Protein 6B5N (pdb70)

Secondary structure (DSSP, 8-state):
---TTS-TTB-/-EEEEPPPEEE-TT--EEEEEEEESS-GGGSEEEEEEE-TTS-EEEEEEEETTT--EEE-GGGTTTEEEEEETTTTEEEEEE-S--GGG-EEEEEEEEEEE-SS-EEEEE---EEEEE-SSPPBPPEEEEE---GGGEETTEEEEEEEEEEEBSS--EEEEGGGTB-TTEEEPPPEE-TTS-EEEEEEEEEEGGGTTT---EEEEEEGGGTEEEEEE----/---EEEE-SEEEEETTS-EEEEEEESS--EETTTTEE-EEEEEE-TTS--EEEEETTTEEPTT--TTEEEEEETTEEEEEESS--GGG-EEEEEEE-SSSSPEE---EEEEEE---BPPEEEEEPPPHHHHHHTEEEEEEEEEEEBSS-EEEEEEETTEEP-SSEEEEEPPPPTTT--EEEEEEEEEEHHHHTT-SEEEEEEEETT-SS-EEEEEETT-

Foldseek 3Di:
DAWAKDAAAEAAAQAKDKIKIQDDDDQLQPAKKWKWWAAPPGDIHTAKIARQNPGDIDGDPVQVPFWDWGYDNVRSMIMIMGGSDDQSPFTWMKIKRPWPDDPPDTDIYIYPTYGYGHHPDDFDAWDKDKQAWEPVQDDDQKGKIWIKTDFGDDDDKDKDKPVNPDDPQKDWDDWDQDPVRGTITMIMGMDGPVCLPPDWIWIWIADVHVRDIDIHTHHHD/DWAKAKPDQEDEEAAFAKDKIKIFIPWFQQDPVVRFRQKWKWWAAPPRDTDTAGGSQFHGDPPHDPQWGKDDGTGIIMTMRHGDALQRQTWMKMWGDSDPPTDIYPTYGYAYAYDFDFWDKDKDWADPVVVVVFKTKIKIKTPFGPDPDKDKWKDFVNHTDDDFKDKDKDRQDSHRRGIMMMIIGMDTSVVVVVTFKIKIWMDDPPDPHIDIDIGTPPD/DDDCVVPVVPD

Organism: Plasmodium falciparum (NCBI:txid5833)

GO terms:
  GO:0085017 entry into host cell by a symbiont-containing vacuole (P, IMP)

Solvent-accessible surface area: 19871 Å² total

B-factor: mean 49.29, std 22.49, range [18.29, 207.4]

Radius of gyration: 24.29 Å; Cα contacts (8 Å, |Δi|>4): 1205; chains: 3; bounding box: 52×42×78 Å

Structure (mmCIF, N/CA/C/O backbone):
data_6B5N
#
_entry.id   6B5N
#
_cell.length_a   93.068
_cell.length_b   60.419
_cell.length_c   83.307
_cell.angle_alpha   90.00
_cell.angle_beta   102.83
_cell.angle_gamma   90.00
#
_symmetry.space_group_name_H-M   'C 1 2 1'
#
loop_
_entity.id
_entity.type
_entity.pdbx_description
1 polymer 'CIS43 Fab Heavy chain'
2 polymer 'CIS43 Fab Light chain'
3 polymer 'pfCSP peptide 25: ASN-VAL-ASP-PRO-ASN-ALA-ASN-PRO-ASN-VAL-ASP'
4 water water
#
loop_
_atom_site.group_PDB
_atom_site.id
_atom_site.type_symbol
_atom_site.label_atom_id
_atom_site.label_alt_id
_atom_site.label_comp_id
_atom_site.label_asym_id
_atom_site.label_entity_id
_atom_site.label_seq_id
_atom_site.pdbx_PDB_ins_code
_atom_site.Cartn_x
_atom_site.Cartn_y
_atom_site.Cartn_z
_atom_site.occupancy
_atom_site.B_iso_or_equiv
_atom_site.auth_seq_id
_atom_site.auth_comp_id
_atom_site.auth_asym_id
_atom_site.auth_atom_id
_atom_site.pdbx_PDB_model_num
ATOM 14 N N . VAL A 1 2 ? 86.852 -22.801 108.380 1.00 88.45 2 VAL H N 1
ATOM 15 C CA . VAL A 1 2 ? 86.540 -21.484 108.941 1.00 70.73 2 VAL H CA 1
ATOM 16 C C . VAL A 1 2 ? 86.718 -20.427 107.854 1.00 56.30 2 VAL H C 1
ATOM 17 O O . VAL A 1 2 ? 87.791 -20.329 107.264 1.00 50.74 2 VAL H O 1
ATOM 30 N N . GLN A 1 3 ? 85.693 -19.625 107.580 1.00 47.03 3 GLN H N 1
ATOM 31 C CA . GLN A 1 3 ? 85.853 -18.667 106.496 1.00 43.36 3 GLN H CA 1
ATOM 32 C C . GLN A 1 3 ? 84.762 -17.609 106.543 1.00 52.09 3 GLN H C 1
ATOM 33 O O . GLN A 1 3 ? 83.712 -17.788 107.167 1.00 43.94 3 GLN H O 1
ATOM 47 N N . LEU A 1 4 ? 85.045 -16.496 105.867 1.00 40.10 4 LEU H N 1
ATOM 48 C CA . LEU A 1 4 ? 84.107 -15.398 105.674 1.00 39.52 4 LEU H CA 1
ATOM 49 C C . LEU A 1 4 ? 83.958 -15.178 104.177 1.00 44.59 4 LEU H C 1
ATOM 50 O O . LEU A 1 4 ? 84.957 -14.968 103.481 1.00 41.07 4 LEU H O 1
ATOM 66 N N . VAL A 1 5 ? 82.723 -15.238 103.683 1.00 35.06 5 VAL H N 1
ATOM 67 C CA . VAL A 1 5 ? 82.433 -15.078 102.262 1.00 41.40 5 VAL H CA 1
ATOM 68 C C . VAL A 1 5 ? 81.592 -13.820 102.099 1.00 31.25 5 VAL H C 1
ATOM 69 O O . VAL A 1 5 ? 80.507 -13.714 102.686 1.00 40.66 5 VAL H O 1
ATOM 82 N N . GLN A 1 6 ? 82.098 -12.864 101.326 1.00 34.27 6 GLN H N 1
ATOM 83 C CA . GLN A 1 6 ? 81.432 -11.587 101.117 1.00 31.93 6 GLN H CA 1
ATOM 84 C C . GLN A 1 6 ? 80.645 -11.594 99.813 1.00 34.40 6 GLN H C 1
ATOM 85 O O . GLN A 1 6 ? 80.865 -12.429 98.934 1.00 34.47 6 GLN H O 1
ATOM 99 N N . SER A 1 7 ? 79.716 -10.645 99.703 1.00 29.61 7 SER H N 1
ATOM 100 C CA . SER A 1 7 ? 78.921 -10.483 98.494 1.00 31.60 7 SER H CA 1
ATOM 101 C C . SER A 1 7 ? 79.783 -9.897 97.374 1.00 28.73 7 SER H C 1
ATOM 102 O O . SER A 1 7 ? 80.909 -9.451 97.593 1.00 32.03 7 SER H O 1
ATOM 110 N N . GLY A 1 8 ? 79.230 -9.880 96.157 1.00 29.02 8 GLY H N 1
ATOM 111 C CA . GLY A 1 8 ? 80.002 -9.538 94.979 1.00 33.60 8 GLY H CA 1
ATOM 112 C C . GLY A 1 8 ? 80.126 -8.040 94.718 1.00 33.34 8 GLY H C 1
ATOM 113 O O . GLY A 1 8 ? 79.456 -7.206 95.324 1.00 29.82 8 GLY H O 1
ATOM 117 N N . ALA A 1 9 ? 81.011 -7.711 93.776 1.00 29.03 9 ALA H N 1
ATOM 118 C CA . ALA A 1 9 ? 81.281 -6.322 93.436 1.00 28.66 9 ALA H CA 1
ATOM 119 C C . ALA A 1 9 ? 80.001 -5.623 92.998 1.00 31.41 9 ALA H C 1
ATOM 120 O O . ALA A 1 9 ? 79.111 -6.232 92.400 1.00 28.18 9 ALA H O 1
ATOM 127 N N . GLU A 1 10 ? 79.925 -4.326 93.288 1.00 28.58 10 GLU H N 1
ATOM 128 C CA . GLU A 1 10 ? 78.754 -3.527 92.963 1.00 34.07 10 GLU H CA 1
ATOM 129 C C . GLU A 1 10 ? 79.199 -2.164 92.457 1.00 32.97 10 GLU H C 1
ATOM 130 O O . GLU A 1 10 ? 80.333 -1.731 92.677 1.00 29.91 10 GLU H O 1
ATOM 142 N N . VAL A 1 11 ? 78.287 -1.501 91.757 1.00 26.45 11 VAL H N 1
ATOM 143 C CA . VAL A 1 11 ? 78.468 -0.130 91.311 1.00 28.14 11 VAL H CA 1
ATOM 144 C C . VAL A 1 11 ? 77.250 0.665 91.766 1.00 31.81 11 VAL H C 1
ATOM 145 O O . VAL A 1 11 ? 76.132 0.141 91.784 1.00 34.66 11 VAL H O 1
ATOM 158 N N . LYS A 1 12 ? 77.477 1.913 92.168 1.00 28.96 12 LYS H N 1
ATOM 159 C CA . LYS A 1 12 ? 76.436 2.781 92.697 1.00 30.84 12 LYS H CA 1
ATOM 160 C C . LYS A 1 12 ? 76.676 4.193 92.197 1.00 54.28 12 LYS H C 1
ATOM 161 O O . LYS A 1 12 ? 77.810 4.565 91.887 1.00 34.28 12 LYS H O 1
ATOM 180 N N . LYS A 1 13 ? 75.584 4.984 92.113 1.00 46.98 13 LYS H N 1
ATOM 181 C CA . LYS A 1 13 ? 75.705 6.397 91.793 1.00 37.83 13 LYS H CA 1
ATOM 182 C C . LYS A 1 13 ? 75.972 7.205 93.055 1.00 41.40 13 LYS H C 1
ATOM 183 O O . LYS A 1 13 ? 75.623 6.782 94.161 1.00 37.92 13 LYS H O 1
ATOM 202 N N . PRO A 1 14 ? 76.604 8.372 92.926 1.00 39.86 14 PRO H N 1
ATOM 203 C CA . PRO A 1 14 ? 76.792 9.236 94.100 1.00 41.03 14 PRO H CA 1
ATOM 204 C C . PRO A 1 14 ? 75.465 9.566 94.764 1.00 43.30 14 PRO H C 1
ATOM 205 O O . PRO A 1 14 ? 74.467 9.849 94.098 1.00 51.62 14 PRO H O 1
ATOM 216 N N . GLY A 1 15 ? 75.471 9.559 96.097 1.00 68.26 15 GLY H N 1
ATOM 217 C CA . GLY A 1 15 ? 74.279 9.827 96.873 1.00 75.29 15 GLY H CA 1
ATOM 218 C C . GLY A 1 15 ? 73.482 8.594 97.236 1.00 81.89 15 GLY H C 1
ATOM 219 O O . GLY A 1 15 ? 72.569 8.685 98.064 1.00 53.54 15 GLY H O 1
ATOM 223 N N . ALA A 1 16 ? 73.799 7.446 96.646 1.00 67.07 16 ALA H N 1
ATOM 224 C CA . ALA A 1 16 ? 73.071 6.216 96.898 1.00 45.13 16 ALA H CA 1
ATOM 225 C C . ALA A 1 16 ? 73.666 5.513 98.117 1.00 53.22 16 ALA H C 1
ATOM 226 O O . ALA A 1 16 ? 74.559 6.034 98.792 1.00 40.43 16 ALA H O 1
ATOM 233 N N . SER A 1 17 ? 73.174 4.308 98.404 1.00 40.92 17 SER H N 1
ATOM 234 C CA . SER A 1 17 ? 73.647 3.503 99.518 1.00 39.48 17 SER H CA 1
ATOM 235 C C . SER A 1 17 ? 74.022 2.119 99.010 1.00 35.17 17 SER H C 1
ATOM 236 O O . SER A 1 17 ? 73.481 1.640 98.011 1.00 42.35 17 SER H O 1
ATOM 244 N N . VAL A 1 18 ? 74.960 1.487 99.708 1.00 30.96 18 VAL H N 1
ATOM 245 C CA . VAL A 1 18 ? 75.385 0.130 99.401 1.00 39.14 18 VAL H CA 1
ATOM 246 C C . VAL A 1 18 ? 75.386 -0.668 100.692 1.00 40.19 18 VAL H C 1
ATOM 247 O O . VAL A 1 18 ? 75.715 -0.151 101.763 1.00 39.46 18 VAL H O 1
ATOM 260 N N . LYS A 1 19 ? 75.041 -1.946 100.578 1.00 33.58 19 LYS H N 1
ATOM 261 C CA . LYS A 1 19 ? 75.032 -2.859 101.715 1.00 46.19 19 LYS H CA 1
ATOM 262 C C . LYS A 1 19 ? 75.807 -4.116 101.332 1.00 32.83 19 LYS H C 1
ATOM 263 O O . LYS A 1 19 ? 75.396 -4.853 100.431 1.00 36.75 19 LYS H O 1
ATOM 282 N N . VAL A 1 20 ? 76.933 -4.347 102.005 1.00 33.71 20 VAL H N 1
ATOM 283 C CA . VAL A 1 20 ? 77.797 -5.501 101.765 1.00 29.33 20 VAL H CA 1
ATOM 284 C C . VAL A 1 20 ? 77.529 -6.548 102.837 1.00 39.50 20 VAL H C 1
ATOM 285 O O . VAL A 1 20 ? 77.330 -6.210 104.008 1.00 38.58 20 VAL H O 1
ATOM 298 N N . SER A 1 21 ? 77.526 -7.821 102.443 1.00 36.64 21 SER H N 1
ATOM 299 C CA . SER A 1 21 ? 77.260 -8.920 103.359 1.00 33.40 21 SER H CA 1
ATOM 300 C C . SER A 1 21 ? 78.523 -9.743 103.583 1.00 39.40 21 SER H C 1
ATOM 301 O O . SER A 1 21 ? 79.397 -9.824 102.717 1.00 34.87 21 SER H O 1
ATOM 309 N N . CYS A 1 22 ? 78.595 -10.367 104.756 1.00 34.02 22 CYS H N 1
ATOM 310 C CA . CYS A 1 22 ? 79.736 -11.190 105.157 1.00 32.85 22 CYS H CA 1
ATOM 311 C C . CYS A 1 22 ? 79.185 -12.467 105.791 1.00 32.95 22 CYS H C 1
ATOM 312 O O . CYS A 1 22 ? 78.826 -12.475 106.970 1.00 34.86 22 CYS H O 1
ATOM 319 N N . LYS A 1 23 ? 79.106 -13.535 105.002 1.00 33.22 23 LYS H N 1
ATOM 320 C CA . LYS A 1 23 ? 78.609 -14.829 105.470 1.00 32.99 23 LYS H CA 1
ATOM 321 C C . LYS A 1 23 ? 79.730 -15.566 106.205 1.00 43.91 23 LYS H C 1
ATOM 322 O O . LYS A 1 23 ? 80.759 -15.907 105.607 1.00 42.36 23 LYS H O 1
ATOM 341 N N . ALA A 1 24 ? 79.544 -15.799 107.501 1.00 37.84 24 ALA H N 1
ATOM 342 C CA . ALA A 1 24 ? 80.532 -16.510 108.298 1.00 54.19 24 ALA H CA 1
ATOM 343 C C . ALA A 1 24 ? 80.214 -18.003 108.356 1.00 62.66 24 ALA H C 1
ATOM 344 O O . ALA A 1 24 ? 79.092 -18.443 108.096 1.00 73.23 24 ALA H O 1
ATOM 351 N N . SER A 1 25 ? 81.225 -18.792 108.719 1.00 46.32 25 SER H N 1
ATOM 352 C CA . SER A 1 25 ? 81.108 -20.241 108.628 1.00 45.96 25 SER H CA 1
ATOM 353 C C . SER A 1 25 ? 82.290 -20.947 109.284 1.00 49.92 25 SER H C 1
ATOM 354 O O . SER A 1 25 ? 83.425 -20.468 109.209 1.00 69.54 25 SER H O 1
ATOM 362 N N . GLY A 1 26 ? 82.039 -22.086 109.927 1.00 48.85 26 GLY H N 1
ATOM 363 C CA . GLY A 1 26 ? 83.106 -22.908 110.461 1.00 51.10 26 GLY H CA 1
ATOM 364 C C . GLY A 1 26 ? 83.477 -22.648 111.903 1.00 51.78 26 GLY H C 1
ATOM 365 O O . GLY A 1 26 ? 84.372 -23.322 112.423 1.00 87.52 26 GLY H O 1
ATOM 369 N N . TYR A 1 27 ? 82.842 -21.684 112.560 1.00 73.78 27 TYR H N 1
ATOM 370 C CA . TYR A 1 27 ? 83.079 -21.428 113.972 1.00 59.48 27 TYR H CA 1
ATOM 371 C C . TYR A 1 27 ? 81.759 -20.979 114.580 1.00 63.23 27 TYR H C 1
ATOM 372 O O . TYR A 1 27 ? 80.766 -20.785 113.875 1.00 63.41 27 TYR H O 1
ATOM 390 N N . THR A 1 28 ? 81.752 -20.814 115.901 1.00 65.37 28 THR H N 1
ATOM 391 C CA . THR A 1 28 ? 80.558 -20.344 116.598 1.00 54.83 28 THR H CA 1
ATOM 392 C C . THR A 1 28 ? 80.413 -18.842 116.372 1.00 51.06 28 THR H C 1
ATOM 393 O O . THR A 1 28 ? 81.168 -18.045 116.939 1.00 57.65 28 THR H O 1
ATOM 404 N N . PHE A 1 29 ? 79.418 -18.461 115.565 1.00 54.53 29 PHE H N 1
ATOM 405 C CA . PHE A 1 29 ? 79.297 -17.085 115.086 1.00 49.37 29 PHE H CA 1
ATOM 406 C C . PHE A 1 29 ? 79.285 -16.080 116.234 1.00 59.30 29 PHE H C 1
ATOM 407 O O . PHE A 1 29 ? 79.978 -15.058 116.188 1.00 44.67 29 PHE H O 1
ATOM 424 N N . THR A 1 30 ? 78.510 -16.352 117.279 1.00 49.84 30 THR H N 1
ATOM 425 C CA . THR A 1 30 ? 78.296 -15.335 118.303 1.00 83.22 30 THR H CA 1
ATOM 426 C C . THR A 1 30 ? 79.517 -15.097 119.191 1.00 80.32 30 THR H C 1
ATOM 427 O O . THR A 1 30 ? 79.463 -14.216 120.058 1.00 51.36 30 THR H O 1
ATOM 438 N N . SER A 1 31 ? 80.614 -15.832 119.001 1.00 53.90 31 SER H N 1
ATOM 439 C CA . SER A 1 31 ? 81.725 -15.749 119.942 1.00 57.70 31 SER H CA 1
ATOM 440 C C . SER A 1 31 ? 82.622 -14.538 119.697 1.00 50.69 31 SER H C 1
ATOM 441 O O . SER A 1 31 ? 83.219 -14.019 120.648 1.00 49.61 31 SER H O 1
ATOM 449 N N . TYR A 1 32 ? 82.725 -14.062 118.458 1.00 49.30 32 TYR H N 1
ATOM 450 C CA . TYR A 1 32 ? 83.751 -13.094 118.091 1.00 54.15 32 TYR H CA 1
ATOM 451 C C . TYR A 1 32 ? 83.127 -11.881 117.416 1.00 64.24 32 TYR H C 1
ATOM 452 O O . TYR A 1 32 ? 82.025 -11.939 116.864 1.00 40.36 32 TYR H O 1
ATOM 470 N N . ALA A 1 33 ? 83.866 -10.774 117.459 1.00 61.12 33 ALA H N 1
ATOM 471 C CA . ALA A 1 33 ? 83.445 -9.535 116.828 1.00 41.51 33 ALA H CA 1
ATOM 472 C C . ALA A 1 33 ? 83.980 -9.456 115.407 1.00 42.90 33 ALA H C 1
ATOM 473 O O . ALA A 1 33 ? 85.129 -9.820 115.139 1.00 35.43 33 ALA H O 1
ATOM 480 N N . ILE A 1 34 ? 83.137 -8.969 114.505 1.00 44.99 34 ILE H N 1
ATOM 481 C CA . ILE A 1 34 ? 83.472 -8.830 113.096 1.00 45.18 34 ILE H CA 1
ATOM 482 C C . ILE A 1 34 ? 83.780 -7.364 112.827 1.00 38.27 34 ILE H C 1
ATOM 483 O O . ILE A 1 34 ? 82.988 -6.480 113.180 1.00 34.71 34 ILE H O 1
ATOM 499 N N . HIS A 1 35 ? 84.933 -7.106 112.221 1.00 33.86 35 HIS H N 1
ATOM 500 C CA . HIS A 1 35 ? 85.365 -5.764 111.859 1.00 29.63 35 HIS H CA 1
ATOM 501 C C . HIS A 1 35 ? 85.173 -5.537 110.369 1.00 32.56 35 HIS H C 1
ATOM 502 O O . HIS A 1 35 ? 85.187 -6.472 109.566 1.00 32.64 35 HIS H O 1
ATOM 516 N N . TRP A 1 36 ? 85.020 -4.269 110.004 1.00 33.80 36 TRP H N 1
ATOM 517 C CA . TRP A 1 36 ? 84.953 -3.863 108.607 1.00 34.60 36 TRP H CA 1
ATOM 518 C C . TRP A 1 36 ? 86.092 -2.892 108.329 1.00 26.62 36 TRP H C 1
ATOM 519 O O . TRP A 1 36 ? 86.250 -1.895 109.041 1.00 26.86 36 TRP H O 1
ATOM 540 N N . VAL A 1 37 ? 86.890 -3.204 107.311 1.00 26.59 37 VAL H N 1
ATOM 541 C CA . VAL A 1 37 ? 88.056 -2.417 106.920 1.00 34.76 37 VAL H CA 1
ATOM 542 C C . VAL A 1 37 ? 87.942 -2.131 105.434 1.00 30.15 37 VAL H C 1
ATOM 543 O O . VAL A 1 37 ? 87.596 -3.024 104.652 1.00 32.71 37 VAL H O 1
ATOM 556 N N . ARG A 1 38 ? 88.253 -0.906 105.034 1.00 29.08 38 ARG H N 1
ATOM 557 C CA . ARG A 1 38 ? 88.245 -0.568 103.620 1.00 34.65 38 ARG H CA 1
ATOM 558 C C . ARG A 1 38 ? 89.656 -0.253 103.147 1.00 27.91 38 ARG H C 1
ATOM 559 O O . ARG A 1 38 ? 90.498 0.236 103.906 1.00 30.80 38 ARG H O 1
ATOM 580 N N . GLN A 1 39 ? 89.905 -0.547 101.876 1.00 27.66 39 GLN H N 1
ATOM 581 C CA . GLN A 1 39 ? 91.200 -0.302 101.249 1.00 32.79 39 GLN H CA 1
ATOM 582 C C . GLN A 1 39 ? 90.920 0.476 99.973 1.00 31.92 39 GLN H C 1
ATOM 583 O O . GLN A 1 39 ? 90.467 -0.090 98.973 1.00 24.82 39 GLN H O 1
ATOM 597 N N . ALA A 1 40 ? 91.141 1.779 100.033 1.00 45.97 40 ALA H N 1
ATOM 598 C CA . ALA A 1 40 ? 90.989 2.596 98.852 1.00 79.86 40 ALA H CA 1
ATOM 599 C C . ALA A 1 40 ? 92.111 2.256 97.875 1.00 56.59 40 ALA H C 1
ATOM 600 O O . ALA A 1 40 ? 93.194 1.843 98.293 1.00 53.65 40 ALA H O 1
ATOM 607 N N . PRO A 1 41 ? 91.867 2.384 96.573 1.00 82.59 41 PRO H N 1
ATOM 608 C CA . PRO A 1 41 ? 92.893 2.005 95.593 1.00 100.90 41 PRO H CA 1
ATOM 609 C C . PRO A 1 41 ? 94.233 2.663 95.886 1.00 75.80 41 PRO H C 1
ATOM 610 O O . PRO A 1 41 ? 94.315 3.870 96.129 1.00 68.19 41 PRO H O 1
ATOM 621 N N . GLY A 1 42 ? 95.288 1.854 95.860 1.00 92.49 42 GLY H N 1
ATOM 622 C CA . GLY A 1 42 ? 96.638 2.350 96.088 1.00 91.36 42 GLY H CA 1
ATOM 623 C C . GLY A 1 42 ? 96.811 3.073 97.405 1.00 77.03 42 GLY H C 1
ATOM 624 O O . GLY A 1 42 ? 97.503 4.098 97.462 1.00 75.73 42 GLY H O 1
ATOM 628 N N . GLN A 1 43 ? 96.202 2.560 98.472 1.00 89.16 43 GLN H N 1
ATOM 629 C CA . GLN A 1 43 ? 96.238 3.230 99.763 1.00 85.81 43 GLN H CA 1
ATOM 630 C C . GLN A 1 43 ? 96.230 2.187 100.872 1.00 67.50 43 GLN H C 1
ATOM 631 O O . GLN A 1 43 ? 96.142 0.979 100.628 1.00 75.81 43 GLN H O 1
ATOM 645 N N . ARG A 1 44 ? 96.330 2.674 102.103 1.00 58.03 44 ARG H N 1
ATOM 646 C CA . ARG A 1 44 ? 96.432 1.803 103.257 1.00 50.92 44 ARG H CA 1
ATOM 647 C C . ARG A 1 44 ? 95.054 1.292 103.653 1.00 44.88 44 ARG H C 1
ATOM 648 O O . ARG A 1 44 ? 94.026 1.661 103.078 1.00 48.51 44 ARG H O 1
ATOM 669 N N . LEU A 1 45 ? 95.046 0.422 104.653 1.00 40.82 45 LEU H N 1
ATOM 670 C CA . LEU A 1 45 ? 93.812 -0.096 105.204 1.00 36.46 45 LEU H CA 1
ATOM 671 C C . LEU A 1 45 ? 93.226 0.926 106.165 1.00 35.73 45 LEU H C 1
ATOM 672 O O . LEU A 1 45 ? 93.952 1.584 106.912 1.00 35.78 45 LEU H O 1
ATOM 688 N N . GLU A 1 46 ? 91.906 1.069 106.123 1.00 36.96 46 GLU H N 1
ATOM 689 C CA . GLU A 1 46 ? 91.194 2.063 106.917 1.00 43.27 46 GLU H CA 1
ATOM 690 C C . GLU A 1 46 ? 90.116 1.331 107.701 1.00 35.73 46 GLU H C 1
ATOM 691 O O . GLU A 1 46 ? 89.198 0.758 107.108 1.00 35.70 46 GLU H O 1
ATOM 703 N N . TRP A 1 47 ? 90.244 1.322 109.023 1.00 34.71 47 TRP H N 1
ATOM 704 C CA . TRP A 1 47 ? 89.279 0.625 109.863 1.00 33.71 47 TRP H CA 1
ATOM 705 C C . TRP A 1 47 ? 87.987 1.424 109.938 1.00 34.74 47 TRP H C 1
ATOM 706 O O . TRP A 1 47 ? 88.011 2.644 110.125 1.00 35.07 47 TRP H O 1
ATOM 727 N N . MET A 1 48 ? 86.858 0.734 109.804 1.00 33.69 48 MET H N 1
ATOM 728 C CA . MET A 1 48 ? 85.549 1.381 109.825 1.00 32.40 48 MET H CA 1
ATOM 729 C C . MET A 1 48 ? 84.773 1.147 111.106 1.00 34.04 48 MET H C 1
ATOM 730 O O . MET A 1 48 ? 84.120 2.070 111.603 1.00 38.15 48 MET H O 1
ATOM 744 N N . GLY A 1 49 ? 84.812 -0.058 111.650 1.00 35.55 49 GLY H N 1
ATOM 745 C CA . GLY A 1 49 ? 84.009 -0.364 112.815 1.00 32.12 49 GLY H CA 1
ATOM 746 C C . GLY A 1 49 ? 83.969 -1.854 113.046 1.00 38.33 49 GLY H C 1
ATOM 747 O O . GLY A 1 49 ? 84.453 -2.651 112.238 1.00 29.02 49 GLY H O 1
ATOM 751 N N . TRP A 1 50 ? 83.381 -2.225 114.182 1.00 39.32 50 TRP H N 1
ATOM 752 C CA . TRP A 1 50 ? 83.138 -3.627 114.475 1.00 41.04 50 TRP H CA 1
ATOM 753 C C . TRP A 1 50 ? 81.761 -3.796 115.087 1.00 43.98 50 TRP H C 1
ATOM 754 O O . TRP A 1 50 ? 81.162 -2.852 115.610 1.00 37.29 50 TRP H O 1
ATOM 775 N N . ILE A 1 51 ? 81.271 -5.028 115.012 1.00 41.33 51 ILE H N 1
ATOM 776 C CA . ILE A 1 51 ? 80.051 -5.435 115.690 1.00 48.98 51 ILE H CA 1
ATOM 777 C C . ILE A 1 51 ? 80.345 -6.721 116.442 1.00 37.36 51 ILE H C 1
ATOM 778 O O . ILE A 1 51 ? 81.062 -7.593 115.939 1.00 39.98 51 ILE H O 1
ATOM 794 N N . LYS A 1 52 ? 79.812 -6.829 117.654 1.00 40.33 52 LYS H N 1
ATOM 795 C CA . LYS A 1 52 ? 79.847 -8.089 118.382 1.00 57.91 52 LYS H CA 1
ATOM 796 C C . LYS A 1 52 ? 78.726 -8.973 117.854 1.00 42.47 52 LYS H C 1
ATOM 797 O O . LYS A 1 52 ? 77.550 -8.613 117.942 1.00 43.89 52 LYS H O 1
ATOM 816 N N . ALA A 1 53 A 79.097 -10.115 117.275 1.00 42.24 52 ALA H N 1
ATOM 817 C CA . ALA A 1 53 A 78.120 -10.985 116.634 1.00 60.21 52 ALA H CA 1
ATOM 818 C C 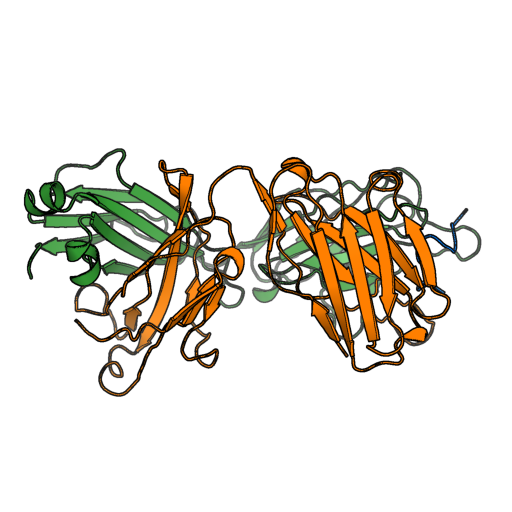. ALA A 1 53 A 77.124 -11.559 117.628 1.00 61.65 52 ALA H C 1
ATOM 819 O O . ALA A 1 53 A 76.054 -12.026 117.220 1.00 53.46 52 ALA H O 1
ATOM 826 N N . GLY A 1 54 ? 77.443 -11.529 118.919 1.00 66.41 53 GLY H N 1
ATOM 827 C CA . GLY A 1 54 ? 76.532 -12.031 119.925 1.00 79.95 53 GLY H CA 1
ATOM 828 C C . GLY A 1 54 ? 75.469 -11.022 120.302 1.00 76.63 53 GLY H C 1
ATOM 829 O O . GLY A 1 54 ? 74.300 -11.180 119.934 1.00 70.74 53 GLY H O 1
ATOM 833 N N . ASN A 1 55 ? 75.855 -9.977 121.033 1.00 54.14 54 ASN H N 1
ATOM 834 C CA . ASN A 1 55 ? 74.889 -9.005 121.527 1.00 56.40 54 ASN H CA 1
ATOM 835 C C . ASN A 1 55 ? 74.610 -7.878 120.541 1.00 62.94 54 ASN H C 1
ATOM 836 O O . ASN A 1 55 ? 73.750 -7.036 120.819 1.00 59.71 54 ASN H O 1
ATOM 847 N N . GLY A 1 56 ? 75.314 -7.833 119.411 1.00 50.10 55 GLY H N 1
ATOM 848 C CA . GLY A 1 56 ? 75.019 -6.866 118.374 1.00 48.01 55 GLY H CA 1
ATOM 849 C C . GLY A 1 56 ? 75.496 -5.455 118.633 1.00 47.83 55 GLY H C 1
ATOM 850 O O . GLY A 1 56 ? 75.181 -4.564 117.839 1.00 53.30 55 GLY H O 1
ATOM 854 N N . ASN A 1 57 ? 76.237 -5.212 119.711 1.00 62.83 56 ASN H N 1
ATOM 855 C CA . ASN A 1 57 ? 76.773 -3.881 119.961 1.00 49.54 56 ASN H CA 1
ATOM 856 C C . ASN A 1 57 ? 77.831 -3.533 118.921 1.00 45.87 56 ASN H C 1
ATOM 857 O O . ASN A 1 57 ? 78.521 -4.406 118.390 1.00 44.75 56 ASN H O 1
ATOM 868 N N . THR A 1 58 ? 77.958 -2.239 118.633 1.00 57.57 57 THR H N 1
ATOM 869 C CA . THR A 1 58 ? 78.818 -1.760 117.559 1.00 60.18 57 THR H CA 1
ATOM 870 C C . THR A 1 58 ? 79.701 -0.620 118.052 1.00 58.95 57 THR H C 1
ATOM 871 O O . THR A 1 58 ? 79.418 0.028 119.062 1.00 55.87 57 THR H O 1
ATOM 882 N N . ARG A 1 59 ? 80.786 -0.390 117.319 1.00 74.97 58 ARG H N 1
ATOM 883 C CA . ARG A 1 59 ? 81.637 0.776 117.507 1.00 42.97 58 ARG H CA 1
ATOM 884 C C . ARG A 1 59 ? 82.119 1.215 116.136 1.00 40.32 58 ARG H C 1
ATOM 885 O O . ARG A 1 59 ? 82.649 0.397 115.380 1.00 37.54 58 ARG H O 1
ATOM 906 N N . TYR A 1 60 ? 81.922 2.491 115.815 1.00 41.55 59 TYR H N 1
ATOM 907 C CA . TYR A 1 60 ? 82.239 3.033 114.500 1.00 42.83 59 TYR H CA 1
ATOM 908 C C . TYR A 1 60 ? 83.411 4.004 114.584 1.00 40.97 59 TYR H C 1
ATOM 909 O O . TYR A 1 60 ? 83.599 4.693 115.588 1.00 44.18 59 TYR H O 1
ATOM 927 N N . SER A 1 61 ? 84.198 4.062 113.512 1.00 48.92 60 SER H N 1
ATOM 928 C CA . SER A 1 61 ? 85.219 5.094 113.405 1.00 52.79 60 SER H CA 1
ATOM 929 C C . SER A 1 61 ? 84.573 6.459 113.191 1.00 57.44 60 SER H C 1
ATOM 930 O O . SER A 1 61 ? 83.604 6.593 112.438 1.00 47.31 60 SER H O 1
ATOM 938 N N . GLN A 1 62 ? 85.125 7.485 113.847 1.00 46.52 61 GLN H N 1
ATOM 939 C CA . GLN A 1 62 ? 84.587 8.831 113.686 1.00 50.81 61 GLN H CA 1
ATOM 940 C C . GLN A 1 62 ? 84.604 9.274 112.228 1.00 59.53 61 GLN H C 1
ATOM 941 O O . GLN A 1 62 ? 83.737 10.050 111.808 1.00 56.50 61 GLN H O 1
ATOM 955 N N . LYS A 1 63 ? 85.581 8.807 111.445 1.00 66.46 62 LYS H N 1
ATOM 956 C CA . LYS A 1 63 ? 85.605 9.123 110.020 1.00 65.43 62 LYS H CA 1
ATOM 957 C C . LYS A 1 63 ? 84.329 8.670 109.324 1.00 58.07 62 LYS H C 1
ATOM 958 O O . LYS A 1 63 ? 83.942 9.251 108.304 1.00 63.73 62 LYS H O 1
ATOM 977 N N . PHE A 1 64 ? 83.680 7.623 109.838 1.00 49.64 63 PHE H N 1
ATOM 978 C CA . PHE A 1 64 ? 82.509 7.046 109.191 1.00 51.49 63 PHE H CA 1
ATOM 979 C C . PHE A 1 64 ? 81.265 7.018 110.074 1.00 55.79 63 PHE H C 1
ATOM 980 O O . PHE A 1 64 ? 80.286 6.365 109.698 1.00 64.88 63 PHE H O 1
ATOM 997 N N . GLN A 1 65 ? 81.262 7.685 111.234 1.00 79.47 64 GLN H N 1
ATOM 998 C CA . GLN A 1 65 ? 80.115 7.560 112.135 1.00 79.99 64 GLN H CA 1
ATOM 999 C C . GLN A 1 65 ? 78.814 7.941 111.443 1.00 83.85 64 GLN H C 1
ATOM 1000 O O . GLN A 1 65 ? 77.790 7.270 111.617 1.00 83.39 64 GLN H O 1
ATOM 1014 N N . ASP A 1 66 ? 78.824 9.038 110.685 1.00 71.54 65 ASP H N 1
ATOM 1015 C CA . ASP A 1 66 ? 77.580 9.594 110.164 1.00 81.33 65 ASP H CA 1
ATOM 1016 C C . ASP A 1 66 ? 76.825 8.584 109.308 1.00 82.70 65 ASP H C 1
ATOM 1017 O O . ASP A 1 66 ? 75.603 8.440 109.437 1.00 87.30 65 ASP H O 1
ATOM 1026 N N . ARG A 1 67 ? 77.532 7.869 108.433 1.00 60.91 66 ARG H N 1
ATOM 1027 C CA . ARG A 1 67 ? 76.892 7.216 107.297 1.00 62.42 66 ARG H CA 1
ATOM 1028 C C . ARG A 1 67 ? 77.204 5.730 107.171 1.00 52.13 66 ARG H C 1
ATOM 1029 O O . ARG A 1 67 ? 76.946 5.147 106.112 1.00 41.64 66 ARG H O 1
ATOM 1050 N N . VAL A 1 68 ? 77.738 5.097 108.208 1.00 40.16 67 VAL H N 1
ATOM 1051 C CA . VAL A 1 68 ? 77.932 3.654 108.224 1.00 40.41 67 VAL H CA 1
ATOM 1052 C C . VAL A 1 68 ? 76.976 3.050 109.238 1.00 35.82 67 VAL H C 1
ATOM 1053 O O . VAL A 1 68 ? 76.735 3.627 110.303 1.00 43.12 67 VAL H O 1
ATOM 1066 N N . THR A 1 69 ? 76.444 1.878 108.903 1.00 42.45 68 THR H N 1
ATOM 1067 C CA . THR A 1 69 ? 75.641 1.082 109.823 1.00 40.90 68 THR H CA 1
ATOM 1068 C C . THR A 1 69 ? 76.103 -0.361 109.692 1.00 33.66 68 THR H C 1
ATOM 1069 O O . THR A 1 69 ? 76.157 -0.895 108.582 1.00 34.82 68 THR H O 1
ATOM 1080 N N . ILE A 1 70 ? 76.475 -0.972 110.812 1.00 39.60 69 ILE H N 1
ATOM 1081 C CA . ILE A 1 70 ? 76.912 -2.363 110.856 1.00 47.60 69 ILE H CA 1
ATOM 1082 C C . ILE A 1 70 ? 75.870 -3.147 111.637 1.00 42.18 69 ILE H C 1
ATOM 1083 O O . ILE A 1 70 ? 75.530 -2.775 112.765 1.00 39.81 69 ILE H O 1
ATOM 1099 N N . THR A 1 71 ? 75.379 -4.236 111.046 1.00 36.91 70 THR H N 1
ATOM 1100 C CA . THR A 1 71 ? 74.346 -5.071 111.644 1.00 49.48 70 THR H CA 1
ATOM 1101 C C . THR A 1 71 ? 74.747 -6.532 111.488 1.00 42.83 70 THR H C 1
ATOM 1102 O O . THR A 1 71 ? 75.702 -6.862 110.782 1.00 37.15 70 THR H O 1
ATOM 1113 N N . ARG A 1 72 ? 74.001 -7.415 112.144 1.00 38.33 71 ARG H N 1
ATOM 1114 C CA . ARG A 1 72 ? 74.282 -8.840 112.051 1.00 73.66 71 ARG H CA 1
ATOM 1115 C C . ARG A 1 72 ? 72.987 -9.628 112.160 1.00 68.05 71 ARG H C 1
ATOM 1116 O O . ARG A 1 72 ? 72.065 -9.248 112.890 1.00 51.36 71 ARG H O 1
ATOM 1137 N N . ASP A 1 73 ? 72.933 -10.735 111.424 1.00 43.94 72 ASP H N 1
ATOM 1138 C CA . ASP A 1 73 ? 71.801 -11.656 111.443 1.00 48.51 72 ASP H CA 1
ATOM 1139 C C . ASP A 1 73 ? 72.287 -12.961 112.059 1.00 48.94 72 ASP H C 1
ATOM 1140 O O . ASP A 1 73 ? 73.043 -13.709 111.430 1.00 56.81 72 ASP H O 1
ATOM 1149 N N . THR A 1 74 ? 71.849 -13.238 113.287 1.00 56.07 73 THR H N 1
ATOM 1150 C CA . THR A 1 74 ? 72.339 -14.413 113.997 1.00 53.99 73 THR H CA 1
ATOM 1151 C C . THR A 1 74 ? 71.859 -15.706 113.343 1.00 55.62 73 THR H C 1
ATOM 1152 O O . THR A 1 74 ? 72.579 -16.711 113.347 1.00 84.50 73 THR H O 1
ATOM 1163 N N . SER A 1 75 ? 70.650 -15.706 112.778 1.00 73.25 74 SER H N 1
ATOM 1164 C CA . SER A 1 75 ? 70.103 -16.938 112.212 1.00 83.67 74 SER H CA 1
ATOM 1165 C C . SER A 1 75 ? 70.863 -17.368 110.961 1.00 72.83 74 SER H C 1
ATOM 1166 O O . SER A 1 75 ? 70.998 -18.569 110.697 1.00 63.43 74 SER H O 1
ATOM 1174 N N . THR A 1 76 ? 71.348 -16.411 110.172 1.00 60.09 75 THR H N 1
ATOM 1175 C CA . THR A 1 76 ? 72.066 -16.705 108.936 1.00 56.18 75 THR H CA 1
ATOM 1176 C C . THR A 1 76 ? 73.577 -16.559 109.073 1.00 58.58 75 THR H C 1
ATOM 1177 O O . THR A 1 76 ? 74.285 -16.624 108.063 1.00 47.88 75 THR H O 1
ATOM 1188 N N . THR A 1 77 ? 74.088 -16.342 110.285 1.00 45.70 76 THR H N 1
ATOM 1189 C CA . THR A 1 77 ? 75.529 -16.267 110.499 1.00 43.32 76 THR H CA 1
ATOM 1190 C C . THR A 1 77 ? 76.154 -15.229 109.557 1.00 52.49 76 THR H C 1
ATOM 1191 O O . THR A 1 77 ? 77.221 -15.437 108.978 1.00 42.33 76 THR H O 1
ATOM 1202 N N . THR A 1 78 ? 75.474 -14.089 109.395 1.00 58.28 77 THR H N 1
ATOM 1203 C CA . THR A 1 78 ? 75.877 -13.070 108.428 1.00 66.45 77 THR H CA 1
ATOM 1204 C C . THR A 1 78 ? 76.006 -11.706 109.099 1.00 52.21 77 THR H C 1
ATOM 1205 O O . THR A 1 78 ? 75.184 -11.338 109.942 1.00 49.16 77 THR H O 1
ATOM 1216 N N . ALA A 1 79 ? 77.043 -10.962 108.717 1.00 41.92 78 ALA H N 1
ATOM 1217 C CA . ALA A 1 79 ? 77.214 -9.570 109.110 1.00 44.66 78 ALA H CA 1
ATOM 1218 C C . ALA A 1 79 ? 77.068 -8.669 107.889 1.00 42.69 78 ALA H C 1
ATOM 1219 O O . ALA A 1 79 ? 77.449 -9.039 106.774 1.00 34.94 78 ALA H O 1
ATOM 1226 N N . TYR A 1 80 ? 76.510 -7.477 108.109 1.00 34.58 79 TYR H N 1
ATOM 1227 C CA . TYR A 1 80 ? 76.268 -6.522 107.039 1.00 33.91 79 TYR H CA 1
ATOM 1228 C C . TYR A 1 80 ? 76.873 -5.169 107.391 1.00 34.79 79 TYR H C 1
ATOM 1229 O O . TYR A 1 80 ? 76.890 -4.760 108.554 1.00 38.72 79 TYR H O 1
ATOM 1247 N N . MET A 1 81 ? 77.349 -4.471 106.364 1.00 30.47 80 MET H N 1
ATOM 1248 C CA . MET A 1 81 ? 77.792 -3.087 106.485 1.00 37.49 80 MET H CA 1
ATOM 1249 C C . MET A 1 81 ? 77.068 -2.273 105.423 1.00 32.00 80 MET H C 1
ATOM 1250 O O . MET A 1 81 ? 77.080 -2.641 104.245 1.00 34.80 80 MET H O 1
ATOM 1264 N N . GLU A 1 82 ? 76.402 -1.198 105.836 1.00 33.41 81 GLU H N 1
ATOM 1265 C CA . GLU A 1 82 ? 75.729 -0.300 104.908 1.00 34.15 81 GLU H CA 1
ATOM 1266 C C . GLU A 1 82 ? 76.390 1.069 104.966 1.00 44.08 81 GLU H C 1
ATOM 1267 O O . GLU A 1 82 ? 76.499 1.666 106.043 1.00 44.36 81 GLU H O 1
ATOM 1279 N N . LEU A 1 83 ? 76.824 1.560 103.811 1.00 35.14 82 LEU H N 1
ATOM 1280 C CA . LEU A 1 83 ? 77.386 2.896 103.681 1.00 49.70 82 LEU H CA 1
ATOM 1281 C C . LEU A 1 83 ? 76.434 3.709 102.817 1.00 44.70 82 LEU H C 1
ATOM 1282 O O . LEU A 1 83 ? 76.097 3.298 101.701 1.00 45.58 82 LEU H O 1
ATOM 1298 N N . SER A 1 84 A 75.985 4.836 103.344 1.00 41.16 82 SER H N 1
ATOM 1299 C CA . SER A 1 84 A 75.014 5.678 102.671 1.00 38.11 82 SER H CA 1
ATOM 1300 C C . SER A 1 84 A 75.661 6.997 102.263 1.00 45.68 82 SER H C 1
ATOM 1301 O O . SER A 1 84 A 76.825 7.274 102.575 1.00 43.77 82 SER H O 1
ATOM 1309 N N . SER A 1 85 B 74.889 7.799 101.528 1.00 40.61 82 SER H N 1
ATOM 1310 C CA . SER A 1 85 B 75.358 9.073 100.981 1.00 50.65 82 SER H CA 1
ATOM 1311 C C . SER A 1 85 B 76.715 8.904 100.304 1.00 46.16 82 SER H C 1
ATOM 1312 O O . SER A 1 85 B 77.663 9.657 100.535 1.00 41.84 82 SER H O 1
ATOM 1320 N N . LEU A 1 86 C 76.789 7.904 99.434 1.00 37.55 82 LEU H N 1
ATOM 1321 C CA . LEU A 1 86 C 78.045 7.541 98.798 1.00 35.25 82 LEU H CA 1
ATOM 1322 C C . LEU A 1 86 C 78.587 8.686 97.946 1.00 42.07 82 LEU H C 1
ATOM 1323 O O . LEU A 1 86 C 77.834 9.411 97.289 1.00 39.62 82 LEU H O 1
ATOM 1339 N N . ARG A 1 87 ? 79.908 8.851 97.971 1.00 43.00 83 ARG H N 1
ATOM 1340 C CA . ARG A 1 87 ? 80.617 9.771 97.093 1.00 50.74 83 ARG H CA 1
ATOM 1341 C C . ARG A 1 87 ? 81.641 8.982 96.280 1.00 47.68 83 ARG H C 1
ATOM 1342 O O . ARG A 1 87 ? 82.041 7.878 96.663 1.00 39.04 83 ARG H O 1
ATOM 1363 N N . SER A 1 88 ? 82.072 9.555 95.147 1.00 43.31 84 SER H N 1
ATOM 1364 C CA . SER A 1 88 ? 83.068 8.881 94.307 1.00 48.96 84 SER H CA 1
ATOM 1365 C C . SER A 1 88 ? 84.313 8.510 95.100 1.00 52.91 84 SER H C 1
ATOM 1366 O O . SER A 1 88 ? 84.989 7.525 94.774 1.00 43.84 84 SER H O 1
ATOM 1374 N N . GLU A 1 89 ? 84.618 9.269 96.155 1.00 45.09 85 GLU H N 1
ATOM 1375 C CA . GLU A 1 89 ? 85.771 8.968 96.997 1.00 49.08 85 GLU H CA 1
ATOM 1376 C C . GLU A 1 89 ? 85.609 7.653 97.750 1.00 44.11 85 GLU H C 1
ATOM 1377 O O . GLU A 1 89 ? 86.601 7.122 98.259 1.00 66.18 85 GLU H O 1
ATOM 1389 N N . ASP A 1 90 ? 84.384 7.132 97.863 1.00 38.36 86 ASP H N 1
ATOM 1390 C CA . ASP A 1 90 ? 84.135 5.875 98.567 1.00 33.14 86 ASP H CA 1
ATOM 1391 C C . ASP A 1 90 ? 84.454 4.646 97.725 1.00 32.76 86 ASP H C 1
ATOM 1392 O O . ASP A 1 90 ? 84.289 3.520 98.209 1.00 33.13 86 ASP H O 1
ATOM 1401 N N . THR A 1 91 ? 84.887 4.829 96.483 1.00 32.56 87 THR H N 1
ATOM 1402 C CA . THR A 1 91 ? 85.325 3.709 95.666 1.00 24.87 87 THR H CA 1
ATOM 1403 C C . THR A 1 91 ? 86.495 3.010 96.345 1.00 31.72 87 THR H C 1
ATOM 1404 O O . THR A 1 91 ? 87.568 3.602 96.505 1.00 30.17 87 THR H O 1
ATOM 1415 N N . ALA A 1 92 ? 86.294 1.755 96.743 1.00 26.03 88 ALA H N 1
ATOM 1416 C CA . ALA A 1 92 ? 87.325 1.025 97.472 1.00 26.28 88 ALA H CA 1
ATOM 1417 C C . ALA A 1 92 ? 86.937 -0.446 97.555 1.00 29.93 88 ALA H C 1
ATOM 1418 O O . ALA A 1 92 ? 85.851 -0.856 97.134 1.00 27.23 88 ALA H O 1
ATOM 1425 N N . VAL A 1 93 ? 87.855 -1.241 98.092 1.00 29.48 89 VAL H N 1
ATOM 1426 C CA . VAL A 1 93 ? 87.584 -2.627 98.454 1.00 37.29 89 VAL H CA 1
ATOM 1427 C C . VAL A 1 93 ? 87.209 -2.656 99.927 1.00 32.76 89 VAL H C 1
ATOM 1428 O O . VAL A 1 93 ? 87.937 -2.118 100.768 1.00 30.67 89 VAL H O 1
ATOM 1441 N N . TYR A 1 94 ? 86.080 -3.279 100.241 1.00 25.97 90 TYR H N 1
ATOM 1442 C CA . TYR A 1 94 ? 85.596 -3.381 101.612 1.00 26.57 90 TYR H CA 1
ATOM 1443 C C . TYR A 1 94 ? 85.760 -4.814 102.100 1.00 25.53 90 TYR H C 1
ATOM 1444 O O . TYR A 1 94 ? 85.320 -5.755 101.433 1.00 30.26 90 TYR H O 1
ATOM 1462 N N . TYR A 1 95 ? 86.427 -4.969 103.242 1.00 30.01 91 TYR H N 1
ATOM 1463 C CA . TYR A 1 95 ? 86.727 -6.262 103.844 1.00 28.83 91 TYR H CA 1
ATOM 1464 C C . TYR A 1 95 ? 86.017 -6.401 105.181 1.00 28.39 91 TYR H C 1
ATOM 1465 O O . TYR A 1 95 ? 86.045 -5.477 105.999 1.00 35.64 91 TYR H O 1
ATOM 1483 N N . CYS A 1 96 ? 85.418 -7.567 105.421 1.00 24.06 92 CYS H N 1
ATOM 1484 C CA . CYS A 1 96 ? 85.079 -7.994 106.771 1.00 27.10 92 CYS H CA 1
ATOM 1485 C C . CYS A 1 96 ? 86.183 -8.906 107.291 1.00 35.45 92 CYS H C 1
ATOM 1486 O O . CYS A 1 96 ? 86.766 -9.682 106.529 1.00 35.12 92 CYS H O 1
ATOM 1493 N N . ALA A 1 97 ? 86.472 -8.816 108.588 1.00 33.59 93 ALA H N 1
ATOM 1494 C CA . ALA A 1 97 ? 87.557 -9.610 109.145 1.00 32.78 93 ALA H CA 1
ATOM 1495 C C . ALA A 1 97 ? 87.336 -9.833 110.633 1.00 36.10 93 ALA H C 1
ATOM 1496 O O . ALA A 1 97 ? 86.843 -8.946 111.334 1.00 30.78 93 ALA H O 1
ATOM 1503 N N . LEU A 1 98 ? 87.695 -11.030 111.096 1.00 34.63 94 LEU H N 1
ATOM 1504 C CA . LEU A 1 98 ? 87.871 -11.293 112.522 1.00 39.26 94 LEU H CA 1
ATOM 1505 C C . LEU A 1 98 ? 89.300 -10.890 112.848 1.00 40.68 94 LEU H C 1
ATOM 1506 O O . LEU A 1 98 ? 90.227 -11.697 112.778 1.00 46.13 94 LEU H O 1
ATOM 1522 N N . LEU A 1 99 ? 89.492 -9.617 113.172 1.00 38.94 95 LEU H N 1
ATOM 1523 C CA . LEU A 1 99 ? 90.834 -9.121 113.444 1.00 39.96 95 LEU H CA 1
ATOM 1524 C C . LEU A 1 99 ? 91.328 -9.641 114.788 1.00 46.57 95 LEU H C 1
ATOM 1525 O O . LEU A 1 99 ? 90.644 -9.505 115.809 1.00 41.07 95 LEU H O 1
ATOM 1541 N N . THR A 1 100 ? 92.514 -10.252 114.769 1.00 63.37 96 THR H N 1
ATOM 1542 C CA . THR A 1 100 ? 93.278 -10.605 115.962 1.00 59.96 96 THR H CA 1
ATOM 1543 C C . THR A 1 100 ? 92.409 -11.049 117.131 1.00 43.32 96 THR H C 1
ATOM 1544 O O . THR A 1 100 ? 92.206 -10.292 118.086 1.00 44.28 96 THR H O 1
ATOM 1555 N N . VAL A 1 101 ? 91.889 -12.273 117.070 1.00 43.18 97 VAL H N 1
ATOM 1556 C CA . VAL A 1 101 ? 91.344 -12.920 118.261 1.00 40.51 97 VAL H CA 1
ATOM 1557 C C . VAL A 1 101 ? 92.548 -13.479 119.014 1.00 43.05 97 VAL H C 1
ATOM 1558 O O . VAL A 1 101 ? 93.096 -14.519 118.647 1.00 48.70 97 VAL H O 1
ATOM 1571 N N . LEU A 1 102 ? 92.996 -12.759 120.041 1.00 44.78 98 LEU H N 1
ATOM 1572 C CA . LEU A 1 102 ? 94.208 -13.105 120.776 1.00 50.30 98 LEU H CA 1
ATOM 1573 C C . LEU A 1 102 ? 93.814 -13.739 122.108 1.00 60.25 98 LEU H C 1
ATOM 1574 O O . LEU A 1 102 ? 93.200 -13.087 122.959 1.00 60.47 98 LEU H O 1
ATOM 1590 N N . THR A 1 103 ? 94.165 -15.013 122.276 1.00 51.72 99 THR H N 1
ATOM 1591 C CA . THR A 1 103 ? 93.970 -15.750 123.520 1.00 53.02 99 THR H CA 1
ATOM 1592 C C . THR A 1 103 ? 95.318 -16.299 123.973 1.00 68.18 99 THR H C 1
ATOM 1593 O O . THR A 1 103 ? 96.291 -16.247 123.210 1.00 55.90 99 THR H O 1
ATOM 1604 N N . PRO A 1 104 ? 95.431 -16.828 125.195 1.00 81.82 100 PRO H N 1
ATOM 1605 C CA . PRO A 1 104 ? 96.726 -17.402 125.596 1.00 70.72 100 PRO H CA 1
ATOM 1606 C C . PRO A 1 104 ? 97.199 -18.531 124.688 1.00 85.34 100 PRO H C 1
ATOM 1607 O O . PRO A 1 104 ? 98.374 -18.544 124.296 1.00 69.11 100 PRO H O 1
ATOM 1618 N N . ASP A 1 105 A 96.323 -19.475 124.329 1.00 99.46 100 ASP H N 1
ATOM 1619 C CA . ASP A 1 105 A 96.745 -20.591 123.483 1.00 104.18 100 ASP H CA 1
ATOM 1620 C C . ASP A 1 105 A 97.022 -20.126 122.060 1.00 101.29 100 ASP H C 1
ATOM 1621 O O . ASP A 1 105 A 98.119 -20.328 121.526 1.00 112.52 100 ASP H O 1
ATOM 1630 N N . ASP A 1 106 B 96.035 -19.496 121.431 1.00 82.74 100 ASP H N 1
ATOM 1631 C CA . ASP A 1 106 B 96.011 -19.325 119.989 1.00 81.52 100 ASP H CA 1
ATOM 1632 C C . ASP A 1 106 B 95.973 -17.853 119.607 1.00 77.26 100 ASP H C 1
ATOM 1633 O O . ASP A 1 106 B 95.748 -16.961 120.430 1.00 69.43 100 ASP H O 1
ATOM 1642 N N . ALA A 1 107 C 96.221 -17.624 118.322 1.00 69.20 100 ALA H N 1
ATOM 1643 C CA . ALA A 1 107 C 95.862 -16.392 117.645 1.00 46.93 100 ALA H CA 1
ATOM 1644 C C . ALA A 1 107 C 95.038 -16.791 116.436 1.00 42.10 100 ALA H C 1
ATOM 1645 O O . ALA A 1 107 C 95.389 -17.741 115.729 1.00 45.30 100 ALA H O 1
ATOM 1652 N N . PHE A 1 108 D 93.943 -16.073 116.211 1.00 42.20 100 PHE H N 1
ATOM 1653 C CA . PHE A 1 108 D 92.944 -16.437 115.213 1.00 44.69 100 PHE H CA 1
ATOM 1654 C C . PHE A 1 108 D 92.578 -15.167 114.446 1.00 39.54 100 PHE H C 1
ATOM 1655 O O . PHE A 1 108 D 92.102 -14.195 115.039 1.00 45.51 100 PHE H O 1
ATOM 1672 N N . ASP A 1 109 ? 92.865 -15.148 113.142 1.00 37.71 101 ASP H N 1
ATOM 1673 C CA . ASP A 1 109 ? 92.686 -13.959 112.308 1.00 35.42 101 ASP H CA 1
ATOM 1674 C C . ASP A 1 109 ? 92.221 -14.409 110.931 1.00 34.26 101 ASP H C 1
ATOM 1675 O O . ASP A 1 109 ? 92.940 -15.146 110.251 1.00 40.11 101 ASP H O 1
ATOM 1684 N N . ILE A 1 110 ? 91.021 -13.987 110.531 1.00 33.49 102 ILE H N 1
ATOM 1685 C CA . ILE A 1 110 ? 90.395 -14.432 109.288 1.00 33.45 102 ILE H CA 1
ATOM 1686 C C . ILE A 1 110 ? 89.809 -13.221 108.579 1.00 31.12 102 ILE H C 1
ATOM 1687 O O . ILE A 1 110 ? 89.157 -12.381 109.206 1.00 33.60 102 ILE H O 1
ATOM 1703 N N . TRP A 1 111 ? 90.019 -13.147 107.268 1.00 37.38 103 TRP H N 1
ATOM 1704 C CA . TRP A 1 111 ? 89.490 -12.068 106.447 1.00 34.88 103 TRP H CA 1
ATOM 1705 C C . TRP A 1 111 ? 88.592 -12.629 105.351 1.00 32.92 103 TRP H C 1
ATOM 1706 O O . TRP A 1 111 ? 88.824 -13.726 104.836 1.00 33.64 103 TRP H O 1
ATOM 1727 N N . GLY A 1 112 ? 87.550 -11.866 105.000 1.00 32.76 104 GLY H N 1
ATOM 1728 C CA . GLY A 1 112 ? 86.805 -12.142 103.790 1.00 27.88 104 GLY H CA 1
ATOM 1729 C C . GLY A 1 112 ? 87.591 -11.710 102.557 1.00 29.17 104 GLY H C 1
ATOM 1730 O O . GLY A 1 112 ? 88.626 -11.052 102.652 1.00 30.55 104 GLY H O 1
ATOM 1734 N N . GLN A 1 113 ? 87.091 -12.095 101.380 1.00 35.06 105 GLN H N 1
ATOM 1735 C CA . GLN A 1 113 ? 87.859 -11.904 100.151 1.00 34.71 105 GLN H CA 1
ATOM 1736 C C . GLN A 1 113 ? 87.810 -10.474 99.629 1.00 28.60 105 GLN H C 1
ATOM 1737 O O . GLN A 1 113 ? 88.530 -10.156 98.677 1.00 28.06 105 GLN H O 1
ATOM 1751 N N . GLY A 1 114 ? 86.994 -9.618 100.220 1.00 28.58 106 GLY H N 1
ATOM 1752 C CA . GLY A 1 114 ? 86.841 -8.237 99.778 1.00 30.22 106 GLY H CA 1
ATOM 1753 C C . GLY A 1 114 ? 85.711 -8.076 98.781 1.00 30.03 106 GLY H C 1
ATOM 1754 O O . GLY A 1 114 ? 85.401 -8.973 97.993 1.00 30.50 106 GLY H O 1
ATOM 1758 N N . THR A 1 115 ? 85.072 -6.903 98.840 1.00 26.89 107 THR H N 1
ATOM 1759 C CA . THR A 1 115 ? 84.012 -6.507 97.919 1.00 31.41 107 THR H CA 1
ATOM 1760 C C . THR A 1 115 ? 84.374 -5.149 97.325 1.00 29.55 107 THR H C 1
ATOM 1761 O O . THR A 1 115 ? 84.481 -4.153 98.053 1.00 26.66 107 THR H O 1
ATOM 1772 N N . MET A 1 116 ? 84.593 -5.113 96.015 1.00 21.66 108 MET H N 1
ATOM 1773 C CA A MET A 1 116 ? 84.891 -3.862 95.327 0.50 24.35 108 MET H CA 1
ATOM 1774 C CA B MET A 1 116 ? 84.892 -3.861 95.331 0.50 24.34 108 MET H CA 1
ATOM 1775 C C . MET A 1 116 ? 83.592 -3.101 95.088 1.00 31.71 108 MET H C 1
ATOM 1776 O O . MET A 1 116 ? 82.640 -3.647 94.517 1.00 27.91 108 MET H O 1
ATOM 1801 N N . VAL A 1 117 ? 83.548 -1.848 95.533 1.00 28.86 109 VAL H N 1
ATOM 1802 C CA . VAL A 1 117 ? 82.404 -0.966 95.337 1.00 26.85 109 VAL H CA 1
ATOM 1803 C C . VAL A 1 117 ? 82.902 0.262 94.596 1.00 24.78 109 VAL H C 1
ATOM 1804 O O . VAL A 1 117 ? 83.794 0.971 95.080 1.00 25.97 109 VAL H O 1
ATOM 1817 N N . THR A 1 118 ? 82.338 0.510 93.426 1.00 21.40 110 THR H N 1
ATOM 1818 C CA . THR A 1 118 ? 82.655 1.698 92.656 1.00 27.17 110 THR H CA 1
ATOM 1819 C C . THR A 1 118 ? 81.465 2.640 92.709 1.00 32.12 110 THR H C 1
ATOM 1820 O O . THR A 1 118 ? 80.328 2.230 92.452 1.00 32.10 110 THR H O 1
ATOM 1831 N N . VAL A 1 119 ? 81.731 3.886 93.068 1.00 33.05 111 VAL H N 1
ATOM 1832 C CA . VAL A 1 119 ? 80.740 4.952 93.045 1.00 25.74 111 VAL H CA 1
ATOM 1833 C C . VAL A 1 119 ? 81.059 5.835 91.850 1.00 25.33 111 VAL H C 1
ATOM 1834 O O . VAL A 1 119 ? 82.145 6.423 91.777 1.00 27.96 111 VAL H O 1
ATOM 1847 N N . SER A 1 120 ? 80.138 5.888 90.894 1.00 27.99 112 SER H N 1
ATOM 1848 C CA . SER A 1 120 ? 80.352 6.659 89.682 1.00 36.11 112 SER H CA 1
ATOM 1849 C C . SER A 1 120 ? 79.021 7.059 89.061 1.00 34.47 112 SER H C 1
ATOM 1850 O O . SER A 1 120 ? 78.010 6.363 89.201 1.00 31.62 112 SER H O 1
ATOM 1858 N N . SER A 1 121 ? 79.052 8.194 88.357 1.00 34.62 113 SER H N 1
ATOM 1859 C CA . SER A 1 121 ? 77.957 8.629 87.499 1.00 43.38 113 SER H CA 1
ATOM 1860 C C . SER A 1 121 ? 77.978 7.960 86.129 1.00 33.45 113 SER H C 1
ATOM 1861 O O . SER A 1 121 ? 76.969 8.010 85.417 1.00 34.98 113 SER H O 1
ATOM 1869 N N . ALA A 1 122 ? 79.095 7.350 85.736 1.00 29.54 114 ALA H N 1
ATOM 1870 C CA . ALA A 1 122 ? 79.198 6.815 84.388 1.00 30.69 114 ALA H CA 1
ATOM 1871 C C . ALA A 1 122 ? 78.330 5.567 84.240 1.00 33.21 114 ALA H C 1
ATOM 1872 O O . ALA A 1 122 ? 77.955 4.913 85.217 1.00 36.13 114 ALA H O 1
ATOM 1879 N N . SER A 1 123 ? 78.011 5.245 82.989 1.00 41.56 115 SER H N 1
ATOM 1880 C CA . SER A 1 123 ? 77.138 4.120 82.680 1.00 33.71 115 SER H CA 1
ATOM 1881 C C . SER A 1 123 ? 77.882 2.791 82.797 1.00 28.76 115 SER H C 1
ATOM 1882 O O . SER A 1 123 ? 79.036 2.667 82.379 1.00 31.14 115 SER H O 1
ATOM 1890 N N . THR A 1 124 ? 77.201 1.795 83.359 1.00 28.93 116 THR H N 1
ATOM 1891 C CA . THR A 1 124 ? 77.729 0.439 83.427 1.00 30.31 116 THR H CA 1
ATOM 1892 C C . THR A 1 124 ? 77.693 -0.214 82.049 1.00 33.58 116 THR H C 1
ATOM 1893 O O . THR A 1 124 ? 76.720 -0.072 81.305 1.00 30.99 116 THR H O 1
ATOM 1904 N N . LYS A 1 125 ? 78.759 -0.941 81.708 1.00 26.41 117 LYS H N 1
ATOM 1905 C CA . LYS A 1 125 ? 78.829 -1.618 80.419 1.00 27.14 117 LYS H CA 1
ATOM 1906 C C . LYS A 1 125 ? 79.521 -2.960 80.584 1.00 27.03 117 LYS H C 1
ATOM 1907 O O . LYS A 1 125 ? 80.584 -3.043 81.206 1.00 28.54 117 LYS H O 1
ATOM 1926 N N . GLY A 1 126 ? 78.921 -4.004 80.023 1.00 26.98 118 GLY H N 1
ATOM 1927 C CA . GLY A 1 126 ? 79.487 -5.326 80.098 1.00 31.11 118 GLY H CA 1
ATOM 1928 C C . GLY A 1 126 ? 80.519 -5.525 79.006 1.00 23.40 118 GLY H C 1
ATOM 1929 O O . GLY A 1 126 ? 80.435 -4.921 77.936 1.00 25.44 118 GLY H O 1
ATOM 1933 N N . PRO A 1 127 ? 81.496 -6.392 79.239 1.00 25.48 119 PRO H N 1
ATOM 1934 C CA . PRO A 1 127 ? 82.617 -6.504 78.302 1.00 33.10 119 PRO H CA 1
ATOM 1935 C C . PRO A 1 127 ? 82.287 -7.305 77.054 1.00 39.62 119 PRO H C 1
ATOM 1936 O O . PRO A 1 127 ? 81.404 -8.167 77.044 1.00 30.21 119 PRO H O 1
ATOM 1947 N N . SER A 1 128 ? 83.034 -7.011 75.992 1.00 26.26 120 SER H N 1
ATOM 1948 C CA . SER A 1 128 ? 83.153 -7.919 74.861 1.00 29.82 120 SER H CA 1
ATOM 1949 C C . SER A 1 128 ? 84.395 -8.784 75.062 1.00 27.81 120 SER H C 1
ATOM 1950 O O . SER A 1 128 ? 85.440 -8.293 75.499 1.00 28.20 120 SER H O 1
ATOM 1958 N N . VAL A 1 129 ? 84.274 -10.078 74.773 1.00 28.52 121 VAL H N 1
ATOM 1959 C CA . VAL A 1 129 ? 85.355 -11.035 74.986 1.00 33.92 121 VAL H CA 1
ATOM 1960 C C . VAL A 1 129 ? 85.744 -11.624 73.641 1.00 35.39 121 VAL H C 1
ATOM 1961 O O . VAL A 1 129 ? 84.882 -12.116 72.903 1.00 29.71 121 VAL H O 1
ATOM 1974 N N . PHE A 1 130 ? 87.038 -11.577 73.329 1.00 26.25 122 PHE H N 1
ATOM 1975 C CA . PHE A 1 130 ? 87.575 -12.037 72.059 1.00 25.96 122 PHE H CA 1
ATOM 1976 C C . PHE A 1 130 ? 88.710 -13.023 72.294 1.00 29.68 122 PHE H C 1
ATOM 1977 O O . PHE A 1 130 ? 89.484 -12.864 73.237 1.00 27.48 122 PHE H O 1
ATOM 1994 N N . PRO A 1 131 ? 88.840 -14.044 71.450 1.00 30.98 123 PRO H N 1
ATOM 1995 C CA . PRO A 1 131 ? 89.928 -15.007 71.643 1.00 29.98 123 PRO H CA 1
ATOM 1996 C C . PRO A 1 131 ? 91.270 -14.454 71.192 1.00 27.64 123 PRO H C 1
ATOM 1997 O O . PRO A 1 131 ? 91.371 -13.716 70.209 1.00 30.44 123 PRO H O 1
ATOM 2008 N N . LEU A 1 132 ? 92.308 -14.809 71.941 1.00 25.93 124 LEU H N 1
ATOM 2009 C CA . LEU A 1 132 ? 93.694 -14.645 71.513 1.00 26.85 124 LEU H CA 1
ATOM 2010 C C . LEU A 1 132 ? 94.167 -16.057 71.177 1.00 25.02 124 LEU H C 1
ATOM 2011 O O . LEU A 1 132 ? 94.710 -16.760 72.026 1.00 22.17 124 LEU H O 1
ATOM 2027 N N . ALA A 1 133 ? 93.938 -16.467 69.943 1.00 29.63 125 ALA H N 1
ATOM 2028 C CA . ALA A 1 133 ? 94.112 -17.862 69.551 1.00 32.09 125 ALA H CA 1
ATOM 2029 C C . ALA A 1 133 ? 95.593 -18.204 69.367 1.00 27.57 125 ALA H C 1
ATOM 2030 O O . ALA A 1 133 ? 96.356 -17.415 68.801 1.00 25.83 125 ALA H O 1
ATOM 2037 N N . PRO A 1 134 ? 96.026 -19.386 69.788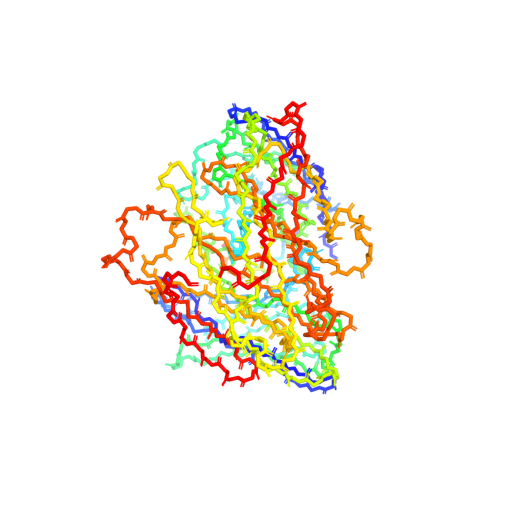 1.00 29.02 126 PRO H N 1
ATOM 2038 C CA . PRO A 1 134 ? 97.409 -19.772 69.509 1.00 26.95 126 PRO H CA 1
ATOM 2039 C C . PRO A 1 134 ? 97.610 -20.004 68.017 1.00 33.86 126 PRO H C 1
ATOM 2040 O O . PRO A 1 134 ? 96.749 -20.563 67.338 1.00 33.23 126 PRO H O 1
ATOM 2051 N N . SER A 1 135 ? 98.756 -19.552 67.510 1.00 32.87 127 SER H N 1
ATOM 2052 C CA . SER A 1 135 ? 99.149 -19.781 66.126 1.00 34.51 127 SER H CA 1
ATOM 2053 C C . SER A 1 135 ? 100.668 -19.817 66.063 1.00 26.25 127 SER H C 1
ATOM 2054 O O . SER A 1 135 ? 101.351 -19.755 67.088 1.00 30.03 127 SER H O 1
ATOM 2062 N N . SER A 1 136 ? 101.201 -19.870 64.839 1.00 33.50 128 SER H N 1
ATOM 2063 C CA . SER A 1 136 ? 102.652 -19.851 64.667 1.00 49.88 128 SER H CA 1
ATOM 2064 C C . SER A 1 136 ? 103.280 -18.607 65.282 1.00 42.50 128 SER H C 1
ATOM 2065 O O . SER A 1 136 ? 104.449 -18.639 65.684 1.00 36.63 128 SER H O 1
ATOM 2073 N N . LYS A 1 137 ? 102.535 -17.504 65.365 1.00 32.01 129 LYS H N 1
ATOM 2074 C CA . LYS A 1 137 ? 103.090 -16.257 65.883 1.00 30.95 129 LYS H CA 1
ATOM 2075 C C . LYS A 1 137 ? 103.075 -16.180 67.403 1.00 28.97 129 LYS H C 1
ATOM 2076 O O . LYS A 1 137 ? 103.627 -15.225 67.965 1.00 26.99 129 LYS H O 1
ATOM 2095 N N . SER A 1 138 ? 102.430 -17.135 68.076 1.00 27.48 130 SER H N 1
ATOM 2096 C CA . SER A 1 138 ? 102.467 -17.211 69.530 1.00 31.49 130 SER H CA 1
ATOM 2097 C C . SER A 1 138 ? 102.932 -18.586 70.010 1.00 31.01 130 SER H C 1
ATOM 2098 O O . SER A 1 138 ? 102.600 -18.981 71.128 1.00 29.67 130 SER H O 1
ATOM 2106 N N . THR A 1 139 ? 103.704 -19.314 69.193 1.00 35.39 131 THR H N 1
ATOM 2107 C CA . THR A 1 139 ? 104.293 -20.601 69.563 1.00 41.47 131 THR H CA 1
ATOM 2108 C C . THR A 1 139 ? 105.799 -20.561 69.338 1.00 40.09 131 THR H C 1
ATOM 2109 O O . THR A 1 139 ? 106.253 -20.170 68.257 1.00 49.02 131 THR H O 1
ATOM 2120 N N . SER A 1 140 ? 106.568 -21.009 70.332 1.00 42.88 132 SER H N 1
ATOM 2121 C CA . SER A 1 140 ? 108.024 -20.988 70.233 1.00 47.14 132 SER H CA 1
ATOM 2122 C C . SER A 1 140 ? 108.629 -21.948 71.247 1.00 33.58 132 SER H C 1
ATOM 2123 O O . SER A 1 140 ? 108.250 -21.933 72.421 1.00 30.42 132 SER H O 1
ATOM 2131 N N . GLY A 1 141 ? 109.588 -22.754 70.797 1.00 34.16 133 GLY H N 1
ATOM 2132 C CA . GLY A 1 141 ? 110.362 -23.589 71.704 1.00 33.84 133 GLY H CA 1
ATOM 2133 C C . GLY A 1 141 ? 109.531 -24.556 72.518 1.00 32.96 133 GLY H C 1
ATOM 2134 O O . GLY A 1 141 ? 109.885 -24.866 73.665 1.00 30.11 133 GLY H O 1
ATOM 2138 N N . GLY A 1 142 ? 108.435 -25.049 71.950 1.00 27.41 134 GLY H N 1
ATOM 2139 C CA . GLY A 1 142 ? 107.586 -25.993 72.639 1.00 30.55 134 GLY H CA 1
ATOM 2140 C C . GLY A 1 142 ? 106.495 -25.362 73.472 1.00 32.35 134 GLY H C 1
ATOM 2141 O O . GLY A 1 142 ? 105.668 -26.093 74.036 1.00 30.07 134 GLY H O 1
ATOM 2145 N N . THR A 1 143 ? 106.460 -24.036 73.556 1.00 28.22 135 THR H N 1
ATOM 2146 C CA . THR A 1 143 ? 105.473 -23.310 74.341 1.00 26.28 135 THR H CA 1
ATOM 2147 C C . THR A 1 143 ? 104.539 -22.559 73.409 1.00 26.65 135 THR H C 1
ATOM 2148 O O . THR A 1 143 ? 104.975 -21.958 72.422 1.00 28.82 135 THR H O 1
ATOM 2159 N N . ALA A 1 144 ? 103.256 -22.593 73.726 1.00 24.20 136 ALA H N 1
ATOM 2160 C CA . ALA A 1 144 ? 102.259 -21.821 73.007 1.00 23.79 136 ALA H CA 1
ATOM 2161 C C . ALA A 1 144 ? 101.572 -20.871 73.973 1.00 25.66 136 ALA H C 1
ATOM 2162 O O . ALA A 1 144 ? 101.279 -21.236 75.115 1.00 22.98 136 ALA H O 1
ATOM 2169 N N . ALA A 1 145 ? 101.300 -19.662 73.501 1.00 22.80 137 ALA H N 1
ATOM 2170 C CA . ALA A 1 145 ? 100.526 -18.685 74.248 1.00 22.22 137 ALA H CA 1
ATOM 2171 C C . ALA A 1 145 ? 99.145 -18.525 73.631 1.00 26.86 137 ALA H C 1
ATOM 2172 O O . ALA A 1 145 ? 98.980 -18.574 72.408 1.00 24.77 137 ALA H O 1
ATOM 2179 N N . LEU A 1 146 ? 98.162 -18.319 74.492 1.00 22.05 138 LEU H N 1
ATOM 2180 C CA . LEU A 1 146 ? 96.787 -18.093 74.077 1.00 21.70 138 LEU H CA 1
ATOM 2181 C C . LEU A 1 146 ? 96.141 -17.281 75.180 1.00 21.20 138 LEU H C 1
ATOM 2182 O O . LEU A 1 146 ? 96.684 -17.167 76.281 1.00 25.56 138 LEU H O 1
ATOM 2198 N N . GLY A 1 147 ? 94.982 -16.708 74.889 1.00 25.16 139 GLY H N 1
ATOM 2199 C CA . GLY A 1 147 ? 94.319 -15.915 75.905 1.00 22.64 139 GLY H CA 1
ATOM 2200 C C . GLY A 1 147 ? 92.968 -15.415 75.444 1.00 26.04 139 GLY H C 1
ATOM 2201 O O . GLY A 1 147 ? 92.416 -15.870 74.437 1.00 26.56 139 GLY H O 1
ATOM 2205 N N . CYS A 1 148 ? 92.425 -14.495 76.245 1.00 21.09 140 CYS H N 1
ATOM 2206 C CA A CYS A 1 148 ? 91.181 -13.813 75.933 0.50 24.75 140 CYS H CA 1
ATOM 2207 C CA B CYS A 1 148 ? 91.173 -13.814 75.943 0.50 25.34 140 CYS H CA 1
ATOM 2208 C C . CYS A 1 148 ? 91.371 -12.324 76.173 1.00 26.61 140 CYS H C 1
ATOM 2209 O O . CYS A 1 148 ? 91.959 -11.928 77.182 1.00 21.57 140 CYS H O 1
ATOM 2221 N N . LEU A 1 149 ? 90.887 -11.517 75.233 1.00 24.73 141 LEU H N 1
ATOM 2222 C CA . LEU A 1 149 ? 90.877 -10.065 75.353 1.00 30.73 141 LEU H CA 1
ATOM 2223 C C . LEU A 1 149 ? 89.497 -9.653 75.852 1.00 22.38 141 LEU H C 1
ATOM 2224 O O . LEU A 1 149 ? 88.487 -9.985 75.225 1.00 24.42 141 LEU H O 1
ATOM 2240 N N . VAL A 1 150 ? 89.456 -8.958 76.982 1.00 22.89 142 VAL H N 1
ATOM 2241 C CA . VAL A 1 150 ? 88.214 -8.523 77.618 1.00 21.25 142 VAL H CA 1
ATOM 2242 C C . VAL A 1 150 ? 88.151 -7.008 77.492 1.00 22.20 142 VAL H C 1
ATOM 2243 O O . VAL A 1 150 ? 88.845 -6.293 78.225 1.00 27.80 142 VAL H O 1
ATOM 2256 N N . LYS A 1 151 ? 87.305 -6.517 76.580 1.00 25.53 143 LYS H N 1
ATOM 2257 C CA . LYS A 1 151 ? 87.357 -5.145 76.084 1.00 33.38 143 LYS H CA 1
ATOM 2258 C C . LYS A 1 151 ? 86.083 -4.378 76.413 1.00 32.03 143 LYS H C 1
ATOM 2259 O O . LYS A 1 151 ? 84.976 -4.919 76.306 1.00 22.85 143 LYS H O 1
ATOM 2278 N N . ASP A 1 152 ? 86.258 -3.105 76.788 1.00 32.12 144 ASP H N 1
ATOM 2279 C CA . ASP A 1 152 ? 85.206 -2.092 76.829 1.00 26.84 144 ASP H CA 1
ATOM 2280 C C . ASP A 1 152 ? 84.155 -2.344 77.907 1.00 33.44 144 ASP H C 1
ATOM 2281 O O . ASP A 1 152 ? 82.953 -2.395 77.611 1.00 34.54 144 ASP H O 1
ATOM 2290 N N . TYR A 1 153 ? 84.577 -2.437 79.162 1.00 22.69 145 TYR H N 1
ATOM 2291 C CA . TYR A 1 153 ? 83.646 -2.611 80.265 1.00 25.87 145 TYR H CA 1
ATOM 2292 C C . TYR A 1 153 ? 83.827 -1.511 81.301 1.00 31.00 145 TYR H C 1
ATOM 2293 O O . TYR A 1 153 ? 84.851 -0.822 81.351 1.00 29.74 145 TYR H O 1
ATOM 2311 N N . PHE A 1 154 ? 82.799 -1.352 82.125 1.00 28.74 146 PHE H N 1
ATOM 2312 C CA . PHE A 1 154 ? 82.828 -0.411 83.233 1.00 24.64 146 PHE H CA 1
ATOM 2313 C C . PHE A 1 154 ? 81.759 -0.813 84.247 1.00 28.22 146 PHE H C 1
ATOM 2314 O O . PHE A 1 154 ? 80.659 -1.197 83.848 1.00 24.04 146 PHE H O 1
ATOM 2331 N N . PRO A 1 155 ? 82.077 -0.757 85.554 1.00 22.84 147 PRO H N 1
ATOM 2332 C CA . PRO A 1 155 ? 83.372 -0.453 86.166 1.00 21.27 147 PRO H CA 1
ATOM 2333 C C . PRO A 1 155 ? 84.225 -1.695 86.316 1.00 20.66 147 PRO H C 1
ATOM 2334 O O . PRO A 1 155 ? 83.878 -2.742 85.774 1.00 23.15 147 PRO H O 1
ATOM 2345 N N . GLU A 1 156 ? 85.329 -1.584 87.047 1.00 23.79 148 GLU H N 1
ATOM 2346 C CA . GLU A 1 156 ? 86.037 -2.763 87.519 1.00 26.65 148 GLU H CA 1
ATOM 2347 C C . GLU A 1 156 ? 85.181 -3.392 88.609 1.00 25.36 148 GLU H C 1
ATOM 2348 O O . GLU A 1 156 ? 84.318 -2.724 89.177 1.00 29.74 148 GLU H O 1
ATOM 2360 N N . PRO A 1 157 ? 85.393 -4.683 88.899 1.00 30.32 149 PRO H N 1
ATOM 2361 C CA . PRO A 1 157 ? 86.332 -5.608 88.267 1.00 31.82 149 PRO H CA 1
ATOM 2362 C C . PRO A 1 157 ? 85.664 -6.617 87.351 1.00 26.11 149 PRO H C 1
ATOM 2363 O O . PRO A 1 157 ? 84.471 -6.911 87.496 1.00 26.61 149 PRO H O 1
ATOM 2374 N N . VAL A 1 158 ? 86.435 -7.148 86.415 1.00 28.02 150 VAL H N 1
ATOM 2375 C CA . VAL A 1 158 ? 86.110 -8.416 85.778 1.00 29.45 150 VAL H CA 1
ATOM 2376 C C . VAL A 1 158 ? 87.005 -9.468 86.407 1.00 27.01 150 VAL H C 1
ATOM 2377 O O . VAL A 1 158 ? 88.177 -9.208 86.709 1.00 31.57 150 VAL H O 1
ATOM 2390 N N . THR A 1 159 ? 86.452 -10.647 86.620 1.00 29.17 151 THR H N 1
ATOM 2391 C CA . THR A 1 159 ? 87.228 -11.802 87.030 1.00 30.54 151 THR H CA 1
ATOM 2392 C C . THR A 1 159 ? 87.392 -12.730 85.838 1.00 27.74 151 THR H C 1
ATOM 2393 O O . THR A 1 159 ? 86.468 -12.907 85.039 1.00 27.42 151 THR H O 1
ATOM 2404 N N . VAL A 1 160 ? 88.566 -13.328 85.726 1.00 26.56 152 VAL H N 1
ATOM 2405 C CA . VAL A 1 160 ? 88.848 -14.268 84.654 1.00 29.93 152 VAL H CA 1
ATOM 2406 C C . VAL A 1 160 ? 89.347 -15.562 85.276 1.00 31.52 152 VAL H C 1
ATOM 2407 O O . VAL A 1 160 ? 90.287 -15.552 86.080 1.00 30.35 152 VAL H O 1
ATOM 2420 N N . SER A 1 161 ? 88.715 -16.669 84.914 1.00 28.72 153 SER H N 1
ATOM 2421 C CA . SER A 1 161 ? 89.243 -17.988 85.214 1.00 24.26 153 SER H CA 1
ATOM 2422 C C . SER A 1 161 ? 89.415 -18.756 83.909 1.00 27.13 153 SER H C 1
ATOM 2423 O O . SER A 1 161 ? 88.870 -18.385 82.864 1.00 26.89 153 SER H O 1
ATOM 2431 N N . TRP A 1 162 ? 90.197 -19.829 83.975 1.00 23.87 154 TRP H N 1
ATOM 2432 C CA . TRP A 1 162 ? 90.400 -20.718 82.842 1.00 21.53 154 TRP H CA 1
ATOM 2433 C C . TRP A 1 162 ? 89.936 -22.117 83.220 1.00 22.70 154 TRP H C 1
ATOM 2434 O O . TRP A 1 162 ? 90.276 -22.617 84.299 1.00 24.60 154 TRP H O 1
ATOM 2455 N N . ASN A 1 163 ? 89.155 -22.736 82.339 1.00 31.37 155 ASN H N 1
ATOM 2456 C CA . ASN A 1 163 ? 88.632 -24.089 82.562 1.00 38.32 155 ASN H CA 1
ATOM 2457 C C . ASN A 1 163 ? 87.984 -24.205 83.938 1.00 35.16 155 ASN H C 1
ATOM 2458 O O . ASN A 1 163 ? 88.249 -25.135 84.711 1.00 28.94 155 ASN H O 1
ATOM 2469 N N . SER A 1 164 ? 87.125 -23.226 84.231 1.00 24.54 156 SER H N 1
ATOM 2470 C CA . SER A 1 164 ? 86.337 -23.169 85.464 1.00 29.56 156 SER H CA 1
ATOM 2471 C C . SER A 1 164 ? 87.212 -23.294 86.703 1.00 30.14 156 SER H C 1
ATOM 2472 O O . SER A 1 164 ? 86.774 -23.796 87.739 1.00 35.27 156 SER H O 1
ATOM 2480 N N . GLY A 1 165 ? 88.453 -22.840 86.602 1.00 32.99 157 GLY H N 1
ATOM 2481 C CA . GLY A 1 165 ? 89.359 -22.797 87.728 1.00 32.54 157 GLY H CA 1
ATOM 2482 C C . GLY A 1 165 ? 90.351 -23.934 87.779 1.00 28.31 157 GLY H C 1
ATOM 2483 O O . GLY A 1 165 ? 91.243 -23.922 88.640 1.00 36.29 157 GLY H O 1
ATOM 2487 N N . ALA A 1 166 ? 90.229 -24.919 86.892 1.00 28.80 158 ALA H N 1
ATOM 2488 C CA . ALA A 1 166 ? 91.165 -26.030 86.902 1.00 24.93 158 ALA H CA 1
ATOM 2489 C C . ALA A 1 166 ? 92.513 -25.661 86.299 1.00 26.82 158 ALA H C 1
ATOM 2490 O O . ALA A 1 166 ? 93.497 -26.364 86.548 1.00 30.89 158 ALA H O 1
ATOM 2497 N N . LEU A 1 167 ? 92.588 -24.577 85.528 1.00 26.89 159 LEU H N 1
ATOM 2498 C CA . LEU A 1 167 ? 93.830 -24.137 84.900 1.00 24.90 159 LEU H CA 1
ATOM 2499 C C . LEU A 1 167 ? 94.254 -22.819 85.539 1.00 24.60 159 LEU H C 1
ATOM 2500 O O . LEU A 1 167 ? 93.609 -21.786 85.336 1.00 24.82 159 LEU H O 1
ATOM 2516 N N . THR A 1 168 ? 95.331 -22.857 86.317 1.00 24.88 160 THR H N 1
ATOM 2517 C CA . THR A 1 168 ? 95.805 -21.661 86.999 1.00 30.26 160 THR H CA 1
ATOM 2518 C C . THR A 1 168 ? 97.280 -21.448 86.713 1.00 30.58 160 THR H C 1
ATOM 2519 O O . THR A 1 168 ? 97.746 -20.308 86.671 1.00 27.95 160 THR H O 1
ATOM 2530 N N . SER A 1 169 ? 98.020 -22.534 86.516 1.00 26.89 161 SER H N 1
ATOM 2531 C CA . SER A 1 169 ? 99.454 -22.417 86.320 1.00 29.44 161 SER H CA 1
ATOM 2532 C C . SER A 1 169 ? 99.741 -21.698 85.010 1.00 26.89 161 SER H C 1
ATOM 2533 O O . SER A 1 169 ? 99.113 -21.977 83.985 1.00 27.85 161 SER H O 1
ATOM 2541 N N . GLY A 1 170 ? 100.680 -20.756 85.049 1.00 27.69 162 GLY H N 1
ATOM 2542 C CA . GLY A 1 170 ? 101.068 -20.029 83.858 1.00 30.06 162 GLY H CA 1
ATOM 2543 C C . GLY A 1 170 ? 100.078 -18.989 83.379 1.00 27.29 162 GLY H C 1
ATOM 2544 O O . GLY A 1 170 ? 100.244 -18.472 82.270 1.00 30.52 162 GLY H O 1
ATOM 2548 N N . VAL A 1 171 ? 99.047 -18.676 84.165 1.00 24.57 163 VAL H N 1
ATOM 2549 C CA . VAL A 1 171 ? 98.019 -17.717 83.764 1.00 24.98 163 VAL H CA 1
ATOM 2550 C C . VAL A 1 171 ? 98.438 -16.329 84.222 1.00 25.30 163 VAL H C 1
ATOM 2551 O O . VAL A 1 171 ? 98.837 -16.140 85.376 1.00 27.08 163 VAL H O 1
ATOM 2564 N N . HIS A 1 172 ? 98.353 -15.360 83.315 1.00 23.00 164 HIS H N 1
ATOM 2565 C CA . HIS A 1 172 ? 98.550 -13.953 83.645 1.00 27.95 164 HIS H CA 1
ATOM 2566 C C . HIS A 1 172 ? 97.314 -13.173 83.217 1.00 28.25 164 HIS H C 1
ATOM 2567 O O . HIS A 1 172 ? 97.030 -13.040 82.023 1.00 24.75 164 HIS H O 1
ATOM 2581 N N . THR A 1 173 ? 96.577 -12.684 84.193 1.00 25.00 165 THR H N 1
ATOM 2582 C CA . THR A 1 173 ? 95.483 -11.760 83.960 1.00 25.84 165 THR H CA 1
ATOM 2583 C C . THR A 1 173 ? 96.022 -10.368 84.270 1.00 26.68 165 THR H C 1
ATOM 2584 O O . THR A 1 173 ? 96.353 -10.065 85.417 1.00 29.09 165 THR H O 1
ATOM 2595 N N . PHE A 1 174 ? 96.161 -9.542 83.229 1.00 21.03 166 PHE H N 1
ATOM 2596 C CA . PHE A 1 174 ? 96.856 -8.277 83.373 1.00 23.45 166 PHE H CA 1
ATOM 2597 C C . PHE A 1 174 ? 95.974 -7.251 84.076 1.00 25.25 166 PHE H C 1
ATOM 2598 O O . PHE A 1 174 ? 94.744 -7.308 83.978 1.00 19.69 166 PHE H O 1
ATOM 2615 N N . PRO A 1 175 ? 96.579 -6.314 84.803 1.00 25.33 167 PRO H N 1
ATOM 2616 C CA . PRO A 1 175 ? 95.811 -5.157 85.280 1.00 24.22 167 PRO H CA 1
ATOM 2617 C C . PRO A 1 175 ? 95.132 -4.440 84.124 1.00 26.67 167 PRO H C 1
ATOM 2618 O O . PRO A 1 175 ? 95.716 -4.246 83.053 1.00 21.30 167 PRO H O 1
ATOM 2629 N N . ALA A 1 176 ? 93.891 -4.027 84.358 1.00 22.50 168 ALA H N 1
ATOM 2630 C CA . ALA A 1 176 ? 93.148 -3.295 83.342 1.00 26.31 168 ALA H CA 1
ATOM 2631 C C . ALA A 1 176 ? 93.833 -1.977 82.987 1.00 25.71 168 ALA H C 1
ATOM 2632 O O . ALA A 1 176 ? 94.484 -1.339 83.821 1.00 24.04 168 ALA H O 1
ATOM 2639 N N . VAL A 1 177 ? 93.665 -1.559 81.732 1.00 22.14 169 VAL H N 1
ATOM 2640 C CA . VAL A 1 177 ? 94.034 -0.218 81.299 1.00 27.99 169 VAL H CA 1
ATOM 2641 C C . VAL A 1 177 ? 92.752 0.581 81.121 1.00 31.68 169 VAL H C 1
ATOM 2642 O O . VAL A 1 177 ? 91.675 0.030 80.858 1.00 24.22 169 VAL H O 1
ATOM 2655 N N . LEU A 1 178 ? 92.876 1.893 81.277 1.00 28.34 170 LEU H N 1
ATOM 2656 C CA . LEU A 1 178 ? 91.775 2.822 81.071 1.00 25.20 170 LEU H CA 1
ATOM 2657 C C . LEU A 1 178 ? 91.865 3.362 79.653 1.00 31.21 170 LEU H C 1
ATOM 2658 O O . LEU A 1 178 ? 92.841 4.034 79.302 1.00 24.71 170 LEU H O 1
ATOM 2674 N N . GLN A 1 179 ? 90.865 3.053 78.836 1.00 26.80 171 GLN H N 1
ATOM 2675 C CA . GLN A 1 179 ? 90.875 3.539 77.467 1.00 33.04 171 GLN H CA 1
ATOM 2676 C C . GLN A 1 179 ? 90.360 4.973 77.414 1.00 34.01 171 GLN H C 1
ATOM 2677 O O . GLN A 1 179 ? 89.712 5.460 78.343 1.00 32.32 171 GLN H O 1
ATOM 2691 N N . SER A 1 180 ? 90.688 5.662 76.313 1.00 35.19 172 SER H N 1
ATOM 2692 C CA . SER A 1 180 ? 90.289 7.060 76.164 1.00 54.94 172 SER H CA 1
ATOM 2693 C C . SER A 1 180 ? 88.780 7.212 76.226 1.00 44.71 172 SER H C 1
ATOM 2694 O O . SER A 1 180 ? 88.279 8.258 76.645 1.00 40.83 172 SER H O 1
ATOM 2702 N N . SER A 1 181 ? 88.043 6.186 75.802 1.00 49.68 173 SER H N 1
ATOM 2703 C CA . SER A 1 181 ? 86.591 6.192 75.900 1.00 41.03 173 SER H CA 1
ATOM 2704 C C . SER A 1 181 ? 86.093 6.164 77.338 1.00 42.15 173 SER H C 1
ATOM 2705 O O . SER A 1 181 ? 84.879 6.251 77.550 1.00 37.56 173 SER H O 1
ATOM 2713 N N . GLY A 1 182 ? 86.978 6.013 78.323 1.00 31.22 174 GLY H N 1
ATOM 2714 C CA . GLY A 1 182 ? 86.556 5.861 79.701 1.00 27.33 174 GLY H CA 1
ATOM 2715 C C . GLY A 1 182 ? 86.200 4.444 80.105 1.00 28.85 174 GLY H C 1
ATOM 2716 O O . GLY A 1 182 ? 85.855 4.219 81.272 1.00 25.39 174 GLY H O 1
ATOM 2720 N N . LEU A 1 183 ? 86.286 3.485 79.189 1.00 27.77 175 LEU H N 1
ATOM 2721 C CA . LEU A 1 183 ? 86.029 2.084 79.482 1.00 23.61 175 LEU H CA 1
ATOM 2722 C C . LEU A 1 183 ? 87.341 1.351 79.732 1.00 27.29 175 LEU H C 1
ATOM 2723 O O . LEU A 1 183 ? 88.404 1.756 79.263 1.00 27.99 175 LEU H O 1
ATOM 2739 N N . TYR A 1 184 ? 87.250 0.246 80.463 1.00 22.92 176 TYR H N 1
ATOM 2740 C CA . TYR A 1 184 ? 88.415 -0.560 80.790 1.00 22.42 176 TYR H CA 1
ATOM 2741 C C . TYR A 1 184 ? 88.636 -1.675 79.767 1.00 24.12 176 TYR H C 1
ATOM 2742 O O . TYR A 1 184 ? 87.722 -2.099 79.053 1.00 25.76 176 TYR H O 1
ATOM 2760 N N . SER A 1 185 ? 89.870 -2.173 79.727 1.00 25.30 177 SER H N 1
ATOM 2761 C CA . SER A 1 185 ? 90.202 -3.318 78.890 1.00 23.83 177 SER H CA 1
ATOM 2762 C C . SER A 1 185 ? 91.334 -4.108 79.528 1.00 23.05 177 SER H C 1
ATOM 2763 O O . SER A 1 185 ? 92.244 -3.524 80.123 1.00 21.67 177 SER H O 1
ATOM 2771 N N . LEU A 1 186 ? 91.284 -5.437 79.397 1.00 25.22 178 LEU H N 1
ATOM 2772 C CA . LEU A 1 186 ? 92.397 -6.265 79.841 1.00 24.65 178 LEU H CA 1
ATOM 2773 C C . LEU A 1 186 ? 92.482 -7.527 78.997 1.00 22.80 178 LEU H C 1
ATOM 2774 O O . LEU A 1 186 ? 91.558 -7.875 78.257 1.00 24.97 178 LEU H O 1
ATOM 2790 N N . SER A 1 187 ? 93.625 -8.202 79.113 1.00 27.21 179 SER H N 1
ATOM 2791 C CA . SER A 1 187 ? 93.838 -9.522 78.536 1.00 29.99 179 SER H CA 1
ATOM 2792 C C . SER A 1 187 ? 94.193 -10.506 79.639 1.00 26.95 179 SER H C 1
ATOM 2793 O O . SER A 1 187 ? 94.790 -10.139 80.655 1.00 23.99 179 SER H O 1
ATOM 2801 N N . SER A 1 188 ? 93.798 -11.759 79.436 1.00 20.03 180 SER H N 1
ATOM 2802 C CA . SER A 1 188 ? 94.243 -12.876 80.251 1.00 21.05 180 SER H CA 1
ATOM 2803 C C . SER A 1 188 ? 94.904 -13.879 79.319 1.00 22.11 180 SER H C 1
ATOM 2804 O O . SER A 1 188 ? 94.333 -14.237 78.283 1.00 23.49 180 SER H O 1
ATOM 2812 N N . VAL A 1 189 ? 96.107 -14.316 79.675 1.00 22.39 181 VAL H N 1
ATOM 2813 C CA . VAL A 1 189 ? 96.895 -15.178 78.810 1.00 23.38 181 VAL H CA 1
ATOM 2814 C C . VAL A 1 189 ? 97.407 -16.350 79.627 1.00 22.38 181 VAL H C 1
ATOM 2815 O O . VAL A 1 189 ? 97.491 -16.296 80.856 1.00 27.84 181 VAL H O 1
ATOM 2828 N N . VAL A 1 190 ? 97.763 -17.415 78.917 1.00 23.87 182 VAL H N 1
ATOM 2829 C CA . VAL A 1 190 ? 98.326 -18.605 79.533 1.00 21.08 182 VAL H CA 1
ATOM 2830 C C . VAL A 1 190 ? 99.298 -19.211 78.530 1.00 24.11 182 VAL H C 1
ATOM 2831 O O . VAL A 1 190 ? 99.101 -19.111 77.315 1.00 24.85 182 VAL H O 1
ATOM 2844 N N . THR A 1 191 ? 100.375 -19.800 79.040 1.00 21.91 183 THR H N 1
ATOM 2845 C CA . THR A 1 191 ? 101.301 -20.565 78.218 1.00 22.44 183 THR H CA 1
ATOM 2846 C C . THR A 1 191 ? 101.117 -22.045 78.518 1.00 24.91 183 THR H C 1
ATOM 2847 O O . THR A 1 191 ? 100.963 -22.436 79.679 1.00 26.15 183 THR H O 1
ATOM 2858 N N . VAL A 1 192 ? 101.124 -22.854 77.464 1.00 24.15 184 VAL H N 1
ATOM 2859 C CA . VAL A 1 192 ? 100.857 -24.283 77.570 1.00 24.81 184 VAL H CA 1
ATOM 2860 C C . VAL A 1 192 ? 101.799 -24.986 76.604 1.00 24.59 184 VAL H C 1
ATOM 2861 O O . VAL A 1 192 ? 102.456 -24.325 75.784 1.00 24.49 184 VAL H O 1
ATOM 2874 N N . PRO A 1 193 ? 101.894 -26.308 76.653 1.00 25.48 185 PRO H N 1
ATOM 2875 C CA . PRO A 1 193 ? 102.695 -27.009 75.645 1.00 26.11 185 PRO H CA 1
ATOM 2876 C C . PRO A 1 193 ? 102.065 -26.817 74.275 1.00 27.94 185 PRO H C 1
ATOM 2877 O O . PRO A 1 193 ? 100.853 -26.961 74.106 1.00 25.70 185 PRO H O 1
ATOM 2888 N N . SER A 1 194 ? 102.890 -26.466 73.296 1.00 25.97 186 SER H N 1
ATOM 2889 C CA . SER A 1 194 ? 102.387 -26.385 71.935 1.00 28.22 186 SER H CA 1
ATOM 2890 C C . SER A 1 194 ? 101.998 -27.755 71.384 1.00 31.48 186 SER H C 1
ATOM 2891 O O . SER A 1 194 ? 101.149 -27.831 70.490 1.00 35.29 186 SER H O 1
ATOM 2899 N N . SER A 1 195 ? 102.565 -28.840 71.914 1.00 27.49 187 SER H N 1
ATOM 2900 C CA . SER A 1 195 ? 102.263 -30.163 71.380 1.00 38.06 187 SER H CA 1
ATOM 2901 C C . SER A 1 195 ? 100.853 -30.625 71.716 1.00 43.22 187 SER H C 1
ATOM 2902 O O . SER A 1 195 ? 100.327 -31.505 71.031 1.00 44.52 187 SER H O 1
ATOM 2910 N N . SER A 1 196 ? 100.229 -30.062 72.744 1.00 43.61 188 SER H N 1
ATOM 2911 C CA . SER A 1 196 ? 98.944 -30.554 73.215 1.00 53.71 188 SER H CA 1
ATOM 2912 C C . SER A 1 196 ? 97.782 -29.659 72.791 1.00 51.78 188 SER H C 1
ATOM 2913 O O . SER A 1 196 ? 96.665 -29.832 73.288 1.00 35.50 188 SER H O 1
ATOM 2921 N N . LEU A 1 197 ? 98.013 -28.716 71.872 1.00 32.09 189 LEU H N 1
ATOM 2922 C CA . LEU A 1 197 ? 96.922 -27.875 71.391 1.00 34.75 189 LEU H CA 1
ATOM 2923 C C . LEU A 1 197 ? 95.847 -28.703 70.698 1.00 32.54 189 LEU H C 1
ATOM 2924 O O . LEU A 1 197 ? 94.686 -28.283 70.631 1.00 36.90 189 LEU H O 1
ATOM 2940 N N . GLY A 1 198 ? 96.211 -29.872 70.176 1.00 36.05 190 GLY H N 1
ATOM 2941 C CA . GLY A 1 198 ? 95.249 -30.712 69.485 1.00 44.80 190 GLY H CA 1
ATOM 2942 C C . GLY A 1 198 ? 94.350 -31.532 70.390 1.00 56.18 190 GLY H C 1
ATOM 2943 O O . GLY A 1 198 ? 93.292 -31.987 69.941 1.00 40.04 190 GLY H O 1
ATOM 2947 N N . THR A 1 199 ? 94.747 -31.740 71.650 1.00 31.93 191 THR H N 1
ATOM 2948 C CA . THR A 1 199 ? 94.016 -32.614 72.559 1.00 30.41 191 THR H CA 1
ATOM 2949 C C . THR A 1 199 ? 93.416 -31.895 73.752 1.00 28.90 191 THR H C 1
ATOM 2950 O O . THR A 1 199 ? 92.466 -32.412 74.344 1.00 29.34 191 THR H O 1
ATOM 2961 N N . GLN A 1 200 ? 93.948 -30.742 74.134 1.00 27.89 192 GLN H N 1
ATOM 2962 C CA . GLN A 1 200 ? 93.461 -30.048 75.312 1.00 27.24 192 GLN H CA 1
ATOM 2963 C C . GLN A 1 200 ? 92.477 -28.960 74.908 1.00 26.78 192 GLN H C 1
ATOM 2964 O O . GLN A 1 200 ? 92.525 -28.427 73.797 1.00 26.82 192 GLN H O 1
ATOM 2978 N N . THR A 1 201 ? 91.581 -28.639 75.834 1.00 26.42 193 THR H N 1
ATOM 2979 C CA . THR A 1 201 ? 90.565 -27.618 75.636 1.00 28.57 193 THR H CA 1
ATOM 2980 C C . THR A 1 201 ? 90.810 -26.487 76.614 1.00 26.70 193 THR H C 1
ATOM 2981 O O . THR A 1 201 ? 90.995 -26.731 77.811 1.00 28.01 193 THR H O 1
ATOM 2992 N N . TYR A 1 202 ? 90.838 -25.261 76.093 1.00 24.42 194 TYR H N 1
ATOM 2993 C CA . TYR A 1 202 ? 91.070 -24.060 76.882 1.00 29.98 194 TYR H CA 1
ATOM 2994 C C . TYR A 1 202 ? 89.884 -23.115 76.742 1.00 31.15 194 TYR H C 1
ATOM 2995 O O . TYR A 1 202 ? 89.583 -22.655 75.636 1.00 28.22 194 TYR H O 1
ATOM 3013 N N . ILE A 1 203 ? 89.227 -22.827 77.868 1.00 27.38 195 ILE H N 1
ATOM 3014 C CA . ILE A 1 203 ? 88.055 -21.962 77.920 1.00 24.85 195 ILE H CA 1
ATOM 3015 C C . ILE A 1 203 ? 88.316 -20.883 78.962 1.00 26.88 195 ILE H C 1
ATOM 3016 O O . ILE A 1 203 ? 88.636 -21.193 80.115 1.00 26.35 195 ILE H O 1
ATOM 3032 N N . CYS A 1 204 ? 88.212 -19.623 78.550 1.00 25.48 196 CYS H N 1
ATOM 3033 C CA A CYS A 1 204 ? 88.307 -18.502 79.478 0.50 25.96 196 CYS H CA 1
ATOM 3034 C CA B CYS A 1 204 ? 88.307 -18.487 79.453 0.50 25.01 196 CYS H CA 1
ATOM 3035 C C . CYS A 1 204 ? 86.903 -18.167 79.963 1.00 27.03 196 CYS H C 1
ATOM 3036 O O . CYS A 1 204 ? 85.981 -18.009 79.159 1.00 31.84 196 CYS H O 1
ATOM 3048 N N . ASN A 1 205 ? 86.732 -18.118 81.292 1.00 27.48 197 ASN H N 1
ATOM 3049 C CA . ASN A 1 205 ? 85.439 -17.833 81.921 1.00 30.12 197 ASN H CA 1
ATOM 3050 C C . ASN A 1 205 ? 85.480 -16.402 82.445 1.00 25.06 197 ASN H C 1
ATOM 3051 O O . ASN A 1 205 ? 86.206 -16.111 83.402 1.00 24.17 197 ASN H O 1
ATOM 3062 N N . VAL A 1 206 ? 84.697 -15.512 81.837 1.00 23.60 198 VAL H N 1
ATOM 3063 C CA . VAL A 1 206 ? 84.734 -14.088 82.162 1.00 24.09 198 VAL H CA 1
ATOM 3064 C C . VAL A 1 206 ? 83.449 -13.725 82.889 1.00 26.33 198 VAL H C 1
ATOM 3065 O O . VAL A 1 206 ? 82.352 -14.089 82.443 1.00 30.63 198 VAL H O 1
ATOM 3078 N N . ASN A 1 207 ? 83.586 -13.001 84.001 1.00 24.77 199 ASN H N 1
ATOM 3079 C CA . ASN A 1 207 ? 82.445 -12.606 84.822 1.00 30.05 199 ASN H CA 1
ATOM 3080 C C . ASN A 1 207 ? 82.558 -11.128 85.176 1.00 28.42 199 ASN H C 1
ATOM 3081 O O . ASN A 1 207 ? 83.574 -10.693 85.723 1.00 30.85 199 ASN H O 1
ATOM 3092 N N . HIS A 1 208 ? 81.521 -10.360 84.855 1.00 24.99 200 HIS H N 1
ATOM 3093 C CA . HIS A 1 208 ? 81.420 -8.947 85.226 1.00 22.51 200 HIS H CA 1
ATOM 3094 C C . HIS A 1 208 ? 80.119 -8.780 86.008 1.00 28.41 200 HIS H C 1
ATOM 3095 O O . HIS A 1 208 ? 79.035 -8.720 85.418 1.00 25.88 200 HIS H O 1
ATOM 3109 N N . LYS A 1 209 ? 80.221 -8.731 87.331 1.00 25.60 201 LYS H N 1
ATOM 3110 C CA . LYS A 1 209 ? 79.032 -8.760 88.174 1.00 33.23 201 LYS H CA 1
ATOM 3111 C C . LYS A 1 209 ? 78.197 -7.490 88.028 1.00 34.62 201 LYS H C 1
ATOM 3112 O O . LYS A 1 209 ? 76.967 -7.582 87.897 1.00 29.07 201 LYS H O 1
ATOM 3131 N N . PRO A 1 210 ? 78.814 -6.298 88.016 1.00 35.46 202 PRO H N 1
ATOM 3132 C CA . PRO A 1 210 ? 78.013 -5.062 87.910 1.00 31.42 202 PRO H CA 1
ATOM 3133 C C . PRO A 1 210 ? 77.050 -5.036 86.736 1.00 31.71 202 PRO H C 1
ATOM 3134 O O . PRO A 1 210 ? 75.993 -4.412 86.839 1.00 31.81 202 PRO H O 1
ATOM 3145 N N . SER A 1 211 ? 77.400 -5.647 85.606 1.00 29.36 203 SER H N 1
ATOM 3146 C CA . SER A 1 211 ? 76.497 -5.732 84.468 1.00 25.13 203 SER H CA 1
ATOM 3147 C C . SER A 1 211 ? 75.822 -7.095 84.360 1.00 38.15 203 SER H C 1
ATOM 3148 O O . SER A 1 211 ? 75.107 -7.338 83.381 1.00 34.81 203 SER H O 1
ATOM 3156 N N . ASN A 1 212 ? 76.022 -7.972 85.346 1.00 32.73 204 ASN H N 1
ATOM 3157 C CA . ASN A 1 212 ? 75.497 -9.338 85.320 1.00 40.86 204 ASN H CA 1
ATOM 3158 C C . ASN A 1 212 ? 75.801 -10.010 83.984 1.00 37.92 204 ASN H C 1
ATOM 3159 O O . ASN A 1 212 ? 74.918 -10.523 83.292 1.00 45.46 204 ASN H O 1
ATOM 3170 N N . THR A 1 213 ? 77.072 -9.988 83.612 1.00 35.78 205 THR H N 1
ATOM 3171 C CA . THR A 1 213 ? 77.528 -10.556 82.356 1.00 39.36 205 THR H CA 1
ATOM 3172 C C . THR A 1 213 ? 78.443 -11.730 82.667 1.00 33.71 205 THR H C 1
ATOM 3173 O O . THR A 1 213 ? 79.299 -11.637 83.554 1.00 34.65 205 THR H O 1
ATOM 3184 N N . LYS A 1 214 ? 78.219 -12.844 81.977 1.00 33.49 206 LYS H N 1
ATOM 3185 C CA . LYS A 1 214 ? 79.051 -14.033 82.098 1.00 35.80 206 LYS H CA 1
ATOM 3186 C C . LYS A 1 214 ? 79.290 -14.567 80.697 1.00 54.81 206 LYS H C 1
ATOM 3187 O O . LYS A 1 214 ? 78.346 -14.703 79.910 1.00 42.64 206 LYS H O 1
ATOM 3206 N N . VAL A 1 215 ? 80.554 -14.843 80.384 1.00 42.93 207 VAL H N 1
ATOM 3207 C CA . VAL A 1 215 ? 80.949 -15.308 79.061 1.00 45.76 207 VAL H CA 1
ATOM 3208 C C . VAL A 1 215 ? 81.961 -16.432 79.233 1.00 33.99 207 VAL H C 1
ATOM 3209 O O . VAL A 1 215 ? 82.960 -16.274 79.945 1.00 34.79 207 VAL H O 1
ATOM 3222 N N . ASP A 1 216 ? 81.692 -17.565 78.596 1.00 30.53 208 ASP H N 1
ATOM 3223 C CA . ASP A 1 216 ? 82.653 -18.649 78.437 1.00 31.04 208 ASP H CA 1
ATOM 3224 C C . ASP A 1 216 ? 83.086 -18.651 76.979 1.00 48.96 208 ASP H C 1
ATOM 3225 O O . ASP A 1 216 ? 82.245 -18.791 76.085 1.00 52.98 208 ASP H O 1
ATOM 3234 N N . LYS A 1 217 ? 84.382 -18.476 76.738 1.00 35.14 209 LYS H N 1
ATOM 3235 C CA . LYS A 1 217 ? 84.922 -18.394 75.386 1.00 32.37 209 LYS H CA 1
ATOM 3236 C C . LYS A 1 217 ? 85.947 -19.501 75.195 1.00 28.45 209 LYS H C 1
ATOM 3237 O O . LYS A 1 217 ? 86.964 -19.540 75.897 1.00 26.22 209 LYS H O 1
ATOM 3256 N N . LYS A 1 218 ? 85.674 -20.399 74.253 1.00 26.00 210 LYS H N 1
ATOM 3257 C CA . LYS A 1 218 ? 86.612 -21.455 73.907 1.00 31.18 210 LYS H CA 1
ATOM 3258 C C . LYS A 1 218 ? 87.653 -20.892 72.954 1.00 29.17 210 LYS H C 1
ATOM 3259 O O . LYS A 1 218 ? 87.309 -20.284 71.938 1.00 34.74 210 LYS H O 1
ATOM 3278 N N . VAL A 1 219 ? 88.923 -21.077 73.284 1.00 28.88 211 VAL H N 1
ATOM 3279 C CA . VAL A 1 219 ? 90.015 -20.489 72.521 1.00 26.11 211 VAL H CA 1
ATOM 3280 C C . VAL A 1 219 ? 90.688 -21.622 71.764 1.00 33.29 211 VAL H C 1
ATOM 3281 O O . VAL A 1 219 ? 91.346 -22.481 72.364 1.00 27.93 211 VAL H O 1
ATOM 3294 N N . GLU A 1 220 ? 90.518 -21.620 70.454 1.00 33.41 212 GLU H N 1
ATOM 3295 C CA . 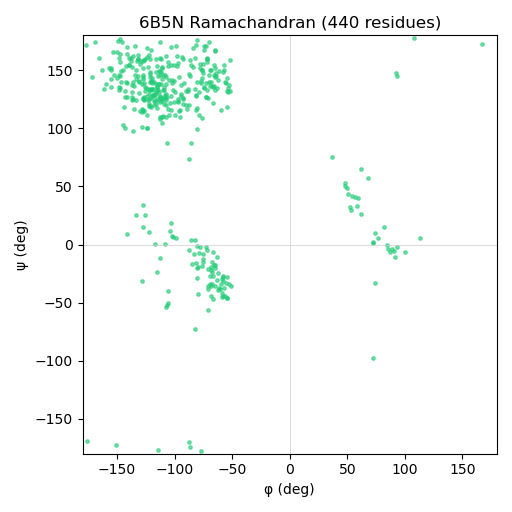GLU A 1 220 ? 90.950 -22.713 69.614 1.00 37.76 212 GLU H CA 1
ATOM 3296 C C . GLU A 1 220 ? 92.118 -22.288 68.735 1.00 30.70 212 GLU H C 1
ATOM 3297 O O . GLU A 1 220 ? 92.263 -21.106 68.415 1.00 31.89 212 GLU H O 1
ATOM 3309 N N . PRO A 1 221 ? 92.965 -23.232 68.332 1.00 33.68 213 PRO H N 1
ATOM 3310 C CA . PRO A 1 221 ? 94.123 -22.890 67.501 1.00 33.66 213 PRO H CA 1
ATOM 3311 C C . PRO A 1 221 ? 93.746 -22.180 66.209 1.00 57.05 213 PRO H C 1
ATOM 3312 O O . PRO A 1 221 ? 92.651 -22.342 65.663 1.00 53.11 213 PRO H O 1
ATOM 3323 N N . LYS A 1 222 ? 94.711 -21.410 65.709 1.00 49.61 214 LYS H N 1
ATOM 3324 C CA . LYS A 1 222 ? 94.573 -20.579 64.514 1.00 56.32 214 LYS H CA 1
ATOM 3325 C C . LYS A 1 222 ? 93.443 -19.571 64.667 1.00 82.16 214 LYS H C 1
ATOM 3326 O O . LYS A 1 222 ? 93.656 -18.365 64.512 1.00 80.74 214 LYS H O 1
ATOM 3345 N N . ASP B 2 1 ? 93.940 9.748 117.022 1.00 48.45 1 ASP L N 1
ATOM 3346 C CA . ASP B 2 1 ? 94.378 8.622 116.153 1.00 48.23 1 ASP L CA 1
ATOM 3347 C C . ASP B 2 1 ? 95.878 8.381 116.304 1.00 45.38 1 ASP L C 1
ATOM 3348 O O . ASP B 2 1 ? 96.679 9.312 116.208 1.00 55.54 1 ASP L O 1
ATOM 3359 N N . ILE B 2 2 ? 96.257 7.131 116.550 1.00 41.70 2 ILE L N 1
ATOM 3360 C CA . ILE B 2 2 ? 97.663 6.748 116.524 1.00 43.01 2 ILE L CA 1
ATOM 3361 C C . ILE B 2 2 ? 98.061 6.580 115.059 1.00 52.04 2 ILE L C 1
ATOM 3362 O O . ILE B 2 2 ? 97.577 5.676 114.374 1.00 43.03 2 ILE L O 1
ATOM 3378 N N . VAL B 2 3 ? 98.918 7.474 114.570 1.00 36.31 3 VAL L N 1
ATOM 3379 C CA . VAL B 2 3 ? 99.380 7.429 113.185 1.00 36.37 3 VAL L CA 1
ATOM 3380 C C . VAL B 2 3 ? 100.518 6.423 113.080 1.00 39.36 3 VAL L C 1
ATOM 3381 O O . VAL B 2 3 ? 101.431 6.415 113.915 1.00 34.56 3 VAL L O 1
ATOM 3394 N N . MET B 2 4 ? 100.458 5.570 112.059 1.00 31.69 4 MET L N 1
ATOM 3395 C CA . MET B 2 4 ? 101.463 4.545 111.801 1.00 31.19 4 MET L CA 1
ATOM 3396 C C . MET B 2 4 ? 102.215 4.914 110.530 1.00 33.83 4 MET L C 1
ATOM 3397 O O . MET B 2 4 ? 101.598 5.095 109.474 1.00 34.08 4 MET L O 1
ATOM 3411 N N . THR B 2 5 ? 103.538 5.026 110.628 1.00 32.41 5 THR L N 1
ATOM 3412 C CA . THR B 2 5 ? 104.373 5.443 109.507 1.00 29.91 5 THR L CA 1
ATOM 3413 C C . THR B 2 5 ? 105.407 4.366 109.213 1.00 30.66 5 THR L C 1
ATOM 3414 O O . THR B 2 5 ? 106.264 4.082 110.055 1.00 33.92 5 THR L O 1
ATOM 3425 N N . GLN B 2 6 ? 105.362 3.809 108.009 1.00 32.46 6 GLN L N 1
ATOM 3426 C CA . GLN B 2 6 ? 106.290 2.756 107.625 1.00 27.41 6 GLN L CA 1
ATOM 3427 C C . GLN B 2 6 ? 107.413 3.321 106.764 1.00 34.16 6 GLN L C 1
ATOM 3428 O O . GLN B 2 6 ? 107.257 4.344 106.092 1.00 34.51 6 GLN L O 1
ATOM 3442 N N . SER B 2 7 ? 108.552 2.641 106.798 1.00 31.97 7 SER L N 1
ATOM 3443 C CA . SER B 2 7 ? 109.711 3.023 105.994 1.00 35.33 7 SER L CA 1
ATOM 3444 C C . SER B 2 7 ? 110.480 1.758 105.613 1.00 34.04 7 SER L C 1
ATOM 3445 O O . SER B 2 7 ? 110.672 0.879 106.450 1.00 33.64 7 SER L O 1
ATOM 3453 N N . PRO B 2 8 ? 110.889 1.631 104.342 1.00 43.04 8 PRO L N 1
ATOM 3454 C CA . PRO B 2 8 ? 110.597 2.493 103.193 1.00 46.47 8 PRO L CA 1
ATOM 3455 C C . PRO B 2 8 ? 109.226 2.169 102.602 1.00 34.34 8 PRO L C 1
ATOM 3456 O O . PRO B 2 8 ? 108.610 1.179 103.006 1.00 31.38 8 PRO L O 1
ATOM 3467 N N . ASP B 2 9 ? 108.762 2.986 101.655 1.00 35.33 9 ASP L N 1
ATOM 3468 C CA . ASP B 2 9 ? 107.547 2.654 100.920 1.00 33.93 9 ASP L CA 1
ATOM 3469 C C . ASP B 2 9 ? 107.741 1.425 100.044 1.00 35.61 9 ASP L C 1
ATOM 3470 O O . ASP B 2 9 ? 106.776 0.709 99.754 1.00 32.63 9 ASP L O 1
ATOM 3479 N N . SER B 2 10 ? 108.975 1.158 99.621 1.00 33.62 10 SER L N 1
ATOM 3480 C CA . SER B 2 10 ? 109.262 0.002 98.791 1.00 30.76 10 SER L CA 1
ATOM 3481 C C . SER B 2 10 ? 110.718 -0.389 98.981 1.00 29.05 10 SER L C 1
ATOM 3482 O O . SER B 2 10 ? 111.571 0.457 99.261 1.00 33.59 10 SER L O 1
ATOM 3490 N N . LEU B 2 11 ? 110.991 -1.682 98.835 1.00 29.04 11 LEU L N 1
ATOM 3491 C CA . LEU B 2 11 ? 112.358 -2.170 98.865 1.00 36.59 11 LEU L CA 1
ATOM 3492 C C . LEU B 2 11 ? 112.472 -3.352 97.918 1.00 41.13 11 LEU L C 1
ATOM 3493 O O . LEU B 2 11 ? 111.510 -4.095 97.694 1.00 37.55 11 LEU L O 1
ATOM 3509 N N . ALA B 2 12 ? 113.662 -3.505 97.355 1.00 33.35 12 ALA 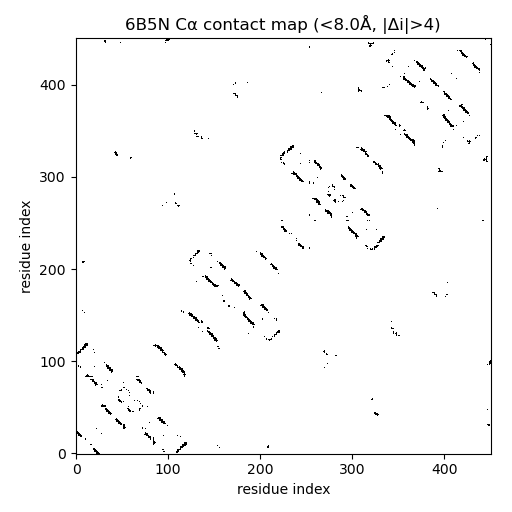L N 1
ATOM 3510 C CA . ALA B 2 12 ? 113.987 -4.629 96.493 1.00 33.95 12 ALA L CA 1
ATOM 3511 C C . ALA B 2 12 ? 115.243 -5.269 97.055 1.00 32.82 12 ALA L C 1
ATOM 3512 O O . ALA B 2 12 ? 116.246 -4.580 97.258 1.00 34.91 12 ALA L O 1
ATOM 3519 N N . VAL B 2 13 ? 115.189 -6.571 97.340 1.00 39.88 13 VAL L N 1
ATOM 3520 C CA . VAL B 2 13 ? 116.370 -7.286 97.801 1.00 50.94 13 VAL L CA 1
ATOM 3521 C C . VAL B 2 13 ? 116.428 -8.635 97.103 1.00 37.22 13 VAL L C 1
ATOM 3522 O O . VAL B 2 13 ? 115.422 -9.165 96.624 1.00 32.86 13 VAL L O 1
ATOM 3535 N N . SER B 2 14 ? 117.630 -9.189 97.061 1.00 35.28 14 SER L N 1
ATOM 3536 C CA . SER B 2 14 ? 117.860 -10.410 96.313 1.00 36.43 14 SER L CA 1
ATOM 3537 C C . SER B 2 14 ? 117.289 -11.609 97.054 1.00 36.25 14 SER L C 1
ATOM 3538 O O . SER B 2 14 ? 117.121 -11.604 98.276 1.00 32.82 14 SER L O 1
ATOM 3546 N N . LEU B 2 15 ? 116.988 -12.646 96.286 1.00 45.39 15 LEU L N 1
ATOM 3547 C CA . LEU B 2 15 ? 116.591 -13.921 96.861 1.00 49.19 15 LEU L CA 1
ATOM 3548 C C . LEU B 2 15 ? 117.651 -14.400 97.846 1.00 41.13 15 LEU L C 1
ATOM 3549 O O . LEU B 2 15 ? 118.847 -14.356 97.556 1.00 38.11 15 LEU L O 1
ATOM 3565 N N . GLY B 2 16 ? 117.208 -14.822 99.031 1.00 46.67 16 GLY L N 1
ATOM 3566 C CA . GLY B 2 16 ? 118.108 -15.312 100.056 1.00 57.10 16 GLY L CA 1
ATOM 3567 C C . GLY B 2 16 ? 118.683 -14.251 100.974 1.00 41.43 16 GLY L C 1
ATOM 3568 O O . GLY B 2 16 ? 119.371 -14.602 101.941 1.00 42.52 16 GLY L O 1
ATOM 3572 N N . GLU B 2 17 ? 118.435 -12.973 100.707 1.00 35.91 17 GLU L N 1
ATOM 3573 C CA . GLU B 2 17 ? 118.980 -11.888 101.510 1.00 49.29 17 GLU L CA 1
ATOM 3574 C C . GLU B 2 17 ? 117.948 -11.374 102.513 1.00 43.38 17 GLU L C 1
ATOM 3575 O O . GLU B 2 17 ? 116.765 -11.714 102.463 1.00 36.08 17 GLU L O 1
ATOM 3587 N N . ARG B 2 18 ? 118.418 -10.519 103.421 1.00 39.21 18 ARG L N 1
ATOM 3588 C CA . ARG B 2 18 ? 117.601 -10.004 104.512 1.00 39.16 18 ARG L CA 1
ATOM 3589 C C . ARG B 2 18 ? 116.859 -8.743 104.078 1.00 31.34 18 ARG L C 1
ATOM 3590 O O . ARG B 2 18 ? 117.452 -7.832 103.495 1.00 40.00 18 ARG L O 1
ATOM 3611 N N . ALA B 2 19 ? 115.560 -8.697 104.365 1.00 30.95 19 ALA L N 1
ATOM 3612 C CA . ALA B 2 19 ? 114.738 -7.520 104.125 1.00 32.40 19 ALA L CA 1
ATOM 3613 C C . ALA B 2 19 ? 114.230 -7.009 105.465 1.00 42.07 19 ALA L C 1
ATOM 3614 O O . ALA B 2 19 ? 113.736 -7.795 106.281 1.00 37.83 19 ALA L O 1
ATOM 3621 N N . THR B 2 20 ? 114.367 -5.703 105.698 1.00 42.01 20 THR L N 1
ATOM 3622 C CA . THR B 2 20 ? 113.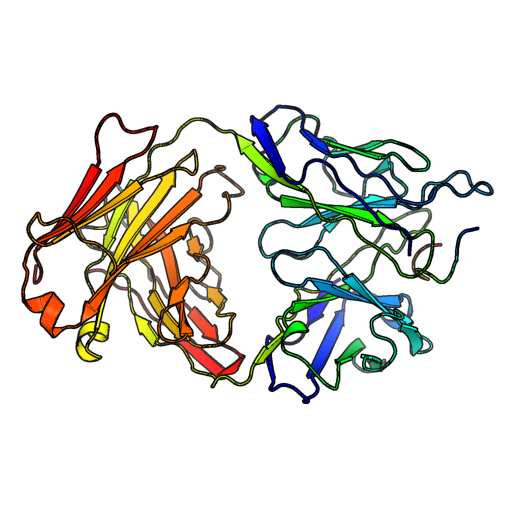911 -5.079 106.934 1.00 36.21 20 THR L CA 1
ATOM 3623 C C . THR B 2 20 ? 112.920 -3.972 106.606 1.00 39.94 20 THR L C 1
ATOM 3624 O O . THR B 2 20 ? 113.162 -3.158 105.708 1.00 32.29 20 THR L O 1
ATOM 3635 N N . ILE B 2 21 ? 111.811 -3.951 107.336 1.00 40.65 21 ILE L N 1
ATOM 3636 C CA . ILE B 2 21 ? 110.776 -2.935 107.200 1.00 41.78 21 ILE L CA 1
ATOM 3637 C C . ILE B 2 21 ? 110.617 -2.259 108.552 1.00 32.12 21 ILE L C 1
ATOM 3638 O O . ILE B 2 21 ? 110.655 -2.924 109.593 1.00 33.77 21 ILE L O 1
ATOM 3654 N N . ASN B 2 22 ? 110.437 -0.944 108.536 1.00 34.59 22 ASN L N 1
ATOM 3655 C CA . ASN B 2 22 ? 110.339 -0.149 109.748 1.00 31.32 22 ASN L CA 1
ATOM 3656 C C . ASN B 2 22 ? 108.928 0.415 109.892 1.00 34.40 22 ASN L C 1
ATOM 3657 O O . ASN B 2 22 ? 108.234 0.673 108.905 1.00 34.59 22 ASN L O 1
ATOM 3668 N N . CYS B 2 23 ? 108.495 0.592 111.136 1.00 27.57 23 CYS L N 1
ATOM 3669 C CA A CYS B 2 23 ? 107.228 1.251 111.416 0.50 33.05 23 CYS L CA 1
ATOM 3670 C CA B CYS B 2 23 ? 107.231 1.266 111.416 0.50 33.18 23 CYS L CA 1
ATOM 3671 C C . CYS B 2 23 ? 107.402 2.079 112.682 1.00 35.90 23 CYS L C 1
ATOM 3672 O O . CYS B 2 23 ? 107.966 1.592 113.667 1.00 31.73 23 CYS L O 1
ATOM 3684 N N . LYS B 2 24 ? 106.936 3.316 112.633 1.00 34.09 24 LYS L N 1
ATOM 3685 C CA . LYS B 2 24 ? 106.927 4.210 113.775 1.00 39.11 24 LYS L CA 1
ATOM 3686 C C . LYS B 2 24 ? 105.484 4.597 114.053 1.00 35.24 24 LYS L C 1
ATOM 3687 O O . LYS B 2 24 ? 104.696 4.805 113.124 1.00 37.04 24 LYS L O 1
ATOM 3706 N N . SER B 2 25 ? 105.130 4.641 115.328 1.00 36.51 25 SER L N 1
ATOM 3707 C CA . SER B 2 25 ? 103.801 5.044 115.743 1.00 33.15 25 SER L CA 1
ATOM 3708 C C . SER B 2 25 ? 103.878 6.403 116.425 1.00 35.58 25 SER L C 1
ATOM 3709 O O . SER B 2 25 ? 104.854 6.705 117.109 1.00 39.71 25 SER L O 1
ATOM 3717 N N . SER B 2 26 ? 102.833 7.211 116.242 1.00 38.27 26 SER L N 1
ATOM 3718 C CA A SER B 2 26 ? 102.738 8.487 116.953 0.50 38.61 26 SER L CA 1
ATOM 3719 C CA B SER B 2 26 ? 102.746 8.487 116.948 0.50 38.60 26 SER L CA 1
ATOM 3720 C C . SER B 2 26 ? 102.975 8.309 118.447 1.00 43.42 26 SER L C 1
ATOM 3721 O O . SER B 2 26 ? 103.866 8.936 119.034 1.00 112.13 26 SER L O 1
ATOM 3734 N N . GLN B 2 27 ? 102.152 7.485 119.087 1.00 40.63 27 GLN L N 1
ATOM 3735 C CA . GLN B 2 27 ? 102.227 7.274 120.524 1.00 49.20 27 GLN L CA 1
ATOM 3736 C C . GLN B 2 27 ? 102.810 5.896 120.772 1.00 39.58 27 GLN L C 1
ATOM 3737 O O . GLN B 2 27 ? 102.834 5.049 119.878 1.00 39.10 27 GLN L O 1
ATOM 3751 N N . SER B 2 28 A 103.293 5.686 121.991 1.00 41.48 27 SER L N 1
ATOM 3752 C CA . SER B 2 28 A 103.770 4.367 122.376 1.00 46.66 27 SER L CA 1
ATOM 3753 C C . SER B 2 28 A 102.600 3.401 122.487 1.00 43.86 27 SER L C 1
ATOM 3754 O O . SER B 2 28 A 101.541 3.739 123.028 1.00 38.12 27 SER L O 1
ATOM 3762 N N . VAL B 2 29 B 102.786 2.200 121.948 1.00 34.12 27 VAL L N 1
ATOM 3763 C CA . VAL B 2 29 B 101.800 1.138 122.069 1.00 34.57 27 VAL L CA 1
ATOM 3764 C C . VAL B 2 29 B 102.223 0.098 123.108 1.00 34.91 27 VAL L C 1
ATOM 3765 O O . VAL B 2 29 B 101.700 -1.013 123.113 1.00 43.64 27 VAL L O 1
ATOM 3778 N N . LEU B 2 30 C 103.154 0.445 123.992 1.00 36.29 27 LEU L N 1
ATOM 3779 C CA . LEU B 2 30 C 103.557 -0.435 125.079 1.00 48.65 27 LEU L CA 1
ATOM 3780 C C . LEU B 2 30 C 102.683 -0.146 126.290 1.00 43.76 27 LEU L C 1
ATOM 3781 O O . LEU B 2 30 C 102.664 0.983 126.792 1.00 52.13 27 LEU L O 1
ATOM 3797 N N . TYR B 2 31 D 101.960 -1.161 126.751 1.00 51.98 27 TYR L N 1
ATOM 3798 C CA . TYR B 2 31 D 101.112 -1.037 127.930 1.00 42.66 27 TYR L CA 1
ATOM 3799 C C . TYR B 2 31 D 101.940 -1.342 129.173 1.00 47.76 27 TYR L C 1
ATOM 3800 O O . TYR B 2 31 D 102.475 -2.446 129.313 1.00 45.72 27 TYR L O 1
ATOM 3818 N N . SER B 2 32 E 102.029 -0.367 130.079 1.00 57.55 27 SER L N 1
ATOM 3819 C CA . SER B 2 32 E 102.873 -0.521 131.259 1.00 60.49 27 SER L CA 1
ATOM 3820 C C . SER B 2 32 E 102.398 -1.654 132.164 1.00 61.99 27 SER L C 1
ATOM 3821 O O . SER B 2 32 E 103.220 -2.288 132.835 1.00 63.54 27 SER L O 1
ATOM 3829 N N . SER B 2 33 F 101.090 -1.933 132.196 1.00 52.25 27 SER L N 1
ATOM 3830 C CA . SER B 2 33 F 100.569 -2.896 133.165 1.00 68.73 27 SER L CA 1
ATOM 3831 C C . SER B 2 33 F 100.980 -4.328 132.826 1.00 69.47 27 SER L C 1
ATOM 3832 O O . SER B 2 33 F 101.267 -5.120 133.730 1.00 62.00 27 SER L O 1
ATOM 3840 N N . ASN B 2 34 ? 101.010 -4.689 131.541 1.00 51.67 28 ASN L N 1
ATOM 3841 C CA . ASN B 2 34 ? 101.424 -6.032 131.150 1.00 65.70 28 ASN L CA 1
ATOM 3842 C C . ASN B 2 34 ? 102.681 -6.054 130.287 1.00 63.69 28 ASN L C 1
ATOM 3843 O O . ASN B 2 34 ? 103.124 -7.138 129.891 1.00 50.76 28 ASN L O 1
ATOM 3854 N N . ASN B 2 35 ? 103.268 -4.898 129.986 1.00 48.80 29 ASN L N 1
ATOM 3855 C CA . ASN B 2 35 ? 104.541 -4.841 129.272 1.00 49.13 29 ASN L CA 1
ATOM 3856 C C . ASN B 2 35 ? 104.438 -5.526 127.909 1.00 52.46 29 ASN L C 1
ATOM 3857 O O . ASN B 2 35 ? 105.347 -6.236 127.475 1.00 51.67 29 ASN L O 1
ATOM 3868 N N . LYS B 2 36 ? 103.313 -5.322 127.228 1.00 50.14 30 LYS L N 1
ATOM 3869 C CA . LYS B 2 36 ? 103.092 -5.881 125.903 1.00 46.08 30 LYS L CA 1
ATOM 3870 C C . LYS B 2 36 ? 102.850 -4.750 124.915 1.00 45.93 30 LYS L C 1
ATOM 3871 O O . LYS B 2 36 ? 102.204 -3.750 125.247 1.00 39.87 30 LYS L O 1
ATOM 3890 N N . ASN B 2 37 ? 103.401 -4.907 123.711 1.00 37.60 31 ASN L N 1
ATOM 3891 C CA . ASN B 2 37 ? 103.224 -3.951 122.627 1.00 37.20 31 ASN L CA 1
ATOM 3892 C C . ASN B 2 37 ? 102.035 -4.384 121.779 1.00 33.77 31 ASN L C 1
ATOM 3893 O O . ASN B 2 37 ? 102.023 -5.496 121.245 1.00 51.36 31 ASN L O 1
ATOM 3904 N N . TYR B 2 38 ? 101.031 -3.514 121.670 1.00 34.81 32 TYR L N 1
ATOM 3905 C CA . TYR B 2 38 ? 99.791 -3.853 120.973 1.00 36.64 32 TYR L CA 1
ATOM 3906 C C . TYR B 2 38 ? 99.957 -3.525 119.490 1.00 35.07 32 TYR L C 1
ATOM 3907 O O . TYR B 2 38 ? 99.407 -2.560 118.952 1.00 35.33 32 TYR L O 1
ATOM 3925 N N . LEU B 2 39 ? 100.731 -4.378 118.827 1.00 30.23 33 LEU L N 1
ATOM 3926 C CA . LEU B 2 39 ? 101.124 -4.133 117.450 1.00 29.29 33 LEU L CA 1
ATOM 3927 C C . LEU B 2 39 ? 101.233 -5.455 116.712 1.00 29.72 33 LEU L C 1
ATOM 3928 O O . LEU B 2 39 ? 101.752 -6.439 117.250 1.00 34.88 33 LEU L O 1
ATOM 3944 N N . ALA B 2 40 ? 100.770 -5.453 115.468 1.00 31.03 34 ALA L N 1
ATOM 3945 C CA . ALA B 2 40 ? 100.819 -6.623 114.610 1.00 33.67 34 ALA L CA 1
ATOM 3946 C C . ALA B 2 40 ? 101.376 -6.238 113.246 1.00 30.32 34 ALA L C 1
ATOM 3947 O O . ALA B 2 40 ? 101.416 -5.061 112.869 1.00 30.19 34 ALA L O 1
ATOM 3954 N N . TRP B 2 41 ? 101.795 -7.260 112.508 1.00 29.44 35 TRP L N 1
ATOM 3955 C CA . TRP B 2 41 ? 102.264 -7.123 111.137 1.00 27.97 35 TRP L CA 1
ATOM 3956 C C . TRP B 2 41 ? 101.408 -7.998 110.240 1.00 25.63 35 TRP L C 1
ATOM 3957 O O . TRP B 2 41 ? 101.178 -9.173 110.550 1.00 26.47 35 TRP L O 1
ATOM 3978 N N . TYR B 2 42 ? 100.953 -7.428 109.130 1.00 26.98 36 TYR L N 1
ATOM 3979 C CA . TYR B 2 42 ? 100.160 -8.137 108.141 1.00 21.56 36 TYR L CA 1
ATOM 3980 C C . TYR B 2 42 ? 100.913 -8.209 106.821 1.00 23.35 36 TYR L C 1
ATOM 3981 O O . TYR B 2 42 ? 101.664 -7.298 106.467 1.00 24.16 36 TYR L O 1
ATOM 3999 N N . GLN B 2 43 ? 100.678 -9.295 106.091 1.00 24.66 37 GLN L N 1
ATOM 4000 C CA . GLN B 2 43 ? 101.152 -9.469 104.724 1.00 27.49 37 GLN L CA 1
ATOM 4001 C C . GLN B 2 43 ? 99.953 -9.516 103.783 1.00 22.87 37 GLN L C 1
ATOM 4002 O O . GLN B 2 43 ? 98.990 -10.243 104.040 1.00 32.20 37 GLN L O 1
ATOM 4016 N N . GLN B 2 44 ? 100.016 -8.771 102.685 1.00 25.54 38 GLN L N 1
ATOM 4017 C CA . GLN B 2 44 ? 98.975 -8.819 101.661 1.00 22.92 38 GLN L CA 1
ATOM 4018 C C . GLN B 2 44 ? 99.614 -9.168 100.320 1.00 32.00 38 GLN L C 1
ATOM 4019 O O . GLN B 2 44 ? 100.180 -8.299 99.646 1.00 23.84 38 GLN L O 1
ATOM 4033 N N . LYS B 2 45 ? 99.510 -10.439 99.930 1.00 36.11 39 LYS L N 1
ATOM 4034 C CA . LYS B 2 45 ? 99.949 -10.851 98.611 1.00 35.75 39 LYS L CA 1
ATOM 4035 C C . LYS B 2 45 ? 98.977 -10.333 97.554 1.00 48.82 39 LYS L C 1
ATOM 4036 O O . LYS B 2 45 ? 97.807 -10.067 97.847 1.00 38.86 39 LYS L O 1
ATOM 4055 N N . PRO B 2 46 ? 99.436 -10.195 96.312 1.00 42.28 40 PRO L N 1
ATOM 4056 C CA . PRO B 2 46 ? 98.599 -9.565 95.282 1.00 45.29 40 PRO L CA 1
ATOM 4057 C C . PRO B 2 46 ? 97.230 -10.219 95.173 1.00 46.29 40 PRO L C 1
ATOM 4058 O O . PRO B 2 46 ? 97.110 -11.441 95.082 1.00 51.22 40 PRO L O 1
ATOM 4069 N N . GLY B 2 47 ? 96.189 -9.387 95.174 1.00 51.96 41 GLY L N 1
ATOM 4070 C CA . GLY B 2 47 ? 94.832 -9.855 94.985 1.00 46.34 41 GLY L CA 1
ATOM 4071 C C . GLY B 2 47 ? 94.233 -10.614 96.147 1.00 43.97 41 GLY L C 1
ATOM 4072 O O . GLY B 2 47 ? 93.079 -11.049 96.047 1.00 43.12 41 GLY L O 1
ATOM 4076 N N . GLN B 2 48 ? 94.959 -10.780 97.243 1.00 38.64 42 GLN L N 1
ATOM 4077 C CA . GLN B 2 48 ? 94.474 -11.521 98.395 1.00 55.67 42 GLN L CA 1
ATOM 4078 C C . GLN B 2 48 ? 94.252 -10.591 99.578 1.00 54.65 42 GLN L C 1
ATOM 4079 O O . GLN B 2 48 ? 94.802 -9.486 99.626 1.00 38.12 42 GLN L O 1
ATOM 4093 N N . PRO B 2 49 ? 93.444 -10.998 100.551 1.00 37.53 43 PRO L N 1
ATOM 4094 C CA . PRO B 2 49 ? 93.266 -10.172 101.741 1.00 30.71 43 PRO L CA 1
ATOM 4095 C C . PRO B 2 49 ? 94.512 -10.202 102.603 1.00 27.79 43 PRO L C 1
ATOM 4096 O O . PRO B 2 49 ? 95.361 -11.096 102.454 1.00 30.74 43 PRO L O 1
ATOM 4107 N N . PRO B 2 50 ? 94.677 -9.236 103.492 1.00 31.14 44 PRO L N 1
ATOM 4108 C CA . PRO B 2 50 ? 95.789 -9.306 104.440 1.00 26.84 44 PRO L CA 1
ATOM 4109 C C . PRO B 2 50 ? 95.825 -10.631 105.181 1.00 29.45 44 PRO L C 1
ATOM 4110 O O . PRO B 2 50 ? 94.815 -11.333 105.280 1.00 34.89 44 PRO L O 1
ATOM 4121 N N . ASN B 2 51 ? 96.997 -10.959 105.716 1.00 33.08 45 ASN L N 1
ATOM 4122 C CA . ASN B 2 51 ? 97.257 -12.222 106.389 1.00 37.78 45 ASN L CA 1
ATOM 4123 C C . ASN B 2 51 ? 98.144 -11.934 107.592 1.00 29.49 45 ASN L C 1
ATOM 4124 O O . ASN B 2 51 ? 99.196 -11.305 107.445 1.00 25.74 45 ASN L O 1
ATOM 4135 N N . LEU B 2 52 ? 97.721 -12.379 108.773 1.00 30.84 46 LEU L N 1
ATOM 4136 C CA . LEU B 2 52 ? 98.422 -12.040 110.008 1.00 30.39 46 LEU L CA 1
ATOM 4137 C C . LEU B 2 52 ? 99.746 -12.794 110.115 1.00 28.84 46 LEU L C 1
ATOM 4138 O O . LEU B 2 52 ? 99.778 -14.024 110.021 1.00 32.47 46 LEU L O 1
ATOM 4154 N N . LEU B 2 53 ? 100.835 -12.053 110.348 1.00 29.20 47 LEU L N 1
ATOM 4155 C CA . LEU B 2 53 ? 102.170 -12.629 110.503 1.00 29.40 47 LEU L CA 1
ATOM 4156 C C . LEU B 2 53 ? 102.653 -12.591 111.947 1.00 29.89 47 LEU L C 1
ATOM 4157 O O . LEU B 2 53 ? 103.088 -13.613 112.485 1.00 33.60 47 LEU L O 1
ATOM 4173 N N . ILE B 2 54 ? 102.625 -11.410 112.564 1.00 31.77 48 ILE L N 1
ATOM 4174 C CA . ILE B 2 54 ? 103.191 -11.165 113.884 1.00 30.11 48 ILE L CA 1
ATOM 4175 C C . ILE B 2 54 ? 102.151 -10.439 114.723 1.00 31.84 48 ILE L C 1
ATOM 4176 O O . ILE B 2 54 ? 101.459 -9.544 114.222 1.00 29.44 48 ILE L O 1
ATOM 4192 N N . TYR B 2 55 ? 102.053 -10.802 116.002 1.00 33.50 49 TYR L N 1
ATOM 4193 C CA . TYR B 2 55 ? 101.207 -10.072 116.941 1.00 30.92 49 TYR L CA 1
ATOM 4194 C C . TYR B 2 55 ? 101.965 -9.882 118.248 1.00 40.33 49 TYR L C 1
ATOM 4195 O O . TYR B 2 55 ? 102.961 -10.555 118.516 1.00 34.68 49 TYR L O 1
ATOM 4213 N N . TRP B 2 56 ? 101.491 -8.939 119.063 1.00 30.50 50 TRP L N 1
ATOM 4214 C CA . TRP B 2 56 ? 102.254 -8.502 120.227 1.00 31.86 50 TRP L CA 1
ATOM 4215 C C . TRP B 2 56 ? 103.677 -8.101 119.821 1.00 34.41 50 TRP L C 1
ATOM 4216 O O . TRP B 2 56 ? 104.633 -8.307 120.572 1.00 35.05 50 TRP L O 1
ATOM 4237 N N . ALA B 2 57 ? 103.824 -7.570 118.601 1.00 32.04 51 ALA L N 1
ATOM 4238 C CA . ALA B 2 57 ? 105.082 -7.037 118.071 1.00 38.42 51 ALA L CA 1
ATOM 4239 C C . ALA B 2 57 ? 106.095 -8.111 117.683 1.00 47.50 51 ALA L C 1
ATOM 4240 O O . ALA B 2 57 ? 106.859 -7.915 116.729 1.00 34.78 51 ALA L O 1
ATOM 4247 N N . SER B 2 58 ? 106.128 -9.244 118.395 1.00 36.24 52 SER L N 1
ATOM 4248 C CA . SER B 2 58 ? 107.193 -10.214 118.162 1.00 34.00 52 SER L CA 1
ATOM 4249 C C . SER B 2 58 ? 106.765 -11.679 118.221 1.00 37.78 52 SER L C 1
ATOM 4250 O O . SER B 2 58 ? 107.640 -12.551 118.192 1.00 39.38 52 SER L O 1
ATOM 4258 N N . THR B 2 59 ? 105.474 -11.992 118.293 1.00 38.66 53 THR L N 1
ATOM 4259 C CA . THR B 2 59 ? 105.011 -13.377 118.349 1.00 38.88 53 THR L CA 1
ATOM 4260 C C . THR B 2 59 ? 104.522 -13.802 116.967 1.00 36.08 53 THR L C 1
ATOM 4261 O O . THR B 2 59 ? 103.623 -13.170 116.403 1.00 35.15 53 THR L O 1
ATOM 4272 N N . ARG B 2 60 ? 105.110 -14.870 116.429 1.00 38.27 54 ARG L N 1
ATOM 4273 C CA . ARG B 2 60 ? 104.707 -15.369 115.120 1.00 52.50 54 ARG L CA 1
ATOM 4274 C C . ARG B 2 60 ? 103.365 -16.087 115.195 1.00 42.71 54 ARG L C 1
ATOM 4275 O O . ARG B 2 60 ? 103.124 -16.899 116.093 1.00 36.88 54 ARG L O 1
ATOM 4296 N N . GLN B 2 61 ? 102.493 -15.779 114.238 1.00 43.19 55 GLN L N 1
ATOM 4297 C CA . GLN B 2 61 ? 101.257 -16.525 114.073 1.00 39.26 55 GLN L CA 1
ATOM 4298 C C . GLN B 2 61 ? 101.578 -17.951 113.652 1.00 40.95 55 GLN L C 1
ATOM 4299 O O . GLN B 2 61 ? 102.556 -18.207 112.944 1.00 43.45 55 GLN L O 1
ATOM 4313 N N . SER B 2 62 ? 100.754 -18.885 114.110 1.00 42.02 56 SER L N 1
ATOM 4314 C CA . SER B 2 62 ? 100.937 -20.280 113.747 1.00 45.24 56 SER L CA 1
ATOM 4315 C C . SER B 2 62 ? 101.007 -20.420 112.235 1.00 48.64 56 SER L C 1
ATOM 4316 O O . SER B 2 62 ? 100.221 -19.811 111.504 1.00 50.46 56 SER L O 1
ATOM 4324 N N . GLY B 2 63 ? 101.975 -21.203 111.769 1.00 53.49 57 GLY L N 1
ATOM 4325 C CA . GLY B 2 63 ? 102.135 -21.469 110.357 1.00 51.72 57 GLY L CA 1
ATOM 4326 C C . GLY B 2 63 ? 102.942 -20.442 109.592 1.00 50.23 57 GLY L C 1
ATOM 4327 O O . GLY B 2 63 ? 103.181 -20.638 108.394 1.00 52.22 57 GLY L O 1
ATOM 4331 N N . VAL B 2 64 ? 103.361 -19.359 110.230 1.00 44.32 58 VAL L N 1
ATOM 4332 C CA . VAL B 2 64 ? 104.221 -18.377 109.565 1.00 38.01 58 VAL L CA 1
ATOM 4333 C C . VAL B 2 64 ? 105.651 -18.914 109.550 1.00 36.79 58 VAL L C 1
ATOM 4334 O O . VAL B 2 64 ? 106.145 -19.360 110.597 1.00 39.24 58 VAL L O 1
ATOM 4347 N N . PRO B 2 65 ? 106.339 -18.898 108.407 1.00 37.37 59 PRO L N 1
ATOM 4348 C CA . PRO B 2 65 ? 107.713 -19.414 108.378 1.00 46.30 59 PRO L CA 1
ATOM 4349 C C . PRO B 2 65 ? 108.607 -18.694 109.375 1.00 38.38 59 PRO L C 1
ATOM 4350 O O . PRO B 2 65 ? 108.430 -17.508 109.670 1.00 37.86 59 PRO L O 1
ATOM 4361 N N . ASP B 2 66 ? 109.605 -19.427 109.868 1.00 44.07 60 ASP L N 1
ATOM 4362 C CA . ASP B 2 66 ? 110.483 -18.914 110.912 1.00 67.52 60 ASP L CA 1
ATOM 4363 C C . ASP B 2 66 ? 111.324 -17.721 110.454 1.00 65.37 60 ASP L C 1
ATOM 4364 O O . ASP B 2 66 ? 111.802 -16.957 111.301 1.00 47.08 60 ASP L O 1
ATOM 4373 N N . ARG B 2 67 ? 111.506 -17.529 109.144 1.00 56.57 61 ARG L N 1
ATOM 4374 C CA . ARG B 2 67 ? 112.312 -16.410 108.664 1.00 39.50 61 ARG L CA 1
ATOM 4375 C C . ARG B 2 67 ? 111.654 -15.055 108.919 1.00 31.80 61 ARG L C 1
ATOM 4376 O O . ARG B 2 67 ? 112.346 -14.033 108.885 1.00 39.43 61 ARG L O 1
ATOM 4397 N N . PHE B 2 68 ? 110.346 -15.017 109.157 1.00 34.49 62 PHE L N 1
ATOM 4398 C CA . PHE B 2 68 ? 109.683 -13.787 109.572 1.00 36.77 62 PHE L CA 1
ATOM 4399 C C . PHE B 2 68 ? 109.865 -13.572 111.070 1.00 37.41 62 PHE L C 1
ATOM 4400 O O . PHE B 2 68 ? 109.587 -14.469 111.871 1.00 40.86 62 PHE L O 1
ATOM 4417 N N . SER B 2 69 ? 110.326 -12.384 111.457 1.00 37.05 63 SER L N 1
ATOM 4418 C CA . SER B 2 69 ? 110.448 -12.076 112.874 1.00 39.81 63 SER L CA 1
ATOM 4419 C C . SER B 2 69 ? 110.135 -10.602 113.104 1.00 35.43 63 SER L C 1
ATOM 4420 O O . SER B 2 69 ? 110.357 -9.758 112.233 1.00 34.33 63 SER L O 1
ATOM 4428 N N . GLY B 2 70 ? 109.610 -10.313 114.289 1.00 35.42 64 GLY L N 1
ATOM 4429 C CA . GLY B 2 70 ? 109.237 -8.961 114.654 1.00 34.82 64 GLY L CA 1
ATOM 4430 C C . GLY B 2 70 ? 109.980 -8.528 115.901 1.00 36.12 64 GLY L C 1
ATOM 4431 O O . GLY B 2 70 ? 110.233 -9.328 116.803 1.00 34.44 64 GLY L O 1
ATOM 4435 N N . SER B 2 71 ? 110.339 -7.249 115.938 1.00 30.73 65 SER L N 1
ATOM 4436 C CA . SER B 2 71 ? 111.102 -6.708 117.051 1.00 33.28 65 SER L CA 1
ATOM 4437 C C . SER B 2 71 ? 110.735 -5.241 117.243 1.00 33.16 65 SER L C 1
ATOM 4438 O O . SER B 2 71 ? 109.979 -4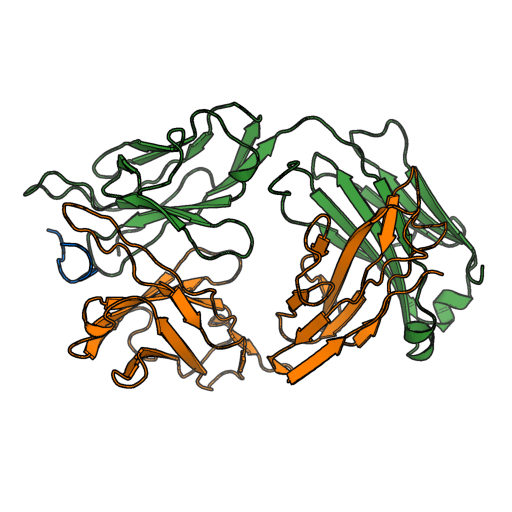.655 116.459 1.00 30.81 65 SER L O 1
ATOM 4446 N N . GLY B 2 72 ? 111.284 -4.656 118.298 1.00 36.21 66 GLY L N 1
ATOM 4447 C CA . GLY B 2 72 ? 111.050 -3.270 118.650 1.00 47.55 66 GLY L CA 1
ATOM 4448 C C . GLY B 2 72 ? 110.170 -3.153 119.884 1.00 38.09 66 GLY L C 1
ATOM 4449 O O . GLY B 2 72 ? 109.689 -4.141 120.442 1.00 68.42 66 GLY L O 1
ATOM 4453 N N . SER B 2 73 ? 109.959 -1.906 120.297 1.00 39.42 67 SER L N 1
ATOM 4454 C CA . SER B 2 73 ? 109.190 -1.627 121.500 1.00 40.94 67 SER L CA 1
ATOM 4455 C C . SER B 2 73 ? 108.766 -0.167 121.496 1.00 85.41 67 SER L C 1
ATOM 4456 O O . SER B 2 73 ? 109.456 0.693 120.939 1.00 42.51 67 SER L O 1
ATOM 4464 N N . GLY B 2 74 ? 107.622 0.098 122.126 1.00 41.48 68 GLY L N 1
ATOM 4465 C CA . GLY B 2 74 ? 107.142 1.454 122.311 1.00 42.79 68 GLY L CA 1
ATOM 4466 C C . GLY B 2 74 ? 106.624 2.089 121.039 1.00 40.22 68 GLY L C 1
ATOM 4467 O O . GLY B 2 74 ? 105.477 1.867 120.642 1.00 40.21 68 GLY L O 1
ATOM 4471 N N . THR B 2 75 ? 107.472 2.887 120.391 1.00 54.55 69 THR L N 1
ATOM 4472 C CA . THR B 2 75 ? 107.121 3.565 119.154 1.00 39.56 69 THR L CA 1
ATOM 4473 C C . THR B 2 75 ? 107.897 3.066 117.941 1.00 43.18 69 THR L C 1
ATOM 4474 O O . THR B 2 75 ? 107.534 3.418 116.815 1.00 39.05 69 THR L O 1
ATOM 4485 N N . ASP B 2 76 ? 108.944 2.262 118.128 1.00 43.34 70 ASP L N 1
ATOM 4486 C CA . ASP B 2 76 ? 109.818 1.833 117.040 1.00 48.73 70 ASP L CA 1
ATOM 4487 C C . ASP B 2 76 ? 109.758 0.317 116.900 1.00 38.37 70 ASP L C 1
ATOM 4488 O O . ASP B 2 76 ? 110.047 -0.406 117.857 1.00 51.93 70 ASP L O 1
ATOM 4497 N N . PHE B 2 77 ? 109.407 -0.163 115.709 1.00 32.02 71 PHE L N 1
ATOM 4498 C CA . PHE B 2 77 ? 109.265 -1.592 115.480 1.00 30.07 71 PHE L CA 1
ATOM 4499 C C . PHE B 2 77 ? 109.829 -1.953 114.114 1.00 37.13 71 PHE L C 1
ATOM 4500 O O . PHE B 2 77 ? 109.862 -1.128 113.196 1.00 32.26 71 PHE L O 1
ATOM 4517 N N . THR B 2 78 ? 110.249 -3.210 113.981 1.00 33.05 72 THR L N 1
ATOM 4518 C CA . THR B 2 78 ? 110.828 -3.701 112.741 1.00 28.44 72 THR L CA 1
ATOM 4519 C C . THR B 2 78 ? 110.261 -5.071 112.398 1.00 32.63 72 THR L C 1
ATOM 4520 O O . THR B 2 78 ? 110.091 -5.923 113.275 1.00 36.30 72 THR L O 1
ATOM 4531 N N . LEU B 2 79 ? 109.993 -5.279 111.111 1.00 26.00 73 LEU L N 1
ATOM 4532 C CA . LEU B 2 79 ? 109.753 -6.600 110.556 1.00 32.39 73 LEU L CA 1
ATOM 4533 C C . LEU B 2 79 ? 110.968 -7.002 109.734 1.00 36.15 73 LEU L C 1
ATOM 4534 O O . LEU B 2 79 ? 111.406 -6.248 108.858 1.00 30.16 73 LEU L O 1
ATOM 4550 N N . THR B 2 80 ? 111.515 -8.176 110.027 1.00 33.36 74 THR L N 1
ATOM 4551 C CA . THR B 2 80 ? 112.679 -8.699 109.330 1.00 36.11 74 THR L CA 1
ATOM 4552 C C . THR B 2 80 ? 112.304 -10.009 108.658 1.00 43.79 74 THR L C 1
ATOM 4553 O O . THR B 2 80 ? 111.647 -10.861 109.269 1.00 35.18 74 THR L O 1
ATOM 4564 N N . ILE B 2 81 ? 112.706 -10.151 107.402 1.00 37.31 75 ILE L N 1
ATOM 4565 C CA . ILE B 2 81 ? 112.648 -11.416 106.685 1.00 42.10 75 ILE L CA 1
ATOM 4566 C C . ILE B 2 81 ? 114.095 -11.840 106.491 1.00 35.80 75 ILE L C 1
ATOM 4567 O O . ILE B 2 81 ? 114.837 -11.210 105.727 1.00 34.18 75 ILE L O 1
ATOM 4583 N N . SER B 2 82 ? 114.509 -12.888 107.207 1.00 34.57 76 SER L N 1
ATOM 4584 C CA . SER B 2 82 ? 115.934 -13.186 107.326 1.00 38.54 76 SER L CA 1
ATOM 4585 C C . SER B 2 82 ? 116.525 -13.658 106.003 1.00 58.28 76 SER L C 1
ATOM 4586 O O . SER B 2 82 ? 117.690 -13.368 105.702 1.00 49.79 76 SER L O 1
ATOM 4594 N N . SER B 2 83 ? 115.755 -14.409 105.217 1.00 42.53 77 SER L N 1
ATOM 4595 C CA . SER B 2 83 ? 116.221 -14.916 103.924 1.00 47.33 77 SER L CA 1
ATOM 4596 C C . SER B 2 83 ? 115.035 -14.878 102.965 1.00 55.02 77 SER L C 1
ATOM 4597 O O . SER B 2 83 ? 114.183 -15.771 102.987 1.00 44.29 77 SER L O 1
ATOM 4605 N N . LEU B 2 84 ? 114.992 -13.854 102.121 1.00 35.55 78 LEU L N 1
ATOM 4606 C CA . LEU B 2 84 ? 113.803 -13.602 101.322 1.00 34.78 78 LEU L CA 1
ATOM 4607 C C . LEU B 2 84 ? 113.582 -14.705 100.293 1.00 32.54 78 LEU L C 1
ATOM 4608 O O . LEU B 2 84 ? 114.515 -15.145 99.611 1.00 33.22 78 LEU L O 1
ATOM 4624 N N . GLN B 2 85 ? 112.330 -15.137 100.175 1.00 31.03 79 GLN L N 1
ATOM 4625 C CA . GLN B 2 85 ? 111.928 -16.175 99.240 1.00 34.84 79 GLN L CA 1
ATOM 4626 C C . GLN B 2 85 ? 110.956 -15.592 98.221 1.00 29.20 79 GLN L C 1
ATOM 4627 O O . GLN B 2 85 ? 110.314 -14.566 98.463 1.00 30.48 79 GLN L O 1
ATOM 4641 N N . ALA B 2 86 ? 110.838 -16.275 97.080 1.00 33.79 80 ALA L N 1
ATOM 4642 C CA . ALA B 2 86 ? 110.038 -15.744 95.978 1.00 31.53 80 ALA L CA 1
ATOM 4643 C C . ALA B 2 86 ? 108.600 -15.485 96.411 1.00 29.47 80 ALA L C 1
ATOM 4644 O O . ALA B 2 86 ? 107.983 -14.499 95.990 1.00 32.47 80 ALA L O 1
ATOM 4651 N N . GLU B 2 87 ? 108.053 -16.350 97.260 1.00 36.10 81 GLU L N 1
ATOM 4652 C CA . GLU B 2 87 ? 106.662 -16.223 97.676 1.00 35.81 81 GLU L CA 1
ATOM 4653 C C . GLU B 2 87 ? 106.417 -15.056 98.630 1.00 31.19 81 GLU L C 1
ATOM 4654 O O . GLU B 2 87 ? 105.257 -14.808 98.962 1.00 34.50 81 GLU L O 1
ATOM 4666 N N . ASP B 2 88 ? 107.446 -14.334 99.065 1.00 31.33 82 ASP L N 1
ATOM 4667 C CA . ASP B 2 88 ? 107.263 -13.203 99.969 1.00 44.11 82 ASP L CA 1
ATOM 4668 C C . ASP B 2 88 ? 106.944 -11.889 99.246 1.00 45.57 82 ASP L C 1
ATOM 4669 O O . ASP B 2 88 ? 106.825 -10.847 99.904 1.00 31.24 82 ASP L O 1
ATOM 4678 N N .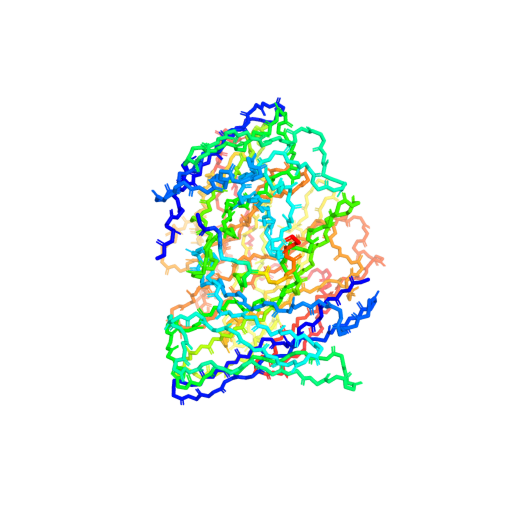 VAL B 2 89 ? 106.783 -11.910 97.920 1.00 29.08 83 VAL L N 1
ATOM 4679 C CA . VAL B 2 89 ? 106.251 -10.749 97.215 1.00 35.44 83 VAL L CA 1
ATOM 4680 C C . VAL B 2 89 ? 104.925 -10.360 97.853 1.00 37.18 83 VAL L C 1
ATOM 4681 O O . VAL B 2 89 ? 103.966 -11.139 97.847 1.00 32.65 83 VAL L O 1
ATOM 4694 N N . ALA B 2 90 ? 104.855 -9.149 98.393 1.00 41.09 84 ALA L N 1
ATOM 4695 C CA . ALA B 2 90 ? 103.638 -8.697 99.053 1.00 33.07 84 ALA L CA 1
ATOM 4696 C C . ALA B 2 90 ? 103.830 -7.257 99.506 1.00 26.95 84 ALA L C 1
ATOM 4697 O O . ALA B 2 90 ? 104.925 -6.692 99.427 1.00 27.94 84 ALA L O 1
ATOM 4704 N N . VAL B 2 91 ? 102.736 -6.671 99.974 1.00 25.94 85 VAL L N 1
ATOM 4705 C CA . VAL B 2 91 ? 102.765 -5.430 100.736 1.00 20.44 85 VAL L CA 1
ATOM 4706 C C . VAL B 2 91 ? 102.606 -5.791 102.203 1.00 19.34 85 VAL L C 1
ATOM 4707 O O . VAL B 2 91 ? 101.733 -6.591 102.564 1.00 29.45 85 VAL L O 1
ATOM 4720 N N . TYR B 2 92 ? 103.456 -5.220 103.046 1.00 26.52 86 TYR L N 1
ATOM 4721 C CA . TYR B 2 92 ? 103.438 -5.479 104.478 1.00 23.26 86 TYR L CA 1
ATOM 4722 C C . TYR B 2 92 ? 102.936 -4.231 105.195 1.00 23.01 86 TYR L C 1
ATOM 4723 O O . TYR B 2 92 ? 103.320 -3.109 104.845 1.00 25.17 86 TYR L O 1
ATOM 4741 N N . TYR B 2 93 ? 102.044 -4.431 106.162 1.00 32.49 87 TYR L N 1
ATOM 4742 C CA . TYR B 2 93 ? 101.424 -3.360 106.931 1.00 24.76 87 TYR L CA 1
ATOM 4743 C C . TYR B 2 93 ? 101.639 -3.606 108.411 1.00 24.79 87 TYR L C 1
ATOM 4744 O O . TYR B 2 93 ? 101.412 -4.717 108.895 1.00 26.41 87 TYR L O 1
ATOM 4762 N N . CYS B 2 94 ? 102.022 -2.563 109.138 1.00 22.69 88 CYS L N 1
ATOM 4763 C CA . CYS B 2 94 ? 101.919 -2.616 110.586 1.00 20.59 88 CYS L CA 1
ATOM 4764 C C . CYS B 2 94 ? 100.526 -2.176 111.015 1.00 25.41 88 CYS L C 1
ATOM 4765 O O . CYS B 2 94 ? 99.801 -1.504 110.277 1.00 27.41 88 CYS L O 1
ATOM 4772 N N . HIS B 2 95 ? 100.155 -2.580 112.225 1.00 29.89 89 HIS L N 1
ATOM 4773 C CA . HIS B 2 95 ? 98.802 -2.399 112.728 1.00 29.48 89 HIS L CA 1
ATOM 4774 C C . HIS B 2 95 ? 98.876 -2.208 114.230 1.00 22.35 89 HIS L C 1
ATOM 4775 O O . HIS B 2 95 ? 99.561 -2.980 114.902 1.00 32.12 89 HIS L O 1
ATOM 4789 N N . GLN B 2 96 ? 98.183 -1.200 114.755 1.00 26.27 90 GLN L N 1
ATOM 4790 C CA . GLN B 2 96 ? 98.088 -1.008 116.197 1.00 32.62 90 GLN L CA 1
ATOM 4791 C C . GLN B 2 96 ? 96.658 -1.230 116.665 1.00 36.63 90 GLN L C 1
ATOM 4792 O O . GLN B 2 96 ? 95.700 -0.811 116.004 1.00 28.89 90 GLN L O 1
ATOM 4806 N N . TYR B 2 97 ? 96.530 -1.910 117.801 1.00 35.95 91 TYR L N 1
ATOM 4807 C CA . TYR B 2 97 ? 95.245 -2.137 118.443 1.00 40.04 91 TYR L CA 1
ATOM 4808 C C . TYR B 2 97 ? 95.306 -1.699 119.897 1.00 39.61 91 TYR L C 1
ATOM 4809 O O . TYR B 2 97 ? 94.658 -2.289 120.764 1.00 36.07 91 TYR L O 1
ATOM 4827 N N . TYR B 2 98 ? 96.084 -0.650 120.158 1.00 39.03 92 TYR L N 1
ATOM 4828 C CA . TYR B 2 98 ? 96.217 -0.075 121.489 1.00 45.87 92 TYR L CA 1
ATOM 4829 C C . TYR B 2 98 ? 95.036 0.829 121.818 1.00 55.31 92 TYR L C 1
ATOM 4830 O O . TYR B 2 98 ? 94.504 0.778 122.933 1.00 39.84 92 TYR L O 1
ATOM 4848 N N . SER B 2 99 ? 94.600 1.648 120.863 1.00 36.77 93 SER L N 1
ATOM 4849 C CA . SER B 2 99 ? 93.484 2.552 121.088 1.00 47.19 93 SER L CA 1
ATOM 4850 C C . SER B 2 99 ? 92.615 2.613 119.840 1.00 43.06 93 SER L C 1
ATOM 4851 O O . SER B 2 99 ? 93.030 2.212 118.746 1.00 43.05 93 SER L O 1
ATOM 4859 N N . SER B 2 100 ? 91.398 3.123 120.022 1.00 39.51 94 SER L N 1
ATOM 4860 C CA . SER B 2 100 ? 90.480 3.360 118.910 1.00 36.30 94 SER L CA 1
ATOM 4861 C C . SER B 2 100 ? 90.741 4.731 118.305 1.00 43.78 94 SER L C 1
ATOM 4862 O O . SER B 2 100 ? 91.074 5.665 119.028 1.00 45.27 94 SER L O 1
ATOM 4870 N N . PRO B 2 101 ? 90.594 4.861 116.977 1.00 40.55 95 PRO L N 1
ATOM 4871 C CA . PRO B 2 101 ? 90.297 3.781 116.038 1.00 45.16 95 PRO L CA 1
ATOM 4872 C C . PRO B 2 101 ? 91.535 2.938 115.773 1.00 40.50 95 PRO L C 1
ATOM 4873 O O . PRO B 2 101 ? 92.659 3.454 115.862 1.00 38.08 95 PRO L O 1
ATOM 4884 N N . LEU B 2 102 ? 91.343 1.654 115.481 1.00 43.15 96 LEU L N 1
ATOM 4885 C CA . LEU B 2 102 ? 92.445 0.850 114.969 1.00 46.87 96 LEU L CA 1
ATOM 4886 C C . LEU B 2 102 ? 93.026 1.530 113.737 1.00 33.65 96 LEU L C 1
ATOM 4887 O O . LEU B 2 102 ? 92.293 2.113 112.933 1.00 30.73 96 LEU L O 1
ATOM 4903 N N . THR B 2 103 ? 94.348 1.457 113.586 1.00 30.45 97 THR L N 1
ATOM 4904 C CA . THR B 2 103 ? 95.016 2.109 112.470 1.00 41.28 97 THR L CA 1
ATOM 4905 C C . THR B 2 103 ? 96.080 1.189 111.886 1.00 37.60 97 THR L C 1
ATOM 4906 O O . THR B 2 103 ? 96.624 0.319 112.574 1.00 33.17 97 THR L O 1
ATOM 4917 N N . PHE B 2 104 ? 96.352 1.383 110.596 1.00 31.26 98 PHE L N 1
ATOM 4918 C CA . PHE B 2 104 ? 97.355 0.625 109.866 1.00 28.13 98 PHE L CA 1
ATOM 4919 C C . PHE B 2 104 ? 98.375 1.574 109.251 1.00 28.07 98 PHE L C 1
ATOM 4920 O O . PHE B 2 104 ? 98.068 2.733 108.948 1.00 29.70 98 PHE L O 1
ATOM 4937 N N . GLY B 2 105 ? 99.588 1.069 109.062 1.00 33.31 99 GLY L N 1
ATOM 4938 C CA . GLY B 2 105 ? 100.608 1.818 108.362 1.00 37.61 99 GLY L CA 1
ATOM 4939 C C . GLY B 2 105 ? 100.287 1.934 106.884 1.00 27.24 99 GLY L C 1
ATOM 4940 O O . GLY B 2 105 ? 99.338 1.346 106.371 1.00 29.97 99 GLY L O 1
ATOM 4944 N N . GLY B 2 106 ? 101.107 2.714 106.183 1.00 36.51 100 GLY L N 1
ATOM 4945 C CA . GLY B 2 106 ? 100.891 2.943 104.767 1.00 35.30 100 GLY L CA 1
ATOM 4946 C C . GLY B 2 106 ? 101.272 1.781 103.882 1.00 38.65 100 GLY L C 1
ATOM 4947 O O . GLY B 2 106 ? 100.908 1.780 102.701 1.00 29.11 100 GLY L O 1
ATOM 4951 N N . GLY B 2 107 ? 101.983 0.803 104.417 1.00 33.12 101 GLY L N 1
ATOM 4952 C CA . GLY B 2 107 ? 102.379 -0.346 103.621 1.00 30.04 101 GLY L CA 1
ATOM 4953 C C . GLY B 2 107 ? 103.753 -0.178 103.007 1.00 28.94 101 GLY L C 1
ATOM 4954 O O . GLY B 2 107 ? 104.176 0.919 102.643 1.00 35.49 101 GLY L O 1
ATOM 4958 N N . THR B 2 108 ? 104.474 -1.301 102.919 1.00 27.05 102 THR L N 1
ATOM 4959 C CA . THR B 2 108 ? 105.773 -1.387 102.263 1.00 33.36 102 THR L CA 1
ATOM 4960 C C . THR B 2 108 ? 105.722 -2.532 101.262 1.00 29.08 102 THR L C 1
ATOM 4961 O O . THR B 2 108 ? 105.388 -3.664 101.628 1.00 30.93 102 THR L O 1
ATOM 4972 N N . LYS B 2 109 ? 106.038 -2.234 100.006 1.00 32.54 103 LYS L N 1
ATOM 4973 C CA . LYS B 2 109 ? 105.988 -3.217 98.932 1.00 27.82 103 LYS L CA 1
ATOM 4974 C C . LYS B 2 109 ? 107.364 -3.851 98.790 1.00 27.93 103 LYS L C 1
ATOM 4975 O O . LYS B 2 109 ? 108.367 -3.145 98.628 1.00 32.54 103 LYS L O 1
ATOM 4994 N N . VAL B 2 110 ? 107.414 -5.175 98.871 1.00 24.97 104 VAL L N 1
ATOM 4995 C CA . VAL B 2 110 ? 108.664 -5.916 98.804 1.00 28.57 104 VAL L CA 1
ATOM 4996 C C . VAL B 2 110 ? 108.771 -6.543 97.425 1.00 28.01 104 VAL L C 1
ATOM 4997 O O . VAL B 2 110 ? 107.895 -7.312 97.012 1.00 30.72 104 VAL L O 1
ATOM 5010 N N . GLU B 2 111 ? 109.838 -6.200 96.719 1.00 30.81 105 GLU L N 1
ATOM 5011 C CA . GLU B 2 111 ? 110.179 -6.791 95.437 1.00 38.02 105 GLU L CA 1
ATOM 5012 C C . GLU B 2 111 ? 111.394 -7.690 95.597 1.00 28.14 105 GLU L C 1
ATOM 5013 O O . GLU B 2 111 ? 112.296 -7.410 96.393 1.00 34.22 105 GLU L O 1
ATOM 5025 N N . ILE B 2 112 ? 111.411 -8.771 94.823 1.00 31.28 106 ILE L N 1
ATOM 5026 C CA . ILE B 2 112 ? 112.489 -9.749 94.843 1.00 26.09 106 ILE L CA 1
ATOM 5027 C C . ILE B 2 112 ? 113.417 -9.461 93.673 1.00 30.83 106 ILE L C 1
ATOM 5028 O O . ILE B 2 112 ? 112.958 -9.281 92.539 1.00 36.83 106 ILE L O 1
ATOM 5044 N N . LYS B 2 113 ? 114.719 -9.413 93.938 1.00 32.68 107 LYS L N 1
ATOM 5045 C CA . LYS B 2 113 ? 115.708 -9.300 92.872 1.00 34.40 107 LYS L CA 1
ATOM 5046 C C . LYS B 2 113 ? 116.187 -10.711 92.563 1.00 34.87 107 LYS L C 1
ATOM 5047 O O . LYS B 2 113 ? 116.761 -11.381 93.425 1.00 39.66 107 LYS L O 1
ATOM 5066 N N . ARG B 2 114 ? 115.898 -11.180 91.359 1.00 46.26 108 ARG L N 1
ATOM 5067 C CA . ARG B 2 114 ? 116.315 -12.496 90.901 1.00 47.06 108 ARG L CA 1
ATOM 5068 C C . ARG B 2 114 ? 117.298 -12.325 89.750 1.00 41.40 108 ARG L C 1
ATOM 5069 O O . ARG B 2 114 ? 117.649 -11.208 89.373 1.00 34.80 108 ARG L O 1
ATOM 5090 N N . THR B 2 115 ? 117.727 -13.442 89.171 1.00 32.89 109 THR L N 1
ATOM 5091 C CA . THR B 2 115 ? 118.615 -13.366 88.019 1.00 35.65 109 THR L CA 1
ATOM 5092 C C . THR B 2 115 ? 117.900 -12.726 86.829 1.00 30.08 109 THR L C 1
ATOM 5093 O O . THR B 2 115 ? 116.672 -12.785 86.700 1.00 29.43 109 THR L O 1
ATOM 5104 N N . VAL B 2 116 ? 118.691 -12.082 85.967 1.00 28.86 110 VAL L N 1
ATOM 5105 C CA . VAL B 2 116 ? 118.153 -11.454 84.767 1.00 28.20 110 VAL L CA 1
ATOM 5106 C C . VAL B 2 116 ? 117.555 -12.516 83.851 1.00 27.91 110 VAL L C 1
ATOM 5107 O O . VAL B 2 116 ? 118.167 -13.558 83.599 1.00 29.51 110 VAL L O 1
ATOM 5120 N N . ALA B 2 117 ? 116.357 -12.241 83.330 1.00 26.89 111 ALA L N 1
ATOM 5121 C CA . ALA B 2 117 ? 115.657 -13.161 82.439 1.00 29.80 111 ALA L CA 1
ATOM 5122 C C . ALA B 2 117 ? 115.060 -12.361 81.291 1.00 25.95 111 ALA L C 1
ATOM 5123 O O . ALA B 2 117 ? 114.292 -11.425 81.522 1.00 25.37 111 ALA L O 1
ATOM 5130 N N . ALA B 2 118 ? 115.402 -12.731 80.057 1.00 26.22 112 ALA L N 1
ATOM 5131 C CA . ALA B 2 118 ? 114.863 -12.029 78.901 1.00 38.76 112 ALA L CA 1
ATOM 5132 C C . ALA B 2 118 ? 113.430 -12.475 78.605 1.00 29.09 112 ALA L C 1
ATOM 5133 O O . ALA B 2 118 ? 113.056 -13.612 78.892 1.00 26.70 112 ALA L O 1
ATOM 5140 N N . PRO B 2 119 ? 112.613 -11.606 78.017 1.00 25.80 113 PRO L N 1
ATOM 5141 C CA . PRO B 2 119 ? 111.228 -11.985 77.735 1.00 26.89 113 PRO L CA 1
ATOM 5142 C C . PRO B 2 119 ? 111.111 -12.918 76.548 1.00 30.52 113 PRO L C 1
ATOM 5143 O O . PRO B 2 119 ? 111.888 -12.865 75.593 1.00 28.12 113 PRO L O 1
ATOM 5154 N N . SER B 2 120 ? 110.120 -13.797 76.634 1.00 28.20 114 SER L N 1
ATOM 5155 C CA . SER B 2 120 ? 109.613 -14.501 75.470 1.00 31.09 114 SER L CA 1
ATOM 5156 C C . SER B 2 120 ? 108.512 -13.636 74.871 1.00 26.69 114 SER L C 1
ATOM 5157 O O . SER B 2 120 ? 107.653 -13.134 75.601 1.00 28.03 114 SER L O 1
ATOM 5165 N N . VAL B 2 121 ? 108.543 -13.456 73.554 1.00 23.43 115 VAL L N 1
ATOM 5166 C CA . VAL B 2 121 ? 107.681 -12.503 72.867 1.00 28.05 115 VAL L CA 1
ATOM 5167 C C . VAL B 2 121 ? 106.708 -13.272 71.985 1.00 25.35 115 VAL L C 1
ATOM 5168 O O . VAL B 2 121 ? 107.114 -14.150 71.217 1.00 24.80 115 VAL L O 1
ATOM 5181 N N . PHE B 2 122 ? 105.421 -12.931 72.093 1.00 26.63 116 PHE L N 1
ATOM 5182 C CA . PHE B 2 122 ? 104.350 -13.547 71.322 1.00 22.79 116 PHE L CA 1
ATOM 5183 C C . PHE B 2 122 ? 103.459 -12.444 70.768 1.00 27.91 116 PHE L C 1
ATOM 5184 O O . PHE B 2 122 ? 103.298 -11.397 71.398 1.00 30.91 116 PHE L O 1
ATOM 5201 N N . ILE B 2 123 ? 102.843 -12.677 69.609 1.00 22.98 117 ILE L N 1
ATOM 5202 C CA . ILE B 2 123 ? 101.981 -11.662 69.011 1.00 28.43 117 ILE L CA 1
ATOM 5203 C C . ILE B 2 123 ? 100.689 -12.313 68.535 1.00 28.00 117 ILE L C 1
ATOM 5204 O O . ILE B 2 123 ? 100.685 -13.470 68.100 1.00 25.06 117 ILE L O 1
ATOM 5220 N N . PHE B 2 124 ? 99.596 -11.566 68.638 1.00 26.39 118 PHE L N 1
ATOM 5221 C CA . PHE B 2 124 ? 98.258 -12.050 68.298 1.00 26.92 118 PHE L CA 1
ATOM 5222 C C . PHE B 2 124 ? 97.606 -11.071 67.333 1.00 31.95 118 PHE L C 1
ATOM 5223 O O . PHE B 2 124 ? 97.321 -9.919 67.727 1.00 29.11 118 PHE L O 1
ATOM 5240 N N . PRO B 2 125 ? 97.338 -11.458 66.093 1.00 36.25 119 PRO L N 1
ATOM 5241 C CA . PRO B 2 125 ? 96.541 -10.605 65.209 1.00 29.57 119 PRO L CA 1
ATOM 5242 C C . PRO B 2 125 ? 95.123 -10.448 65.734 1.00 41.80 119 PRO L C 1
ATOM 5243 O O . PRO B 2 125 ? 94.710 -11.160 66.664 1.00 30.48 119 PRO L O 1
ATOM 5254 N N . PRO B 2 126 ? 94.353 -9.503 65.196 1.00 42.39 120 PRO L N 1
ATOM 5255 C CA . PRO B 2 126 ? 92.968 -9.356 65.653 1.00 45.20 120 PRO L CA 1
ATOM 5256 C C . PRO B 2 126 ? 92.159 -10.601 65.326 1.00 31.57 120 PRO L C 1
ATOM 5257 O O . PRO B 2 126 ? 92.363 -11.244 64.295 1.00 32.15 120 PRO L O 1
ATOM 5268 N N . SER B 2 127 ? 91.235 -10.934 66.220 1.00 30.97 121 SER L N 1
ATOM 5269 C CA . SER B 2 127 ? 90.307 -12.024 65.969 1.00 32.79 121 SER L CA 1
ATOM 5270 C C . SER B 2 127 ? 89.313 -11.638 64.878 1.00 35.55 121 SER L C 1
ATOM 5271 O O . SER B 2 127 ? 88.924 -10.475 64.745 1.00 39.09 121 SER L O 1
ATOM 5279 N N . ASP B 2 128 ? 88.914 -12.632 64.077 1.00 41.22 122 ASP L N 1
ATOM 5280 C CA . ASP B 2 128 ? 87.884 -12.396 63.071 1.00 41.53 122 ASP L CA 1
ATOM 5281 C C . ASP B 2 128 ? 86.621 -11.837 63.702 1.00 34.20 122 ASP L C 1
ATOM 5282 O O . ASP B 2 128 ? 85.915 -11.036 63.080 1.00 36.85 122 ASP L O 1
ATOM 5291 N N . GLU B 2 129 ? 86.328 -12.240 64.940 1.00 37.35 123 GLU L N 1
ATOM 5292 C CA . GLU B 2 129 ? 85.127 -11.767 65.620 1.00 40.84 123 GLU L CA 1
ATOM 5293 C C . GLU B 2 129 ? 85.216 -10.275 65.916 1.00 36.28 123 GLU L C 1
ATOM 5294 O O . GLU B 2 129 ? 84.267 -9.527 65.662 1.00 37.78 123 GLU L O 1
ATOM 5306 N N . GLN B 2 130 ? 86.350 -9.819 66.457 1.00 41.95 124 GLN L N 1
ATOM 5307 C CA . GLN B 2 130 ? 86.485 -8.395 66.754 1.00 53.18 124 GLN L CA 1
ATOM 5308 C C . GLN B 2 130 ? 86.467 -7.563 65.476 1.00 33.00 124 GLN L C 1
ATOM 5309 O O . GLN B 2 130 ? 85.930 -6.448 65.459 1.00 33.56 124 GLN L O 1
ATOM 5323 N N . LEU B 2 131 ? 87.049 -8.079 64.392 1.00 37.05 125 LEU L N 1
ATOM 5324 C CA . LEU B 2 131 ? 87.010 -7.337 63.138 1.00 43.43 125 LEU L CA 1
ATOM 5325 C C . LEU B 2 131 ? 85.578 -7.092 62.678 1.00 58.47 125 LEU L C 1
ATOM 5326 O O . LEU B 2 131 ? 85.287 -6.037 62.102 1.00 61.41 125 LEU L O 1
ATOM 5342 N N . LYS B 2 132 ? 84.666 -8.032 62.936 1.00 55.73 126 LYS L N 1
ATOM 5343 C CA . LYS B 2 132 ? 83.264 -7.799 62.599 1.00 49.07 126 LYS L CA 1
ATOM 5344 C C . LYS B 2 132 ? 82.709 -6.602 63.364 1.00 49.63 126 LYS L C 1
ATOM 5345 O O . LYS B 2 132 ? 81.906 -5.829 62.828 1.00 86.37 126 LYS L O 1
ATOM 5364 N N . SER B 2 133 ? 83.124 -6.426 64.619 1.00 65.05 127 SER L N 1
ATOM 5365 C CA . SER B 2 133 ? 82.630 -5.297 65.397 1.00 64.24 127 SER L CA 1
ATOM 5366 C C . SER B 2 133 ? 83.142 -3.962 64.866 1.00 46.79 127 SER L C 1
ATOM 5367 O O . SER B 2 133 ? 82.519 -2.929 65.130 1.00 72.06 127 SER L O 1
ATOM 5375 N N . GLY B 2 134 ? 84.245 -3.956 64.120 1.00 44.70 128 GLY L N 1
ATOM 5376 C CA . GLY B 2 134 ? 84.747 -2.752 63.491 1.00 43.54 128 GLY L CA 1
ATOM 5377 C C . G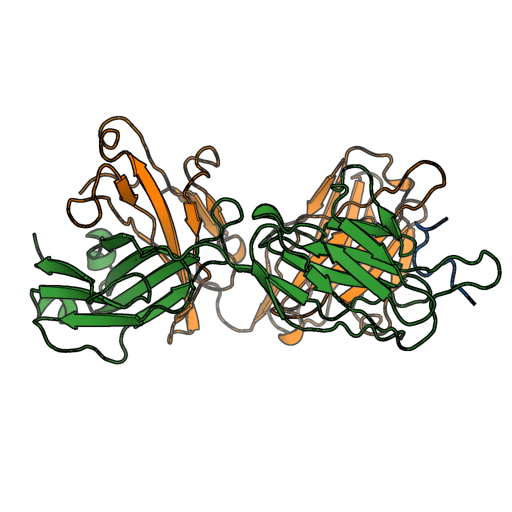LY B 2 134 ? 86.067 -2.240 64.031 1.00 46.76 128 GLY L C 1
ATOM 5378 O O . GLY B 2 134 ? 86.511 -1.162 63.613 1.00 49.53 128 GLY L O 1
ATOM 5382 N N . THR B 2 135 ? 86.709 -2.971 64.935 1.00 48.45 129 THR L N 1
ATOM 5383 C CA . THR B 2 135 ? 87.950 -2.545 65.559 1.00 44.96 129 THR L CA 1
ATOM 5384 C C . THR B 2 135 ? 88.962 -3.677 65.468 1.00 39.33 129 THR L C 1
ATOM 5385 O O . THR B 2 135 ? 88.603 -4.849 65.335 1.00 35.96 129 THR L O 1
ATOM 5396 N N . ALA B 2 136 ? 90.240 -3.308 65.508 1.00 32.22 130 ALA L N 1
ATOM 5397 C CA . ALA B 2 136 ? 91.334 -4.269 65.453 1.00 31.63 130 ALA L CA 1
ATOM 5398 C C . ALA B 2 136 ? 92.271 -4.003 66.618 1.00 29.10 130 ALA L C 1
ATOM 5399 O O . ALA B 2 136 ? 92.866 -2.925 66.701 1.00 31.83 130 ALA L O 1
ATOM 5406 N N . SER B 2 137 ? 92.388 -4.974 67.520 1.00 27.31 131 SER L N 1
ATOM 5407 C CA . SER B 2 137 ? 93.362 -4.939 68.605 1.00 30.35 131 SER L CA 1
ATOM 5408 C C . SER B 2 137 ? 94.461 -5.950 68.306 1.00 28.51 131 SER L C 1
ATOM 5409 O O . SER B 2 137 ? 94.181 -7.134 68.083 1.00 26.33 131 SER L O 1
ATOM 5417 N N . VAL B 2 138 ? 95.703 -5.482 68.293 1.00 33.59 132 VAL L N 1
ATOM 5418 C CA . VAL B 2 138 ? 96.870 -6.328 68.075 1.00 31.49 132 VAL L CA 1
ATOM 5419 C C . VAL B 2 138 ? 97.601 -6.424 69.404 1.00 32.69 132 VAL L C 1
ATOM 5420 O O . VAL B 2 138 ? 97.993 -5.401 69.975 1.00 30.13 132 VAL L O 1
ATOM 5433 N N . VAL B 2 139 ? 97.758 -7.638 69.920 1.00 26.14 133 VAL L N 1
ATOM 5434 C CA . VAL B 2 139 ? 98.315 -7.841 71.252 1.00 31.69 133 VAL L CA 1
ATOM 5435 C C . VAL B 2 139 ? 99.715 -8.418 71.126 1.00 30.53 133 VAL L C 1
ATOM 5436 O O . VAL B 2 139 ? 99.921 -9.430 70.451 1.00 23.83 133 VAL L O 1
ATOM 5449 N N . CYS B 2 140 ? 100.673 -7.760 71.771 1.00 26.57 134 CYS L N 1
ATOM 5450 C CA . CYS B 2 140 ? 102.038 -8.248 71.905 1.00 27.38 134 CYS L CA 1
ATOM 5451 C C . CYS B 2 140 ? 102.272 -8.615 73.362 1.00 27.52 134 CYS L C 1
ATOM 5452 O O . CYS B 2 140 ? 102.054 -7.794 74.256 1.00 30.71 134 CYS L O 1
ATOM 5459 N N . LEU B 2 141 ? 102.697 -9.845 73.595 1.00 25.70 135 LEU L N 1
ATOM 5460 C CA . LEU B 2 141 ? 102.889 -10.377 74.935 1.00 26.99 135 LEU L CA 1
ATOM 5461 C C . LEU B 2 141 ? 104.379 -10.575 75.178 1.00 24.59 135 LEU L C 1
ATOM 5462 O O . LEU B 2 141 ? 105.053 -11.253 74.392 1.00 24.56 135 LEU L O 1
ATOM 5478 N N . LEU B 2 142 ? 104.877 -9.999 76.267 1.00 23.73 136 LEU L N 1
ATOM 5479 C CA . LEU B 2 142 ? 106.241 -10.210 76.751 1.00 19.73 136 LEU L CA 1
ATOM 5480 C C . LEU B 2 142 ? 106.147 -11.013 78.043 1.00 21.19 136 LEU L C 1
ATOM 5481 O O . LEU B 2 142 ? 105.682 -10.495 79.065 1.00 26.36 136 LEU L O 1
ATOM 5497 N N . ASN B 2 143 ? 106.590 -12.262 78.012 1.00 21.96 137 ASN L N 1
ATOM 5498 C CA . ASN B 2 143 ? 106.339 -13.188 79.109 1.00 23.81 137 ASN L CA 1
ATOM 5499 C C . ASN B 2 143 ? 107.610 -13.519 79.888 1.00 25.23 137 ASN L C 1
ATOM 5500 O O . ASN B 2 143 ? 108.652 -13.823 79.297 1.00 26.63 137 ASN L O 1
ATOM 5511 N N . ASN B 2 144 ? 107.499 -13.455 81.217 1.00 24.83 138 ASN L N 1
ATOM 5512 C CA . ASN B 2 144 ? 108.441 -14.034 82.176 1.00 23.16 138 ASN L CA 1
ATOM 5513 C C . ASN B 2 144 ? 109.837 -13.419 82.046 1.00 21.06 138 ASN L C 1
ATOM 5514 O O . ASN B 2 144 ? 110.810 -14.101 81.752 1.00 23.95 138 ASN L O 1
ATOM 5525 N N . PHE B 2 145 ? 109.925 -12.124 82.342 1.00 24.80 139 PHE L N 1
ATOM 5526 C CA . PHE B 2 145 ? 111.202 -11.430 82.260 1.00 27.03 139 PHE L CA 1
ATOM 5527 C C . PHE B 2 145 ? 111.518 -10.726 83.574 1.00 29.67 139 PHE L C 1
ATOM 5528 O O . PHE B 2 145 ? 110.639 -10.470 84.399 1.00 24.81 139 PHE L O 1
ATOM 5545 N N . TYR B 2 146 ? 112.802 -10.433 83.760 1.00 25.21 140 TYR L N 1
ATOM 5546 C CA . TYR B 2 146 ? 113.269 -9.684 84.920 1.00 26.49 140 TYR L CA 1
ATOM 5547 C C . TYR B 2 146 ? 114.592 -8.995 84.554 1.00 28.72 140 TYR L C 1
ATOM 5548 O O . TYR B 2 146 ? 115.448 -9.621 83.941 1.00 25.81 140 TYR L O 1
ATOM 5566 N N . PRO B 2 147 ? 114.766 -7.714 84.924 1.00 33.44 141 PRO L N 1
ATOM 5567 C CA . PRO B 2 147 ? 113.870 -6.834 85.679 1.00 30.92 141 PRO L CA 1
ATOM 5568 C C . PRO B 2 147 ? 112.720 -6.279 84.854 1.00 26.18 141 PRO L C 1
ATOM 5569 O O . PRO B 2 147 ? 112.562 -6.567 83.663 1.00 27.23 141 PRO L O 1
ATOM 5580 N N . ARG B 2 148 ? 111.929 -5.448 85.525 1.00 32.50 142 ARG L N 1
ATOM 5581 C CA . ARG B 2 148 ? 110.652 -4.995 84.992 1.00 32.97 142 ARG L CA 1
ATOM 5582 C C . ARG B 2 148 ? 110.810 -4.063 83.794 1.00 29.88 142 ARG L C 1
ATOM 5583 O O . ARG B 2 148 ? 109.908 -3.988 82.951 1.00 34.71 142 ARG L O 1
ATOM 5604 N N . GLU B 2 149 ? 111.919 -3.341 83.704 1.00 34.89 143 GLU L N 1
ATOM 5605 C CA . GLU B 2 149 ? 112.080 -2.338 82.658 1.00 44.96 143 GLU L CA 1
ATOM 5606 C C . GLU B 2 149 ? 112.156 -3.009 81.290 1.00 45.45 143 GLU L C 1
ATOM 5607 O O . GLU B 2 149 ? 113.037 -3.833 81.039 1.00 47.52 143 GLU L O 1
ATOM 5619 N N . ALA B 2 150 ? 111.239 -2.644 80.402 1.00 53.55 144 ALA L N 1
ATOM 5620 C CA . ALA B 2 150 ? 111.226 -3.168 79.046 1.00 33.29 144 ALA L CA 1
ATOM 5621 C C . ALA B 2 150 ? 110.577 -2.132 78.146 1.00 43.96 144 ALA L C 1
ATOM 5622 O O . ALA B 2 150 ? 109.675 -1.404 78.567 1.00 81.19 144 ALA L O 1
ATOM 5629 N N . LYS B 2 151 ? 111.054 -2.059 76.910 1.00 41.48 145 LYS L N 1
ATOM 5630 C CA . LYS B 2 151 ? 110.556 -1.095 75.943 1.00 44.98 145 LYS L CA 1
ATOM 5631 C C . LYS B 2 151 ? 109.950 -1.849 74.774 1.00 49.39 145 LYS L C 1
ATOM 5632 O O . LYS B 2 151 ? 110.573 -2.767 74.227 1.00 41.48 145 LYS L O 1
ATOM 5651 N N . VAL B 2 152 ? 108.728 -1.476 74.414 1.00 30.63 146 VAL L N 1
ATOM 5652 C CA . VAL B 2 152 ? 108.005 -2.084 73.306 1.00 34.31 146 VAL L CA 1
ATOM 5653 C C . VAL B 2 152 ? 107.650 -0.978 72.329 1.00 44.65 146 VAL L C 1
ATOM 5654 O O . VAL B 2 152 ? 107.041 0.027 72.713 1.00 43.06 146 VAL L O 1
ATOM 5667 N N . GLN B 2 153 ? 108.043 -1.156 71.079 1.00 36.95 147 GLN L N 1
ATOM 5668 C CA . GLN B 2 153 ? 107.679 -0.245 70.013 1.00 49.09 147 GLN L CA 1
ATOM 5669 C C . GLN B 2 153 ? 106.896 -1.003 68.956 1.00 31.69 147 GLN L C 1
ATOM 5670 O O . GLN B 2 153 ? 107.196 -2.162 68.653 1.00 38.40 147 GLN L O 1
ATOM 5684 N N . TRP B 2 154 ? 105.906 -0.330 68.393 1.00 29.79 148 TRP L N 1
ATOM 5685 C CA . TRP B 2 154 ? 105.121 -0.860 67.295 1.00 30.60 148 TRP L CA 1
ATOM 5686 C C . TRP B 2 154 ? 105.568 -0.242 65.980 1.00 41.10 148 TRP L C 1
ATOM 5687 O O . TRP B 2 154 ? 105.818 0.966 65.898 1.00 32.66 148 TRP L O 1
ATOM 5708 N N . LYS B 2 155 ? 105.647 -1.075 64.949 1.00 31.35 149 LYS L N 1
ATOM 5709 C CA . LYS B 2 155 ? 105.917 -0.615 63.596 1.00 38.24 149 LYS L CA 1
ATOM 5710 C C . LYS B 2 155 ? 104.895 -1.244 62.663 1.00 46.63 149 LYS L C 1
ATOM 5711 O O . LYS B 2 155 ? 104.649 -2.453 62.728 1.00 38.42 149 LYS L O 1
ATOM 5730 N N . VAL B 2 156 ? 104.270 -0.414 61.833 1.00 47.90 150 VAL L N 1
ATOM 5731 C CA . VAL B 2 156 ? 103.323 -0.858 60.818 1.00 36.00 150 VAL L CA 1
ATOM 5732 C C . VAL B 2 156 ? 103.943 -0.522 59.471 1.00 39.51 150 VAL L C 1
ATOM 5733 O O . VAL B 2 156 ? 104.192 0.652 59.171 1.00 42.71 150 VAL L O 1
ATOM 5746 N N . ASP B 2 157 ? 104.218 -1.548 58.672 1.00 38.78 151 ASP L N 1
ATOM 5747 C CA . ASP B 2 157 ? 104.956 -1.374 57.422 1.00 41.36 151 ASP L CA 1
ATOM 5748 C C . ASP B 2 157 ? 106.242 -0.589 57.666 1.00 42.49 151 ASP L C 1
ATOM 5749 O O . ASP B 2 157 ? 106.592 0.325 56.919 1.00 46.44 151 ASP L O 1
ATOM 5758 N N . ASN B 2 158 ? 106.937 -0.941 58.745 1.00 54.58 152 ASN L N 1
ATOM 5759 C CA . ASN B 2 158 ? 108.249 -0.418 59.111 1.00 60.08 152 ASN L CA 1
ATOM 5760 C C . ASN B 2 158 ? 108.197 1.022 59.606 1.00 58.36 152 ASN L C 1
ATOM 5761 O O . ASN B 2 158 ? 109.250 1.591 59.914 1.00 61.78 152 ASN L O 1
ATOM 5772 N N . ALA B 2 159 ? 107.017 1.629 59.705 1.00 48.86 153 ALA L N 1
ATOM 5773 C CA . ALA B 2 159 ? 106.883 2.990 60.204 1.00 58.71 153 ALA L CA 1
ATOM 5774 C C . ALA B 2 159 ? 106.574 2.957 61.698 1.00 54.21 153 ALA L C 1
ATOM 5775 O O . ALA B 2 159 ? 105.659 2.254 62.136 1.00 37.96 153 ALA L O 1
ATOM 5782 N N . LEU B 2 160 ? 107.342 3.718 62.471 1.00 45.42 154 LEU L N 1
ATOM 5783 C CA . LEU B 2 160 ? 107.240 3.681 63.923 1.00 37.96 154 LEU L CA 1
ATOM 5784 C C . LEU B 2 160 ? 105.929 4.327 64.353 1.00 40.11 154 LEU L C 1
ATOM 5785 O O . LEU B 2 160 ? 105.622 5.456 63.958 1.00 38.29 154 LEU L O 1
ATOM 5801 N N . GLN B 2 161 ? 105.142 3.598 65.136 1.00 39.72 155 GLN L N 1
ATOM 5802 C CA . GLN B 2 161 ? 103.831 4.057 65.561 1.00 40.67 155 GLN L CA 1
ATOM 5803 C C . GLN B 2 161 ? 103.926 4.882 66.837 1.00 51.97 155 GLN L C 1
ATOM 5804 O O . GLN B 2 161 ? 104.757 4.622 67.713 1.00 48.93 155 GLN L O 1
ATOM 5818 N N . SER B 2 162 ? 103.040 5.867 66.944 1.00 45.21 156 SER L N 1
ATOM 5819 C CA . SER B 2 162 ? 102.914 6.680 68.141 1.00 44.47 156 SER L CA 1
ATOM 5820 C C . SER B 2 162 ? 101.438 6.878 68.453 1.00 37.49 156 SER L C 1
ATOM 5821 O O . SER B 2 162 ? 100.635 7.119 67.549 1.00 45.49 156 SER L O 1
ATOM 5829 N N . GLY B 2 163 ? 101.085 6.757 69.730 1.00 44.73 157 GLY L N 1
ATOM 5830 C CA . GLY B 2 163 ? 99.794 7.229 70.197 1.00 52.19 157 GLY L CA 1
ATOM 5831 C C . GLY B 2 163 ? 98.618 6.303 69.970 1.00 48.45 157 GLY L C 1
ATOM 5832 O O . GLY B 2 163 ? 97.473 6.747 70.090 1.00 47.09 157 GLY L O 1
ATOM 5836 N N . ASN B 2 164 ? 98.852 5.027 69.661 1.00 33.28 158 ASN L N 1
ATOM 5837 C CA . ASN B 2 164 ? 97.738 4.117 69.416 1.00 37.95 158 ASN L CA 1
ATOM 5838 C C . ASN B 2 164 ? 97.923 2.788 70.146 1.00 38.75 158 ASN L C 1
ATOM 5839 O O . ASN B 2 164 ? 97.355 1.761 69.739 1.00 27.65 158 ASN L O 1
ATOM 5850 N N . SER B 2 165 ? 98.675 2.787 71.242 1.00 26.39 159 SER L N 1
ATOM 5851 C CA . SER B 2 165 ? 98.921 1.554 71.979 1.00 24.92 159 SER L CA 1
ATOM 5852 C C . SER B 2 165 ? 98.857 1.824 73.478 1.00 26.92 159 SER L C 1
ATOM 5853 O O . SER B 2 165 ? 99.066 2.956 73.931 1.00 26.79 159 SER L O 1
ATOM 5861 N N . GLN B 2 166 ? 98.528 0.775 74.241 1.00 24.66 160 GLN L N 1
ATOM 5862 C CA . GLN B 2 166 ? 98.522 0.818 75.698 1.00 23.60 160 GLN L CA 1
ATOM 5863 C C . GLN B 2 166 ? 99.235 -0.412 76.250 1.00 25.05 160 GLN L C 1
ATOM 5864 O O . GLN B 2 166 ? 99.104 -1.510 75.700 1.00 23.29 160 GLN L O 1
ATOM 5878 N N . GLU B 2 167 ? 99.983 -0.228 77.339 1.00 22.84 161 GLU L N 1
ATOM 5879 C CA . GLU B 2 167 ? 100.730 -1.305 77.981 1.00 22.97 161 GLU L CA 1
ATOM 5880 C C . GLU B 2 167 ? 100.195 -1.576 79.381 1.00 24.59 161 GLU L C 1
ATOM 5881 O O . GLU B 2 167 ? 99.667 -0.686 80.054 1.00 26.03 161 GLU L O 1
ATOM 5893 N N . SER B 2 168 ? 100.392 -2.812 79.828 1.00 27.91 162 SER L N 1
ATOM 5894 C CA . SER B 2 168 ? 100.107 -3.195 81.204 1.00 25.87 162 SER L CA 1
ATOM 5895 C C . SER B 2 168 ? 101.084 -4.283 81.628 1.00 20.00 162 SER L C 1
ATOM 5896 O O . SER B 2 168 ? 101.319 -5.228 80.879 1.00 22.09 162 SER L O 1
ATOM 5904 N N . VAL B 2 169 ? 101.628 -4.155 82.839 1.00 20.55 163 VAL L N 1
ATOM 5905 C CA . VAL B 2 169 ? 102.579 -5.107 83.403 1.00 22.38 163 VAL L CA 1
ATOM 5906 C C . VAL B 2 169 ? 101.927 -5.782 84.605 1.00 24.61 163 VAL L C 1
ATOM 5907 O O . VAL B 2 169 ? 101.163 -5.148 85.339 1.00 24.69 163 VAL L O 1
ATOM 5920 N N . THR B 2 170 ? 102.231 -7.067 84.801 1.00 20.98 164 THR L N 1
ATOM 5921 C CA . THR B 2 170 ? 101.723 -7.829 85.937 1.00 22.61 164 THR L CA 1
ATOM 5922 C C . THR B 2 170 ? 102.445 -7.443 87.222 1.00 25.95 164 THR L C 1
ATOM 5923 O O . THR B 2 170 ? 103.504 -6.808 87.218 1.00 22.89 164 THR L O 1
ATOM 5934 N N . GLU B 2 171 ? 101.874 -7.880 88.338 1.00 21.19 165 GLU L N 1
ATOM 5935 C CA . GLU B 2 171 ? 102.639 -7.972 89.565 1.00 25.99 165 GLU L CA 1
ATOM 5936 C C . GLU B 2 171 ? 103.738 -9.027 89.393 1.00 23.60 165 GLU L C 1
ATOM 5937 O O . GLU B 2 171 ? 103.742 -9.816 88.448 1.00 22.19 165 GLU L O 1
ATOM 5949 N N . GLN B 2 172 ? 104.686 -9.024 90.319 1.00 21.72 166 GLN L N 1
ATOM 5950 C CA . GLN B 2 172 ? 105.787 -9.969 90.257 1.00 21.34 166 GLN L CA 1
ATOM 5951 C C . GLN B 2 172 ? 105.278 -11.366 90.607 1.00 26.41 166 GLN L C 1
ATOM 5952 O O . GLN B 2 172 ? 104.540 -11.538 91.582 1.00 25.82 166 GLN L O 1
ATOM 5966 N N . ASP B 2 173 ? 105.651 -12.357 89.801 1.00 23.60 167 ASP L N 1
ATOM 5967 C CA . ASP B 2 173 ? 105.176 -13.720 90.016 1.00 30.96 167 ASP L CA 1
ATOM 5968 C C . ASP B 2 173 ? 105.719 -14.301 91.320 1.00 27.00 167 ASP L C 1
ATOM 5969 O O . ASP B 2 173 ? 106.908 -14.186 91.626 1.00 31.19 167 ASP L O 1
ATOM 5978 N N . SER B 2 174 ? 104.834 -14.966 92.068 1.00 26.33 168 SER L N 1
ATOM 5979 C CA . SER B 2 174 ? 105.157 -15.538 93.369 1.00 30.69 168 SER L CA 1
ATOM 5980 C C . SER B 2 174 ? 105.981 -16.814 93.289 1.00 29.36 168 SER L C 1
ATOM 5981 O O . SER B 2 174 ? 106.425 -17.298 94.332 1.00 32.98 168 SER L O 1
ATOM 5989 N N . LYS B 2 175 ? 106.179 -17.377 92.101 1.00 34.85 169 LYS L N 1
ATOM 5990 C CA . LYS B 2 175 ? 106.967 -18.593 91.936 1.00 44.65 169 LYS L CA 1
ATOM 5991 C C . LYS B 2 175 ? 108.331 -18.340 91.310 1.00 33.43 169 LYS L C 1
ATOM 5992 O O . LYS B 2 175 ? 109.350 -18.770 91.861 1.00 34.98 169 LYS L O 1
ATOM 6011 N N . ASP B 2 176 ? 108.387 -17.648 90.170 1.00 30.00 170 ASP L N 1
ATOM 6012 C CA . ASP B 2 176 ? 109.643 -17.420 89.464 1.00 31.50 170 ASP L CA 1
ATOM 6013 C C . ASP B 2 176 ? 110.125 -15.977 89.546 1.00 25.43 170 ASP L C 1
ATOM 6014 O O . ASP B 2 176 ? 111.175 -15.655 88.976 1.00 31.42 170 ASP L O 1
ATOM 6023 N N . SER B 2 177 ? 109.394 -15.104 90.237 1.00 25.65 171 SER L N 1
ATOM 6024 C CA . SER B 2 177 ? 109.821 -13.724 90.488 1.00 26.78 171 SER L CA 1
ATOM 6025 C C . SER B 2 177 ? 109.992 -12.918 89.203 1.00 22.97 171 SER L C 1
ATOM 6026 O O . SER B 2 177 ? 110.742 -11.937 89.178 1.00 31.81 171 SER L O 1
ATOM 6034 N N . THR B 2 178 ? 109.273 -13.283 88.142 1.00 22.63 172 THR L N 1
ATOM 6035 C CA . THR B 2 178 ? 109.303 -12.532 86.894 1.00 20.26 172 THR L CA 1
ATOM 6036 C C . THR B 2 178 ? 108.057 -11.674 86.726 1.00 23.39 172 THR L C 1
ATOM 6037 O O . THR B 2 178 ? 107.069 -11.794 87.453 1.00 24.64 172 THR L O 1
ATOM 6048 N N . TYR B 2 179 ? 108.123 -10.809 85.724 1.00 22.06 173 TYR L N 1
ATOM 6049 C CA . TYR B 2 179 ? 107.014 -9.983 85.279 1.00 21.00 173 TYR L CA 1
ATOM 6050 C C . TYR B 2 179 ? 106.582 -10.428 83.890 1.00 24.60 173 TYR L C 1
ATOM 6051 O O . TYR B 2 179 ? 107.340 -11.072 83.158 1.00 23.56 173 TYR L O 1
ATOM 6069 N N . SER B 2 180 ? 105.359 -10.065 83.525 1.00 24.46 174 SER L N 1
ATOM 6070 C CA . SER B 2 180 ? 104.915 -10.151 82.143 1.00 18.97 174 SER L CA 1
ATOM 6071 C C . SER B 2 180 ? 104.243 -8.837 81.775 1.00 24.71 174 SER L C 1
ATOM 6072 O O . SER B 2 180 ? 103.787 -8.080 82.644 1.00 25.71 174 SER L O 1
ATOM 6080 N N . LEU B 2 181 ? 104.190 -8.572 80.472 1.00 18.29 175 LEU L N 1
ATOM 6081 C CA . LEU B 2 181 ? 103.693 -7.310 79.953 1.00 19.82 175 LEU L CA 1
ATOM 6082 C C . LEU B 2 181 ? 102.908 -7.552 78.673 1.00 21.67 175 LEU L C 1
ATOM 6083 O O . LEU B 2 181 ? 103.297 -8.374 77.837 1.00 21.87 175 LEU L O 1
ATOM 6099 N N . SER B 2 182 ? 101.803 -6.826 78.526 1.00 22.93 176 SER L N 1
ATOM 6100 C CA . SER B 2 182 ? 101.031 -6.805 77.293 1.00 24.10 176 SER L CA 1
ATOM 6101 C C . SER B 2 182 ? 101.078 -5.401 76.719 1.00 27.74 176 SER L C 1
ATOM 6102 O O . SER B 2 182 ? 100.999 -4.416 77.457 1.00 23.71 176 SER L O 1
ATOM 6110 N N . SER B 2 183 ? 101.251 -5.309 75.408 1.00 28.16 177 SER L N 1
ATOM 6111 C CA . SER B 2 183 ? 101.077 -4.060 74.690 1.00 26.01 177 SER L CA 1
ATOM 6112 C C . SER B 2 183 ? 100.051 -4.313 73.602 1.00 22.89 177 SER L C 1
ATOM 6113 O O . SER B 2 183 ? 100.166 -5.285 72.850 1.00 28.44 177 SER L O 1
ATOM 6121 N N . THR B 2 184 ? 99.023 -3.473 73.558 1.00 27.50 178 THR L N 1
ATOM 6122 C CA . THR B 2 184 ? 97.912 -3.643 72.635 1.00 26.31 178 THR L CA 1
ATOM 6123 C C . THR B 2 184 ? 97.868 -2.438 71.712 1.00 23.70 178 THR L C 1
ATOM 6124 O O . THR B 2 184 ? 97.739 -1.301 72.177 1.00 24.93 178 THR L O 1
ATOM 6135 N N . LEU B 2 185 ? 97.998 -2.691 70.416 1.00 25.09 179 LEU L N 1
ATOM 6136 C CA . LEU B 2 185 ? 97.790 -1.680 69.388 1.00 26.63 179 LEU L CA 1
ATOM 6137 C C . LEU B 2 185 ? 96.337 -1.768 68.937 1.00 27.35 179 LEU L C 1
ATOM 6138 O O . LEU B 2 185 ? 95.866 -2.856 68.585 1.00 26.19 179 LEU L O 1
ATOM 6154 N N . THR B 2 186 ? 95.618 -0.643 68.972 1.00 27.29 180 THR L N 1
ATOM 6155 C CA . THR B 2 186 ? 94.207 -0.602 68.593 1.00 38.30 180 THR L CA 1
ATOM 6156 C C . THR B 2 186 ? 94.023 0.308 67.385 1.00 37.24 180 THR L C 1
ATOM 6157 O O . THR B 2 186 ? 94.403 1.483 67.419 1.00 29.36 180 THR L O 1
ATOM 6168 N N . LEU B 2 187 ? 93.442 -0.240 66.322 1.00 31.64 181 LEU L N 1
ATOM 6169 C CA . LEU B 2 187 ? 93.129 0.504 65.115 1.00 35.90 181 LEU L CA 1
ATOM 6170 C C . LEU B 2 187 ? 91.674 0.260 64.756 1.00 30.57 181 LEU L C 1
ATOM 6171 O O . LEU B 2 187 ? 91.068 -0.727 65.176 1.00 35.44 181 LEU L O 1
ATOM 6187 N N . SER B 2 188 ? 91.109 1.181 63.986 1.00 33.35 182 SER L N 1
ATOM 6188 C CA . SER B 2 188 ? 89.860 0.891 63.305 1.00 36.11 182 SER L CA 1
ATOM 6189 C C . SER B 2 188 ? 90.098 -0.200 62.271 1.00 36.82 182 SER L C 1
ATOM 6190 O O . SER B 2 188 ? 91.212 -0.379 61.774 1.00 52.63 182 SER L O 1
ATOM 6198 N N . LYS B 2 189 ? 89.040 -0.942 61.950 1.00 43.36 183 LYS L N 1
ATOM 6199 C CA . LYS B 2 189 ? 89.145 -1.956 60.907 1.00 53.07 183 LYS L CA 1
ATOM 6200 C C . LYS B 2 189 ? 89.661 -1.348 59.608 1.00 58.79 183 LYS L C 1
ATOM 6201 O O . LYS B 2 189 ? 90.566 -1.896 58.967 1.00 58.87 183 LYS L O 1
ATOM 6220 N N . ALA B 2 190 ? 89.105 -0.199 59.213 1.00 40.88 184 ALA L N 1
ATOM 6221 C CA . ALA B 2 190 ? 89.508 0.430 57.960 1.00 40.36 184 ALA L CA 1
ATOM 6222 C C . ALA B 2 190 ? 90.980 0.817 57.985 1.00 50.07 184 ALA L C 1
ATOM 6223 O O . ALA B 2 190 ? 91.681 0.685 56.975 1.00 55.33 184 ALA L O 1
ATOM 6230 N N . ASP B 2 191 ? 91.468 1.303 59.128 1.00 49.57 185 ASP L N 1
ATOM 6231 C CA . ASP B 2 191 ? 92.887 1.626 59.239 1.00 53.83 185 ASP L CA 1
ATOM 6232 C C . ASP B 2 191 ? 93.733 0.361 59.265 1.00 46.48 185 ASP L C 1
ATOM 6233 O O . ASP B 2 191 ? 94.838 0.332 58.711 1.00 58.33 185 ASP L O 1
ATOM 6242 N N . TYR B 2 192 ? 93.227 -0.697 59.899 1.00 42.65 186 TYR L N 1
ATOM 6243 C CA . TYR B 2 192 ? 93.962 -1.954 59.945 1.00 39.43 186 TYR L CA 1
ATOM 6244 C C . TYR B 2 192 ? 94.194 -2.506 58.545 1.00 38.05 186 TYR L C 1
ATOM 6245 O O . TYR B 2 192 ? 95.271 -3.035 58.254 1.00 45.02 186 TYR L O 1
ATOM 6263 N N . GLU B 2 193 ? 93.205 -2.367 57.660 1.00 42.02 187 GLU L N 1
ATOM 6264 C CA . GLU B 2 193 ? 93.274 -2.905 56.304 1.00 47.69 187 GLU L CA 1
ATOM 6265 C C . GLU B 2 193 ? 94.120 -2.061 55.356 1.00 48.89 187 GLU L C 1
ATOM 6266 O O . GLU B 2 193 ? 94.275 -2.438 54.189 1.00 57.11 187 GLU L O 1
ATOM 6278 N N . LYS B 2 194 ? 94.659 -0.930 55.807 1.00 50.13 188 LYS L N 1
ATOM 6279 C CA . LYS B 2 194 ? 95.527 -0.140 54.946 1.00 43.95 188 LYS L CA 1
ATOM 6280 C C . LYS B 2 194 ? 96.946 -0.690 54.883 1.00 53.40 188 LYS L C 1
ATOM 6281 O O . LYS B 2 194 ? 97.667 -0.387 53.929 1.00 54.01 188 LYS L O 1
ATOM 6300 N N . HIS B 2 195 ? 97.356 -1.497 55.858 1.00 49.75 189 HIS L N 1
ATOM 6301 C CA . HIS B 2 195 ? 98.747 -1.897 55.998 1.00 60.43 189 HIS L CA 1
ATOM 6302 C C . HIS B 2 195 ? 98.856 -3.413 56.070 1.00 39.16 189 HIS L C 1
ATOM 6303 O O . HIS B 2 195 ? 97.896 -4.110 56.402 1.00 50.49 189 HIS L O 1
ATOM 6317 N N . LYS B 2 196 ? 100.049 -3.922 55.768 1.00 40.02 190 LYS L N 1
ATOM 6318 C CA . LYS B 2 196 ? 100.282 -5.360 55.732 1.00 40.37 190 LYS L CA 1
ATOM 6319 C C . LYS B 2 196 ? 101.087 -5.868 56.918 1.00 49.71 190 LYS L C 1
ATOM 6320 O O . LYS B 2 196 ? 100.678 -6.828 57.576 1.00 45.41 190 LYS L O 1
ATOM 6339 N N . VAL B 2 197 ? 102.225 -5.251 57.213 1.00 43.54 191 VAL L N 1
ATOM 6340 C CA . VAL B 2 197 ? 103.171 -5.783 58.188 1.00 49.07 191 VAL L CA 1
ATOM 6341 C C . VAL B 2 197 ? 102.933 -5.102 59.529 1.00 44.15 191 VAL L C 1
ATOM 6342 O O . VAL B 2 197 ? 102.997 -3.871 59.632 1.00 46.97 191 VAL L O 1
ATOM 6355 N N . TYR B 2 198 ? 102.667 -5.909 60.557 1.00 42.02 192 TYR L N 1
ATOM 6356 C CA . TYR B 2 198 ? 102.498 -5.443 61.926 1.00 31.41 192 TYR L CA 1
ATOM 6357 C C . TYR B 2 198 ? 103.558 -6.106 62.790 1.00 32.84 192 TYR L C 1
ATOM 6358 O O . TYR B 2 198 ? 103.707 -7.333 62.762 1.00 36.35 192 TYR L O 1
ATOM 6376 N N . ALA B 2 199 ? 104.304 -5.298 63.537 1.00 40.43 193 ALA L N 1
ATOM 6377 C CA . ALA B 2 199 ? 105.496 -5.777 64.215 1.00 32.86 193 ALA L CA 1
ATOM 6378 C C . ALA B 2 199 ? 105.625 -5.137 65.586 1.00 37.67 193 ALA L C 1
ATOM 6379 O O . ALA B 2 199 ? 105.382 -3.937 65.758 1.00 35.59 193 ALA L O 1
ATOM 6386 N N . CYS B 2 200 ? 106.031 -5.961 66.544 1.00 32.51 194 CYS L N 1
ATOM 6387 C CA . CYS B 2 200 ? 106.307 -5.568 67.916 1.00 32.59 194 CYS L CA 1
ATOM 6388 C C . CYS B 2 200 ? 107.807 -5.730 68.145 1.00 34.47 194 CYS L C 1
ATOM 6389 O O . CYS B 2 200 ? 108.345 -6.820 67.931 1.00 33.77 194 CYS L O 1
ATOM 6396 N N . GLU B 2 201 ? 108.486 -4.652 68.537 1.00 36.55 195 GLU L N 1
ATOM 6397 C CA . GLU B 2 201 ? 109.926 -4.680 68.785 1.00 43.44 195 GLU L CA 1
ATOM 6398 C C . GLU B 2 201 ? 110.196 -4.464 70.271 1.00 37.24 195 GLU L C 1
ATOM 6399 O O . GLU B 2 201 ? 109.726 -3.480 70.854 1.00 34.13 195 GLU L O 1
ATOM 6411 N N . VAL B 2 202 ? 110.961 -5.373 70.875 1.00 28.38 196 VAL L N 1
ATOM 6412 C CA . VAL B 2 202 ? 111.129 -5.432 72.323 1.00 27.31 196 VAL L CA 1
ATOM 6413 C C . VAL B 2 202 ? 112.596 -5.240 72.683 1.00 35.35 196 VAL L C 1
ATOM 6414 O O . VAL B 2 202 ? 113.473 -5.912 72.130 1.00 36.08 196 VAL L O 1
ATOM 6427 N N . THR B 2 203 ? 112.841 -4.383 73.668 1.00 29.50 197 THR L N 1
ATOM 6428 C CA . THR B 2 203 ? 114.171 -4.111 74.192 1.00 36.60 197 THR L CA 1
ATOM 6429 C C . THR B 2 203 ? 114.162 -4.462 75.670 1.00 29.37 197 THR L C 1
ATOM 6430 O O . THR B 2 203 ? 113.231 -4.087 76.389 1.00 33.17 197 THR L O 1
ATOM 6441 N N . HIS B 2 204 ? 115.187 -5.178 76.121 1.00 32.73 198 HIS L N 1
ATOM 6442 C CA . HIS B 2 204 ? 115.267 -5.532 77.528 1.00 33.50 198 HIS L CA 1
ATOM 6443 C C . HIS B 2 204 ? 116.719 -5.818 77.898 1.00 31.08 198 HIS L C 1
ATOM 6444 O O . HIS B 2 204 ? 117.516 -6.233 77.060 1.00 32.86 198 HIS L O 1
ATOM 6458 N N . GLN B 2 205 ? 117.037 -5.572 79.172 1.00 38.42 199 GLN L N 1
ATOM 6459 C CA . GLN B 2 205 ? 118.393 -5.723 79.705 1.00 40.56 199 GLN L CA 1
ATOM 6460 C C . GLN B 2 205 ? 119.000 -7.088 79.381 1.00 33.38 199 GLN L C 1
ATOM 6461 O O . GLN B 2 205 ? 120.213 -7.204 79.163 1.00 35.62 199 GLN L O 1
ATOM 6475 N N . GLY B 2 206 ? 118.179 -8.133 79.369 1.00 33.61 200 GLY L N 1
ATOM 6476 C CA . GLY B 2 206 ? 118.627 -9.481 79.094 1.00 36.94 200 GLY L CA 1
ATOM 6477 C C . GLY B 2 206 ? 118.764 -9.823 77.631 1.00 36.67 200 GLY L C 1
ATOM 6478 O O . GLY B 2 206 ? 119.072 -10.970 77.303 1.00 33.57 200 GLY L O 1
ATOM 6482 N N . LEU B 2 207 ? 118.544 -8.857 76.743 1.00 34.49 201 LEU L N 1
ATOM 6483 C CA . LEU B 2 207 ? 118.722 -9.030 75.309 1.00 34.88 201 LEU L CA 1
ATOM 6484 C C . LEU B 2 207 ? 119.861 -8.140 74.831 1.00 37.68 201 LEU L C 1
ATOM 6485 O O . LEU B 2 207 ? 119.971 -6.984 75.255 1.00 44.51 201 LEU L O 1
ATOM 6501 N N . SER B 2 208 ? 120.709 -8.678 73.947 1.00 40.06 202 SER L N 1
ATOM 6502 C CA . SER B 2 208 ? 121.802 -7.896 73.381 1.00 44.13 202 SER L CA 1
ATOM 6503 C C . SER B 2 208 ? 121.379 -7.080 72.165 1.00 43.94 202 SER L C 1
ATOM 6504 O O . SER B 2 208 ? 122.108 -6.164 71.771 1.00 51.01 202 SER L O 1
ATOM 6512 N N . SER B 2 209 ? 120.241 -7.399 71.556 1.00 50.15 203 SER L N 1
ATOM 6513 C CA . SER B 2 209 ? 119.651 -6.582 70.505 1.00 60.95 203 SER L CA 1
ATOM 6514 C C . SER B 2 209 ? 118.135 -6.707 70.602 1.00 44.08 203 SER L C 1
ATOM 6515 O O . SER B 2 209 ? 117.628 -7.614 71.269 1.00 38.72 203 SER L O 1
ATOM 6523 N N . PRO B 2 210 ? 117.388 -5.801 69.968 1.00 40.95 204 PRO L N 1
ATOM 6524 C CA . PRO B 2 210 ? 115.921 -5.881 70.049 1.00 37.51 204 PRO L CA 1
ATOM 6525 C C . PRO B 2 210 ? 115.389 -7.152 69.402 1.00 43.92 204 PRO L C 1
ATOM 6526 O O . PRO B 2 210 ? 115.952 -7.661 68.431 1.00 42.40 204 PRO L O 1
ATOM 6537 N N . VAL B 2 211 ? 114.287 -7.662 69.950 1.00 40.93 205 VAL L N 1
ATOM 6538 C CA . VAL B 2 211 ? 113.584 -8.820 69.406 1.00 38.92 205 VAL L CA 1
ATOM 6539 C C . VAL B 2 211 ? 112.285 -8.344 68.769 1.00 47.40 205 VAL L C 1
ATOM 6540 O O . VAL B 2 211 ? 111.490 -7.645 69.412 1.00 38.18 205 VAL L O 1
ATOM 6553 N N . THR B 2 212 ? 112.050 -8.761 67.527 1.00 41.23 206 THR L N 1
ATOM 6554 C CA . THR B 2 212 ? 110.871 -8.359 66.768 1.00 42.25 206 THR L CA 1
ATOM 6555 C C . THR B 2 212 ? 110.033 -9.581 66.416 1.00 45.82 206 THR L C 1
ATOM 6556 O O . THR B 2 212 ? 110.555 -10.565 65.883 1.00 42.86 206 THR L O 1
ATOM 6567 N N . LYS B 2 213 ? 108.740 -9.519 66.727 1.00 36.50 207 LYS L N 1
ATOM 6568 C CA . LYS B 2 213 ? 107.763 -10.489 66.249 1.00 37.91 207 LYS L CA 1
ATOM 6569 C C . LYS B 2 213 ? 106.782 -9.760 65.347 1.00 36.06 207 LYS L C 1
ATOM 6570 O O . LYS B 2 213 ? 106.317 -8.667 65.683 1.00 43.13 207 LYS L O 1
ATOM 6589 N N . SER B 2 214 ? 106.459 -10.364 64.208 1.00 39.51 208 SER L N 1
ATOM 6590 C CA . SER B 2 214 ? 105.668 -9.663 63.210 1.00 49.96 208 SER L CA 1
ATOM 6591 C C . SER B 2 214 ? 104.795 -10.654 62.462 1.00 49.73 208 SER L C 1
ATOM 6592 O O . SER B 2 214 ? 105.057 -11.859 62.451 1.00 42.61 208 SER L O 1
ATOM 6600 N N . PHE B 2 215 ? 103.749 -10.123 61.832 1.00 38.19 209 PHE L N 1
ATOM 6601 C CA . PHE B 2 215 ? 102.892 -10.916 60.963 1.00 34.76 209 PHE L CA 1
ATOM 6602 C C . PHE B 2 215 ? 102.382 -10.033 59.833 1.00 37.98 209 PHE L C 1
ATOM 6603 O O . PHE B 2 215 ? 102.329 -8.806 59.948 1.00 38.60 209 PHE L O 1
ATOM 6620 N N . ASN B 2 216 ? 102.005 -10.678 58.734 1.00 40.14 210 ASN L N 1
ATOM 6621 C CA . ASN B 2 216 ? 101.376 -10.012 57.602 1.00 47.15 210 ASN L CA 1
ATOM 6622 C C . ASN B 2 216 ? 99.868 -10.187 57.722 1.00 39.39 210 ASN L C 1
ATOM 6623 O O . ASN B 2 216 ? 99.381 -11.316 57.826 1.00 40.00 210 ASN L O 1
ATOM 6634 N N . ARG B 2 217 ? 99.136 -9.076 57.711 1.00 51.53 211 ARG L N 1
ATOM 6635 C CA . ARG B 2 217 ? 97.686 -9.145 57.806 1.00 46.84 211 ARG L CA 1
ATOM 6636 C C . ARG B 2 217 ? 97.135 -10.094 56.752 1.00 54.23 211 ARG L C 1
ATOM 6637 O O . ARG B 2 217 ? 97.572 -10.089 55.599 1.00 57.93 211 ARG L O 1
ATOM 6658 N N . GLY B 2 218 ? 96.173 -10.918 57.161 1.00 58.21 212 GLY L N 1
ATOM 6659 C CA . GLY B 2 218 ? 95.511 -11.837 56.259 1.00 74.38 212 GLY L CA 1
ATOM 6660 C C . GLY B 2 218 ? 96.140 -13.211 56.144 1.00 99.00 212 GLY L C 1
ATOM 6661 O O . GLY B 2 218 ? 95.566 -14.081 55.474 1.00 94.10 212 GLY L O 1
ATOM 6665 N N . GLU B 2 219 ? 97.292 -13.440 56.767 1.00 108.62 213 GLU L N 1
ATOM 6666 C CA . GLU B 2 219 ? 97.939 -14.749 56.709 1.00 103.18 213 GLU L CA 1
ATOM 6667 C C . GLU B 2 219 ? 97.435 -15.651 57.833 1.00 96.38 213 GLU L C 1
ATOM 6668 O O . GLU B 2 219 ? 96.239 -15.937 57.922 1.00 88.49 213 GLU L O 1
ATOM 6680 N N . ASN C 3 1 ? 97.623 3.557 128.641 1.00 72.03 1 ASN A N 1
ATOM 6681 C CA . ASN C 3 1 ? 96.147 3.428 128.807 1.00 68.31 1 ASN A CA 1
ATOM 6682 C C . ASN C 3 1 ? 95.513 2.767 127.591 1.00 53.50 1 ASN A C 1
ATOM 6683 O O . ASN C 3 1 ? 94.972 3.441 126.715 1.00 63.68 1 ASN A O 1
ATOM 6696 N N . VAL C 3 2 ? 95.585 1.434 127.552 1.00 54.72 2 VAL A N 1
ATOM 6697 C CA . VAL C 3 2 ? 94.954 0.682 126.476 1.00 50.89 2 VAL A CA 1
ATOM 6698 C C . VAL C 3 2 ? 93.448 0.853 126.554 1.00 48.23 2 VAL A C 1
ATOM 6699 O O . VAL C 3 2 ? 92.869 0.934 127.642 1.00 50.55 2 VAL A O 1
ATOM 6712 N N . ASP C 3 3 ? 92.803 0.904 125.391 1.00 45.96 3 ASP A N 1
ATOM 6713 C CA . ASP C 3 3 ? 91.350 0.855 125.323 1.00 45.94 3 ASP A CA 1
ATOM 6714 C C . ASP C 3 3 ? 90.938 -0.592 125.081 1.00 44.35 3 ASP A C 1
ATOM 6715 O O . ASP C 3 3 ? 91.160 -1.108 123.973 1.00 45.15 3 ASP A O 1
ATOM 6724 N N . PRO C 3 4 ? 90.343 -1.280 126.061 1.00 53.54 4 PRO A N 1
ATOM 6725 C CA . PRO C 3 4 ? 90.014 -2.700 125.855 1.00 60.49 4 PRO A CA 1
ATOM 6726 C C . PRO C 3 4 ? 88.932 -2.933 124.817 1.00 45.58 4 PRO A C 1
ATOM 6727 O O . PRO C 3 4 ? 88.781 -4.072 124.358 1.00 61.76 4 PRO A O 1
ATOM 6738 N N . ASN C 3 5 ? 88.179 -1.906 124.430 1.00 47.98 5 ASN A N 1
ATOM 6739 C CA . ASN C 3 5 ? 87.122 -2.053 123.440 1.00 43.28 5 ASN A CA 1
ATOM 6740 C C . ASN C 3 5 ? 87.548 -1.611 122.045 1.00 43.60 5 ASN A C 1
ATOM 6741 O O . ASN C 3 5 ? 86.712 -1.588 121.138 1.00 60.35 5 ASN A O 1
ATOM 6752 N N . ALA C 3 6 ? 88.824 -1.260 121.851 1.00 42.03 6 ALA A N 1
ATOM 6753 C CA . ALA C 3 6 ? 89.321 -0.998 120.502 1.00 41.38 6 ALA A CA 1
ATOM 6754 C C . ALA C 3 6 ? 89.143 -2.226 119.617 1.00 39.22 6 ALA A C 1
ATOM 6755 O O . ALA C 3 6 ? 88.754 -2.106 118.447 1.00 44.93 6 ALA A O 1
ATOM 6762 N N . ASN C 3 7 ? 89.427 -3.401 120.158 1.00 39.88 7 ASN A N 1
ATOM 6763 C CA . ASN C 3 7 ? 89.130 -4.674 119.503 1.00 37.83 7 ASN A CA 1
ATOM 6764 C C . ASN C 3 7 ? 88.738 -5.662 120.592 1.00 39.51 7 ASN A C 1
ATOM 6765 O O . ASN C 3 7 ? 89.615 -6.193 121.295 1.00 42.49 7 ASN A O 1
ATOM 6776 N N . PRO C 3 8 ? 87.443 -5.945 120.766 1.00 47.01 8 PRO A N 1
ATOM 6777 C CA . PRO C 3 8 ? 87.036 -6.896 121.816 1.00 42.28 8 PRO A CA 1
ATOM 6778 C C . PRO C 3 8 ? 87.568 -8.298 121.603 1.00 44.66 8 PRO A C 1
ATOM 6779 O O . PRO C 3 8 ? 87.437 -9.134 122.507 1.00 42.42 8 PRO A O 1
ATOM 6790 N N . ASN C 3 9 ? 88.132 -8.588 120.432 1.00 39.70 9 ASN A N 1
ATOM 6791 C CA . ASN C 3 9 ? 88.747 -9.880 120.166 1.00 70.26 9 ASN A CA 1
ATOM 6792 C C . ASN C 3 9 ? 90.110 -10.036 120.837 1.00 45.66 9 ASN A C 1
ATOM 6793 O O . ASN C 3 9 ? 90.617 -11.160 120.913 1.00 43.90 9 ASN A O 1
ATOM 6804 N N . VAL C 3 10 ? 90.718 -8.949 121.309 1.00 41.88 10 VAL A N 1
ATOM 6805 C CA . VAL C 3 10 ? 91.986 -9.016 122.032 1.00 38.96 10 VAL A CA 1
ATOM 6806 C C . VAL C 3 10 ? 91.671 -9.206 123.508 1.00 46.73 10 VAL A C 1
ATOM 6807 O O . VAL C 3 10 ? 91.049 -8.338 124.131 1.00 56.05 10 VAL A O 1
ATOM 6820 N N . ASP C 3 11 ? 92.089 -10.338 124.065 1.00 63.62 11 ASP A N 1
ATOM 6821 C CA . ASP C 3 11 ? 91.913 -10.585 125.492 1.00 68.95 11 ASP A CA 1
ATOM 6822 C C . ASP C 3 11 ? 92.836 -9.670 126.290 1.00 69.11 11 ASP A C 1
ATOM 6823 O O . ASP C 3 11 ? 92.406 -8.640 126.806 1.00 70.03 11 ASP A O 1
#

InterPro domains:
  IPR000884 Thrombospondin type-1 (TSP1) repeat [PF00090] (343-389)
  IPR000884 Thrombospondin type-1 (TSP1) repeat [PS50092] (344-390)
  IPR000884 Thrombospondin type-1 (TSP1) repeat [SM00209] (340-390)
  IPR003067 Plasmodium circumsporozoite protein [PR01303] (2-18)
  IPR003067 Plasmodium circumsporozoite protein [PR01303] (34-49)
  IPR003067 Plasmodium circumsporozoite protein [PR01303] (328-346)
  IPR003067 Plasmodium circumsporozoite protein [PR01303] (347-364)
  IPR003067 Plasmodium circumsporozoite protein [PR01303] (374-392)
  IPR003067 Plasmodium circumsporozoite protein [PR01303] (393-412)
  IPR036383 Thrombospondin type-1 repeat superfamily [G3DSA:2.20.100.10] (319-396)
  IPR036383 Thrombospondin type-1 repeat superfamily [SSF82895] (343-389)
  IPR051860 Plasmodium Circumsporozoite Invasion Protein [PTHR44826] (123-288)

Sequence (451 aa):
VQLVQSGAEVKKPGASVKVSCKASGYTFTSYAIHWVRQAPGQRLEWMGWIKAGNGNTRYSQKFQDRVTITRDTSTTTAYMELSSLRSEDTAVYYCALLTVLTPDDAFDIWGQGTMMVTVSSASTKGPSVFPLAPSSKSTSGGTAALGCCLVKDYFPEPVTVSWNSGALTSGVHTFPAVLQSSGLYSLSSVVTVPSSSLGTQTYICCNVNHKPSNTKVDKKVEPKDIVMTQSPDSLAVSLGERATINCCKSSSQSVLYSSNNKNYLAWYQQKPGQPPNLLIYWASTRQSGVPDRFSGSGSGTDFTLTISSLQAEDVAVYYCHQYYSSPLTFGGGTKVEIKRTVAAPSVFIFPPSDEQLKSGTASVVCLLNNFYPREAKVQWKVDNALQSGNSQESVTEQDSKDSTYSLSSTLTLSKADYEKHKVYACEVTHQGLSSPVTKSFNRGENVDPNANPNVD

Nearest PDB structures (foldseek):
  7rda-assembly1_H  TM=9.992E-01  e=5.453E-40  Mus musculus
  7rd4-assembly2_A  TM=9.888E-01  e=3.089E-40  Mus musculus
  7rd9-assembly1_H  TM=9.907E-01  e=7.828E-40  Mus musculus
  7rcs-assembly2_A  TM=9.867E-01  e=8.243E-40  Mus musculus
  7lkg-assembly2_D  TM=9.560E-01  e=8.243E-40  Homo sapiens